Protein AF-0000000084337030 (afdb_homodimer)

Sequence (622 aa):
MNIIVTGSIGNISQPLTEILVKQGHTVTVVSSDPKKQTAIKNLGAIPAIGSISDVSFLTDTFKGADAVYAMIPLSFTEPDLGDYLHRMAQNYAQALKEAGIKRIVLMSGWAADLVKAENVEHVLDGLDASITIMRPAAFYTNFYQSMDLIKGKGFIGKLLTLRYSGLRALLTGRTGLLMGNYGGEDRIVFVSPKDIADAVAEELQLVHKEKTIRYVGSEEITCNEAARIIGTAVGKPWLKWVLLSDKEMLQGLKMAKLPEKLAETLVEMQAAMHSGKTLENFNRSKPKMGKVKLADFAKEFAAAYHKNNELMNIIVTGSIGNISQPLTEILVKQGHTVTVVSSDPKKQTAIKNLGAIPAIGSISDVSFLTDTFKGADAVYAMIPLSFTEPDLGDYLHRMAQNYAQALKEAGIKRIVLMSGWAADLVKAENVEHVLDGLDASITIMRPAAFYTNFYQSMDLIKGKGFIGKLLTLRYSGLRALLTGRTGLLMGNYGGEDRIVFVSPKDIADAVAEELQLVHKEKTIRYVGSEEITCNEAARIIGTAVGKPWLKWVLLSDKEMLQGLKMAKLPEKLAETLVEMQAAMHSGKTLENFNRSKPKMGKVKLADFAKEFAAAYHKNNEL

InterPro domains:
  IPR016040 NAD(P)-binding domain [PF13460] (7-115)
  IPR036291 NAD(P)-binding domain superfamily [SSF51735] (1-273)
  IPR051604 Ergot Alkaloid Biosynthesis Oxidoreductase [PTHR43162] (2-150)

Foldseek 3Di:
DEEEEEPQCDQQRVLLLLVCVVVPYAYEYEDCDPVSQVVQVVSVYHYQHHDLLDLVSLLVVLAPGAEYEDEDDQDLPDLQRLVVQQSSLLSVLNSCQNNVHAYYEYEDALCLVVQPSNNNPCSNPPRNHQYEYEHEWAELCVCVVQLCQQQLDDDRQLVVCCVPVNPVCSVVVLTHEAEAQFFDFQKTFYARSNQVSVVVSVRRPDGDPDYHYAYEGADIGGRQVLQQLLCVLQVNNVYGYYNDHLVVQLVVCVVVVRNNNSSNSRSSSVVSSRVCVSVVSRVVVVHDYGHDDSNNVSNVVNVVSVVVVVD/DEEEEEPQCDQQRVLLLLVCVVVPYAYEYEDCDPVSQVVQVVSVYHYQHHDLLDLVSLLVVLAPGAEYEDEDDQDLPDLQRLVVQQSSLLSVLNSCQNNVHAYYEYEDALCLVVQPSNNNPCSNPPRNHQYEYEHEWAELCVCVVQLCQQQLDDDRQLVVCCVPVNPVCSVVVLTHEAEAQFFDFQKTFYARSNQVSVVSSVRRPDGDPDYHYAYEGADIGGRQVLQQLLCVLQVNNVYGYYNDHLVVQLVVCVVVVRNNNSSNSRSSSVVSSRVCVSVVSRVVVVHDYGHDDSNNVSNVVNVVSVVVVVD

pLDDT: mean 93.16, std 8.14, range [41.88, 98.88]

Secondary structure (DSSP, 8-state):
-EEEE-STTSTTHHHHHHHHHHTT-EEEEEES-GGGHHHHHHTT-EEEE--TT-HHHHHHHHTT-SEEEE-----TB-S-HHHHHHHHHHHHHHHHHHHT--EEEEE--TTTTT-TTT--GGGGTT-SSEEEEEEE-EEGGGGGGGHHHHHT-HHHHHHHHHHHH-HHHHHTT----EEESS-TT-EEEEE-HHHHHHHHHHHHT---SS-EEEEE-SEEEEHHHHHHHHHHHTT-TT--EEEPPHHHHHHHHHHTT--HHHHHHHHHHHHHHHTTHHHHHHHHT-PPP-S--HHHHHHHHHHHHHHHH--/-EEEE-STTSTTHHHHHHHHHHTT-EEEEEES-GGGHHHHHHTT-EEEE--TT-HHHHHHHHTT-SEEEE-----TB-S-HHHHHHHHHHHHHHHHHHHT--EEEEE--TTTTT-TTT--GGGGTT-SSEEEEEEE-EEGGGGGGGHHHHHT-HHHHHHHHHHHH-HHHHHTT----EEESS-TT-EEEEE-HHHHHHHHHHHHT---SS-EEEEE-SEEEEHHHHHHHHHHHTT-TT--EEEPPHHHHHHHHHHTT--HHHHHHHHHHHHHHHTTHHHHHHHHT-PPP-S--HHHHHHHHHHHHHHHH--

Nearest PDB structures (foldseek):
  5f5l-assembly1_A  TM=7.951E-01  e=1.290E-12  Micromonospora okii
  3wj7-assembly1_C  TM=6.578E-01  e=3.297E-11  Gluconobacter oxydans 621H
  2x4g-assembly1_A-2  TM=6.539E-01  e=5.196E-09  Pseudomonas aeruginosa PAO1
  8skb-assembly1_B-2  TM=5.909E-01  e=1.487E-07  Myrciaria dubia
  5idw-assembly1_B  TM=7.488E-01  e=8.424E-06  Burkholderia vietnamiensis G4

Organism: NCBI:txid1302689

Solvent-accessible surface area (backbone atoms only — not comparable to full-atom values): 31387 Å² total; per-residue (Å²): 96,38,34,37,36,36,58,33,73,37,79,38,33,34,56,30,47,46,52,43,34,74,72,65,33,50,38,35,34,32,22,70,49,70,87,48,40,64,62,36,41,73,55,65,32,42,62,41,76,47,46,70,80,31,41,68,58,43,22,63,68,44,47,83,36,52,26,37,40,43,53,73,80,89,45,76,13,40,55,50,47,30,60,50,49,43,52,43,39,46,30,47,37,51,17,39,58,75,32,62,41,44,33,39,36,38,58,62,40,50,51,35,89,77,38,71,66,67,45,45,76,66,59,54,61,83,55,83,46,26,36,36,40,34,19,38,38,49,52,60,70,58,55,66,52,41,46,51,32,43,58,14,60,64,72,66,20,46,50,50,20,36,74,75,61,29,62,67,29,49,75,70,64,60,45,25,34,43,74,36,40,39,30,30,79,42,61,42,45,29,16,39,42,61,43,47,18,55,51,51,57,53,50,67,74,51,83,50,94,55,80,39,79,44,56,37,34,25,45,76,45,30,34,34,56,51,26,30,50,46,18,44,53,64,75,35,61,80,29,39,23,43,60,38,52,64,66,56,43,41,50,53,38,33,52,68,47,44,50,67,62,36,34,51,49,54,43,51,56,34,39,44,49,51,70,40,55,36,49,50,56,48,59,72,66,63,54,72,63,38,83,57,48,69,68,62,51,21,54,57,46,28,54,53,54,57,54,56,66,76,100,96,36,35,36,36,36,56,32,75,37,76,38,31,34,57,28,47,45,52,42,35,74,72,65,34,48,39,35,33,33,22,72,50,69,85,48,41,62,62,35,41,73,56,65,33,42,63,41,76,47,47,70,81,31,39,69,59,43,22,61,68,43,45,84,35,54,26,38,39,44,53,74,80,87,46,74,15,40,57,49,47,32,60,52,49,44,52,42,40,48,30,47,37,52,16,39,58,74,31,61,41,44,33,38,36,36,59,63,39,50,50,34,91,78,38,70,66,66,45,45,77,68,60,55,61,84,55,82,44,26,37,36,40,34,20,39,39,47,51,58,71,59,55,66,53,40,48,50,33,42,56,15,61,64,72,66,20,46,49,50,19,38,74,75,61,29,63,67,29,51,75,68,64,59,44,25,34,44,75,36,39,39,30,30,80,42,61,43,47,30,17,41,43,62,44,47,17,53,52,51,58,53,51,66,74,52,83,51,94,54,78,38,79,44,55,37,34,24,45,76,46,30,33,33,56,50,26,29,49,46,18,44,51,64,75,34,62,80,29,39,23,43,62,38,51,62,68,56,45,41,51,53,38,34,53,69,45,45,48,66,61,36,34,51,50,55,44,49,56,34,39,42,48,49,70,40,55,35,49,48,56,46,59,71,64,63,56,73,65,37,82,56,47,69,69,62,49,22,53,56,47,28,55,51,55,57,54,57,67,74,100

Radius of gyration: 25.68 Å; Cα contacts (8 Å, |Δi|>4): 1266; chains: 2; bounding box: 70×67×53 Å

Structure (mmCIF, N/CA/C/O backbone):
data_AF-0000000084337030-model_v1
#
loop_
_entity.id
_entity.type
_entity.pdbx_description
1 polymer 'NAD(P)-binding domain-containing protein'
#
loop_
_atom_site.group_PDB
_atom_site.id
_atom_site.type_symbol
_atom_site.label_atom_id
_atom_site.label_alt_id
_atom_site.label_comp_id
_atom_site.label_asym_id
_atom_site.label_entity_id
_atom_site.label_seq_id
_atom_site.pdbx_PDB_ins_code
_atom_site.Cartn_x
_atom_site.Cartn_y
_atom_site.Cartn_z
_atom_site.occupancy
_atom_site.B_iso_or_equiv
_atom_site.auth_seq_id
_atom_site.auth_comp_id
_atom_site.auth_asym_id
_atom_site.auth_atom_id
_atom_site.pdbx_PDB_model_num
ATOM 1 N N . MET A 1 1 ? 16.062 33.25 6.258 1 97.12 1 MET A N 1
ATOM 2 C CA . MET A 1 1 ? 16.562 31.969 6.73 1 97.12 1 MET A CA 1
ATOM 3 C C . MET A 1 1 ? 16.656 30.969 5.582 1 97.12 1 MET A C 1
ATOM 5 O O . MET A 1 1 ? 15.992 31.125 4.555 1 97.12 1 MET A O 1
ATOM 9 N N . ASN A 1 2 ? 17.547 30.031 5.758 1 98.5 2 ASN A N 1
ATOM 10 C CA . ASN A 1 2 ? 17.578 28.844 4.898 1 98.5 2 ASN A CA 1
ATOM 11 C C . ASN A 1 2 ? 16.75 27.719 5.477 1 98.5 2 ASN A C 1
ATOM 13 O O . ASN A 1 2 ? 17.078 27.156 6.523 1 98.5 2 ASN A O 1
ATOM 17 N N . ILE A 1 3 ? 15.727 27.375 4.758 1 98.81 3 ILE A N 1
ATOM 18 C CA . ILE A 1 3 ? 14.773 26.406 5.301 1 98.81 3 ILE A CA 1
ATOM 19 C C . ILE A 1 3 ? 14.656 25.219 4.348 1 98.81 3 ILE A C 1
ATOM 21 O O . ILE A 1 3 ? 14.57 25.406 3.129 1 98.81 3 ILE A O 1
ATOM 25 N N . ILE A 1 4 ? 14.648 24.016 4.891 1 98.88 4 ILE A N 1
ATOM 26 C CA . ILE A 1 4 ? 14.398 22.797 4.129 1 98.88 4 ILE A CA 1
ATOM 27 C C . ILE A 1 4 ? 12.953 22.344 4.332 1 98.88 4 ILE A C 1
ATOM 29 O O . ILE A 1 4 ? 12.477 22.281 5.465 1 98.88 4 ILE A O 1
ATOM 33 N N . VAL A 1 5 ? 12.305 22.078 3.248 1 98.88 5 VAL A N 1
ATOM 34 C CA . VAL A 1 5 ? 10.961 21.5 3.275 1 98.88 5 VAL A CA 1
ATOM 35 C C . VAL A 1 5 ? 10.961 20.125 2.615 1 98.88 5 VAL A C 1
ATOM 37 O O . VAL A 1 5 ? 11.352 20 1.451 1 98.88 5 VAL A O 1
ATOM 40 N N . THR A 1 6 ? 10.57 19.094 3.375 1 98.25 6 THR A N 1
ATOM 41 C CA . THR A 1 6 ? 10.398 17.781 2.783 1 98.25 6 THR A CA 1
ATOM 42 C C . THR A 1 6 ? 8.945 17.547 2.387 1 98.25 6 THR A C 1
ATOM 44 O O . THR A 1 6 ? 8.078 18.375 2.691 1 98.25 6 THR A O 1
ATOM 47 N N . GLY A 1 7 ? 8.703 16.484 1.581 1 95.31 7 GLY A N 1
ATOM 48 C CA . GLY A 1 7 ? 7.352 16.188 1.14 1 95.31 7 GLY A CA 1
ATOM 49 C C . GLY A 1 7 ? 7.035 16.75 -0.231 1 95.31 7 GLY A C 1
ATOM 50 O O . GLY A 1 7 ? 5.867 16.844 -0.621 1 95.31 7 GLY A O 1
ATOM 51 N N . SER A 1 8 ? 8.055 17.188 -0.901 1 96 8 SER A N 1
ATOM 52 C CA . SER A 1 8 ? 7.902 17.672 -2.268 1 96 8 SER A CA 1
ATOM 53 C C . SER A 1 8 ? 6.863 18.797 -2.344 1 96 8 SER A C 1
ATOM 55 O O . SER A 1 8 ? 6.879 19.719 -1.53 1 96 8 SER A O 1
ATOM 57 N N . ILE A 1 9 ? 6.066 18.75 -3.338 1 96.06 9 ILE A N 1
ATOM 58 C CA . ILE A 1 9 ? 5.008 19.75 -3.488 1 96.06 9 ILE A CA 1
ATOM 59 C C . ILE A 1 9 ? 3.648 19.078 -3.256 1 96.06 9 ILE A C 1
ATOM 61 O O . ILE A 1 9 ? 2.736 19.219 -4.074 1 96.06 9 ILE A O 1
ATOM 65 N N . GLY A 1 10 ? 3.611 18.422 -2.146 1 94.25 10 GLY A N 1
ATOM 66 C CA . GLY A 1 10 ? 2.379 17.766 -1.742 1 94.25 10 GLY A CA 1
ATOM 67 C C . GLY A 1 10 ? 1.357 18.719 -1.155 1 94.25 10 GLY A C 1
ATOM 68 O O . GLY A 1 10 ? 1.528 19.938 -1.221 1 94.25 10 GLY A O 1
ATOM 69 N N . ASN A 1 11 ? 0.332 18.172 -0.578 1 93.75 11 ASN A N 1
ATOM 70 C CA . ASN A 1 11 ? -0.82 18.922 -0.105 1 93.75 11 ASN A CA 1
ATOM 71 C C . ASN A 1 11 ? -0.409 20 0.894 1 93.75 11 ASN A C 1
ATOM 73 O O . ASN A 1 11 ? -1.001 21.094 0.926 1 93.75 11 ASN A O 1
ATOM 77 N N . ILE A 1 12 ? 0.587 19.641 1.729 1 97.38 12 ILE A N 1
ATOM 78 C CA . ILE A 1 12 ? 1.008 20.594 2.756 1 97.38 12 ILE A CA 1
ATOM 79 C C . ILE A 1 12 ? 2.238 21.359 2.277 1 97.38 12 ILE A C 1
ATOM 81 O O . ILE A 1 12 ? 2.297 22.578 2.395 1 97.38 12 ILE A O 1
ATOM 85 N N . SER A 1 13 ? 3.172 20.688 1.654 1 98.06 13 SER A N 1
ATOM 86 C CA . SER A 1 13 ? 4.488 21.266 1.394 1 98.06 13 SER A CA 1
ATOM 87 C C . SER A 1 13 ? 4.434 22.281 0.264 1 98.06 13 SER A C 1
ATOM 89 O O . SER A 1 13 ? 5.219 23.234 0.239 1 98.06 13 SER A O 1
ATOM 91 N N . GLN A 1 14 ? 3.492 22.156 -0.648 1 97.94 14 GLN A N 1
ATOM 92 C CA . GLN A 1 14 ? 3.369 23.156 -1.698 1 97.94 14 GLN A CA 1
ATOM 93 C C . GLN A 1 14 ? 2.949 24.5 -1.122 1 97.94 14 GLN A C 1
ATOM 95 O O . GLN A 1 14 ? 3.668 25.5 -1.263 1 97.94 14 GLN A O 1
ATOM 100 N N . PRO A 1 15 ? 1.783 24.594 -0.435 1 98.5 15 PRO A N 1
ATOM 101 C CA . PRO A 1 15 ? 1.436 25.891 0.149 1 98.5 15 PRO A CA 1
ATOM 102 C C . PRO A 1 15 ? 2.467 26.375 1.164 1 98.5 15 PRO A C 1
ATOM 104 O O . PRO A 1 15 ? 2.689 27.578 1.297 1 98.5 15 PRO A O 1
ATOM 107 N N . LEU A 1 16 ? 3.082 25.484 1.925 1 98.81 16 LEU A N 1
ATOM 108 C CA . LEU A 1 16 ? 4.125 25.875 2.867 1 98.81 16 LEU A CA 1
ATOM 109 C C . LEU A 1 16 ? 5.281 26.562 2.148 1 98.81 16 LEU A C 1
ATOM 111 O O . LEU A 1 16 ? 5.738 27.625 2.58 1 98.81 16 LEU A O 1
ATOM 115 N N . THR A 1 17 ? 5.73 25.953 1.048 1 98.81 17 THR A N 1
ATOM 116 C CA . THR A 1 17 ? 6.812 26.516 0.255 1 98.81 17 THR A CA 1
ATOM 117 C C . THR A 1 17 ? 6.438 27.906 -0.267 1 98.81 17 THR A C 1
ATOM 119 O O . THR A 1 17 ? 7.234 28.828 -0.193 1 98.81 17 THR A O 1
ATOM 122 N N . GLU A 1 18 ? 5.23 28.078 -0.742 1 98.75 18 GLU A N 1
ATOM 123 C CA . GLU A 1 18 ? 4.746 29.359 -1.248 1 98.75 18 GLU A CA 1
ATOM 124 C C . GLU A 1 18 ? 4.805 30.438 -0.168 1 98.75 18 GLU A C 1
ATOM 126 O O . GLU A 1 18 ? 5.27 31.547 -0.419 1 98.75 18 GLU A O 1
ATOM 131 N N . ILE A 1 19 ? 4.371 30.109 1.011 1 98.69 19 ILE A N 1
ATOM 132 C CA . ILE A 1 19 ? 4.344 31.047 2.131 1 98.69 19 ILE A CA 1
ATOM 133 C C . ILE A 1 19 ? 5.77 31.469 2.479 1 98.69 19 ILE A C 1
ATOM 135 O O . ILE A 1 19 ? 6.051 32.656 2.602 1 98.69 19 ILE A O 1
ATOM 139 N N . LEU A 1 20 ? 6.656 30.516 2.6 1 98.81 20 LEU A N 1
ATOM 140 C CA . LEU A 1 20 ? 8.016 30.781 3.057 1 98.81 20 LEU A CA 1
ATOM 141 C C . LEU A 1 20 ? 8.781 31.609 2.033 1 98.81 20 LEU A C 1
ATOM 143 O O . LEU A 1 20 ? 9.508 32.531 2.4 1 98.81 20 LEU A O 1
ATOM 147 N N . VAL A 1 21 ? 8.602 31.266 0.73 1 98.75 21 VAL A N 1
ATOM 148 C CA . VAL A 1 21 ? 9.25 32.031 -0.333 1 98.75 21 VAL A CA 1
ATOM 149 C C . VAL A 1 21 ? 8.742 33.469 -0.332 1 98.75 21 VAL A C 1
ATOM 151 O O . VAL A 1 21 ? 9.531 34.406 -0.433 1 98.75 21 VAL A O 1
ATOM 154 N N . LYS A 1 22 ? 7.469 33.625 -0.189 1 98.5 22 LYS A N 1
ATOM 155 C CA . LYS A 1 22 ? 6.863 34.969 -0.152 1 98.5 22 LYS A CA 1
ATOM 156 C C . LYS A 1 22 ? 7.387 35.781 1.029 1 98.5 22 LYS A C 1
ATOM 158 O O . LYS A 1 22 ? 7.527 37 0.937 1 98.5 22 LYS A O 1
ATOM 163 N N . GLN A 1 23 ? 7.723 35.125 2.109 1 98.38 23 GLN A N 1
ATOM 164 C CA . GLN A 1 23 ? 8.227 35.781 3.311 1 98.38 23 GLN A CA 1
ATOM 165 C C . GLN A 1 23 ? 9.711 36.094 3.176 1 98.38 23 GLN A C 1
ATOM 167 O O . GLN A 1 23 ? 10.312 36.688 4.082 1 98.38 23 GLN A O 1
ATOM 172 N N . GLY A 1 24 ? 10.359 35.594 2.131 1 98.31 24 GLY A N 1
ATOM 173 C CA . GLY A 1 24 ? 11.727 36 1.846 1 98.31 24 GLY A CA 1
ATOM 174 C C . GLY A 1 24 ? 12.758 34.969 2.26 1 98.31 24 GLY A C 1
ATOM 175 O O . GLY A 1 24 ? 13.961 35.219 2.229 1 98.31 24 GLY A O 1
ATOM 176 N N . HIS A 1 25 ? 12.344 33.781 2.609 1 98.62 25 HIS A N 1
ATOM 177 C CA . HIS A 1 25 ? 13.281 32.75 2.986 1 98.62 25 HIS A CA 1
ATOM 178 C C . HIS A 1 25 ? 13.867 32.062 1.755 1 98.62 25 HIS A C 1
ATOM 180 O O . HIS A 1 25 ? 13.266 32.094 0.679 1 98.62 25 HIS A O 1
ATOM 186 N N . THR A 1 26 ? 15.07 31.562 1.926 1 98.75 26 THR A N 1
ATOM 187 C CA . THR A 1 26 ? 15.602 30.625 0.954 1 98.75 26 THR A CA 1
ATOM 188 C C . THR A 1 26 ? 15.125 29.203 1.252 1 98.75 26 THR A C 1
ATOM 190 O O . THR A 1 26 ? 15.477 28.625 2.281 1 98.75 26 THR A O 1
ATOM 193 N N . VAL A 1 27 ? 14.336 28.656 0.303 1 98.88 27 VAL A N 1
ATOM 194 C CA . VAL A 1 27 ? 13.664 27.391 0.588 1 98.88 27 VAL A CA 1
ATOM 195 C C . VAL A 1 27 ? 14.211 26.297 -0.33 1 98.88 27 VAL A C 1
ATOM 197 O O . VAL A 1 27 ? 14.219 26.453 -1.554 1 98.88 27 VAL A O 1
ATOM 200 N N . THR A 1 28 ? 14.672 25.25 0.255 1 98.88 28 THR A N 1
ATOM 201 C CA . THR A 1 28 ? 15.023 24.031 -0.468 1 98.88 28 THR A CA 1
ATOM 202 C C . THR A 1 28 ? 13.961 22.969 -0.263 1 98.88 28 THR A C 1
ATOM 204 O O . THR A 1 28 ? 13.609 22.641 0.874 1 98.88 28 THR A O 1
ATOM 207 N N . VAL A 1 29 ? 13.445 22.422 -1.397 1 98.81 29 VAL A N 1
ATOM 208 C CA . VAL A 1 29 ? 12.383 21.438 -1.335 1 98.81 29 VAL A CA 1
ATOM 209 C C . VAL A 1 29 ? 12.93 20.062 -1.749 1 98.81 29 VAL A C 1
ATOM 211 O O . VAL A 1 29 ? 13.445 19.906 -2.855 1 98.81 29 VAL A O 1
ATOM 214 N N . VAL A 1 30 ? 12.742 19.125 -0.853 1 98 30 VAL A N 1
ATOM 215 C CA . VAL A 1 30 ? 13.172 17.75 -1.131 1 98 30 VAL A CA 1
ATOM 216 C C . VAL A 1 30 ? 12.062 17 -1.866 1 98 30 VAL A C 1
ATOM 218 O O . VAL A 1 30 ? 10.898 17.016 -1.439 1 98 30 VAL A O 1
ATOM 221 N N . SER A 1 31 ? 12.414 16.375 -2.969 1 95.12 31 SER A N 1
ATOM 222 C CA . SER A 1 31 ? 11.492 15.539 -3.725 1 95.12 31 SER A CA 1
ATOM 223 C C . SER A 1 31 ? 12.18 14.273 -4.223 1 95.12 31 SER A C 1
ATOM 225 O O . SER A 1 31 ? 13.344 14.305 -4.609 1 95.12 31 SER A O 1
ATOM 227 N N . SER A 1 32 ? 11.414 13.281 -4.191 1 85.81 32 SER A N 1
ATOM 228 C CA . SER A 1 32 ? 11.961 12.039 -4.734 1 85.81 32 SER A CA 1
ATOM 229 C C . SER A 1 32 ? 11.734 11.953 -6.238 1 85.81 32 SER A C 1
ATOM 231 O O . SER A 1 32 ? 12.312 11.094 -6.91 1 85.81 32 SER A O 1
ATOM 233 N N . ASP A 1 33 ? 10.898 12.852 -6.797 1 83.94 33 ASP A N 1
ATOM 234 C CA . ASP A 1 33 ? 10.523 12.82 -8.203 1 83.94 33 ASP A CA 1
ATOM 235 C C . ASP A 1 33 ? 11.258 13.906 -8.992 1 83.94 33 ASP A C 1
ATOM 237 O O . ASP A 1 33 ? 10.93 15.086 -8.875 1 83.94 33 ASP A O 1
ATOM 241 N N . PRO A 1 34 ? 12.125 13.438 -9.852 1 86 34 PRO A N 1
ATOM 242 C CA . PRO A 1 34 ? 12.859 14.438 -10.617 1 86 34 PRO A CA 1
ATOM 243 C C . PRO A 1 34 ? 11.953 15.305 -11.484 1 86 34 PRO A C 1
ATOM 245 O O . PRO A 1 34 ? 12.297 16.453 -11.805 1 86 34 PRO A O 1
ATOM 248 N N . LYS A 1 35 ? 10.812 14.781 -11.875 1 88.31 35 LYS A N 1
ATOM 249 C CA . LYS A 1 35 ? 9.883 15.516 -12.727 1 88.31 35 LYS A CA 1
ATOM 250 C C . LYS A 1 35 ? 9.328 16.75 -12.016 1 88.31 35 LYS A C 1
ATOM 252 O O . LYS A 1 35 ? 8.758 17.641 -12.648 1 88.31 35 LYS A O 1
ATOM 257 N N . LYS A 1 36 ? 9.523 16.766 -10.648 1 94.31 36 LYS A N 1
ATOM 258 C CA . LYS A 1 36 ? 8.984 17.875 -9.859 1 94.31 36 LYS A CA 1
ATOM 259 C C . LYS A 1 36 ? 9.953 19.047 -9.82 1 94.31 36 LYS A C 1
ATOM 261 O O . LYS A 1 36 ? 9.625 20.109 -9.289 1 94.31 36 LYS A O 1
ATOM 266 N N . GLN A 1 37 ? 11.102 18.969 -10.438 1 96.69 37 GLN A N 1
ATOM 267 C CA . GLN A 1 37 ? 12.156 19.984 -10.359 1 96.69 37 GLN A CA 1
ATOM 268 C C . GLN A 1 37 ? 11.656 21.328 -10.875 1 96.69 37 GLN A C 1
ATOM 270 O O . GLN A 1 37 ? 11.828 22.344 -10.203 1 96.69 37 GLN A O 1
ATOM 275 N N . THR A 1 38 ? 11.031 21.312 -12.023 1 97.25 38 THR A N 1
ATOM 276 C CA . THR A 1 38 ? 10.594 22.547 -12.648 1 97.25 38 THR A CA 1
ATOM 277 C C . THR A 1 38 ? 9.492 23.203 -11.82 1 97.25 38 THR A C 1
ATOM 279 O O . THR A 1 38 ? 9.508 24.422 -11.617 1 97.25 38 THR A O 1
ATOM 282 N N . ALA A 1 39 ? 8.586 22.406 -11.359 1 97.81 39 ALA A N 1
ATOM 283 C CA . ALA A 1 39 ? 7.496 22.938 -10.547 1 97.81 39 ALA A CA 1
ATOM 284 C C . ALA A 1 39 ? 8.023 23.578 -9.266 1 97.81 39 ALA A C 1
ATOM 286 O O . ALA A 1 39 ? 7.52 24.609 -8.828 1 97.81 39 ALA A O 1
ATOM 287 N N . ILE A 1 40 ? 9.031 23.016 -8.68 1 98.56 40 ILE A N 1
ATOM 288 C CA . ILE A 1 40 ? 9.633 23.531 -7.457 1 98.56 40 ILE A CA 1
ATOM 289 C C . ILE A 1 40 ? 10.32 24.859 -7.742 1 98.56 40 ILE A C 1
ATOM 291 O O . ILE A 1 40 ? 10.156 25.828 -6.988 1 98.56 40 ILE A O 1
ATOM 295 N N . LYS A 1 41 ? 11.016 24.938 -8.828 1 98.5 41 LYS A N 1
ATOM 296 C CA . LYS A 1 41 ? 11.68 26.172 -9.227 1 98.5 41 LYS A CA 1
ATOM 297 C C . LYS A 1 41 ? 10.672 27.281 -9.492 1 98.5 41 LYS A C 1
ATOM 299 O O . LYS A 1 41 ? 10.906 28.438 -9.148 1 98.5 41 LYS A O 1
ATOM 304 N N . ASN A 1 42 ? 9.586 26.875 -10.062 1 98.25 42 ASN A N 1
ATOM 305 C CA . ASN A 1 42 ? 8.547 27.844 -10.398 1 98.25 42 ASN A CA 1
ATOM 306 C C . ASN A 1 42 ? 7.938 28.453 -9.141 1 98.25 42 ASN A C 1
ATOM 308 O O . ASN A 1 42 ? 7.383 29.547 -9.188 1 98.25 42 ASN A O 1
ATOM 312 N N . LEU A 1 43 ? 8.055 27.797 -8.039 1 98.44 43 LEU A N 1
ATOM 313 C CA . LEU A 1 43 ? 7.578 28.328 -6.77 1 98.44 43 LEU A CA 1
ATOM 314 C C . LEU A 1 43 ? 8.594 29.297 -6.164 1 98.44 43 LEU A C 1
ATOM 316 O O . LEU A 1 43 ? 8.32 29.938 -5.145 1 98.44 43 LEU A O 1
ATOM 320 N N . GLY A 1 44 ? 9.758 29.344 -6.746 1 98.62 44 GLY A N 1
ATOM 321 C CA . GLY A 1 44 ? 10.82 30.188 -6.211 1 98.62 44 GLY A CA 1
ATOM 322 C C . GLY A 1 44 ? 11.734 29.438 -5.246 1 98.62 44 GLY A C 1
ATOM 323 O O . GLY A 1 44 ? 12.469 30.062 -4.48 1 98.62 44 GLY A O 1
ATOM 324 N N . ALA A 1 45 ? 11.68 28.141 -5.234 1 98.81 45 ALA A N 1
ATOM 325 C CA . ALA A 1 45 ? 12.461 27.328 -4.301 1 98.81 45 ALA A CA 1
ATOM 326 C C . ALA A 1 45 ? 13.555 26.547 -5.027 1 98.81 45 ALA A C 1
ATOM 328 O O . ALA A 1 45 ? 13.609 26.547 -6.258 1 98.81 45 ALA A O 1
ATOM 329 N N . ILE A 1 46 ? 14.453 26 -4.297 1 98.75 46 ILE A N 1
ATOM 330 C CA . ILE A 1 46 ? 15.562 25.188 -4.809 1 98.75 46 ILE A CA 1
ATOM 331 C C . ILE A 1 46 ? 15.211 23.719 -4.703 1 98.75 46 ILE A C 1
ATOM 333 O O . ILE A 1 46 ? 14.945 23.203 -3.611 1 98.75 46 ILE A O 1
ATOM 337 N N . PRO A 1 47 ? 15.203 23.031 -5.852 1 98.62 47 PRO A N 1
ATOM 338 C CA . PRO A 1 47 ? 14.906 21.594 -5.785 1 98.62 47 PRO A CA 1
ATOM 339 C C . PRO A 1 47 ? 16.094 20.766 -5.289 1 98.62 47 PRO A C 1
ATOM 341 O O . PRO A 1 47 ? 17.234 21.031 -5.68 1 98.62 47 PRO A O 1
ATOM 344 N N . ALA A 1 48 ? 15.852 19.859 -4.391 1 98.31 48 ALA A N 1
ATOM 345 C CA . ALA A 1 48 ? 16.781 18.812 -3.99 1 98.31 48 ALA A CA 1
ATOM 346 C C . ALA A 1 48 ? 16.188 17.422 -4.281 1 98.31 48 ALA A C 1
ATOM 348 O O . ALA A 1 48 ? 15.359 16.922 -3.525 1 98.31 48 ALA A O 1
ATOM 349 N N . ILE A 1 49 ? 16.656 16.844 -5.324 1 94.44 49 ILE A N 1
ATOM 350 C CA . ILE A 1 49 ? 16.078 15.594 -5.797 1 94.44 49 ILE A CA 1
ATOM 351 C C . ILE A 1 49 ? 16.781 14.414 -5.133 1 94.44 49 ILE A C 1
ATOM 353 O O . ILE A 1 49 ? 17.984 14.234 -5.289 1 94.44 49 ILE A O 1
ATOM 357 N N . GLY A 1 50 ? 16.031 13.688 -4.324 1 87.56 50 GLY A N 1
ATOM 358 C CA . GLY A 1 50 ? 16.516 12.539 -3.58 1 87.56 50 GLY A CA 1
ATOM 359 C C . GLY A 1 50 ? 15.469 11.93 -2.666 1 87.56 50 GLY A C 1
ATOM 360 O O . GLY A 1 50 ? 14.336 12.414 -2.607 1 87.56 50 GLY A O 1
ATOM 361 N N . SER A 1 51 ? 15.852 10.906 -1.938 1 85.06 51 SER A N 1
ATOM 362 C CA . SER A 1 51 ? 14.914 10.148 -1.112 1 85.06 51 SER A CA 1
ATOM 363 C C . SER A 1 51 ? 15.211 10.336 0.372 1 85.06 51 SER A C 1
ATOM 365 O O . SER A 1 51 ? 16.375 10.406 0.776 1 85.06 51 SER A O 1
ATOM 367 N N . ILE A 1 52 ? 14.148 10.32 1.11 1 90.44 52 ILE A N 1
ATOM 368 C CA . ILE A 1 52 ? 14.328 10.438 2.553 1 90.44 52 ILE A CA 1
ATOM 369 C C . ILE A 1 52 ? 14.883 9.133 3.115 1 90.44 52 ILE A C 1
ATOM 371 O O . ILE A 1 52 ? 15.289 9.078 4.277 1 90.44 52 ILE A O 1
ATOM 375 N N . SER A 1 53 ? 14.906 8.141 2.248 1 81.38 53 SER A N 1
ATOM 376 C CA . SER A 1 53 ? 15.516 6.879 2.658 1 81.38 53 SER A CA 1
ATOM 377 C C . SER A 1 53 ? 17.031 6.945 2.576 1 81.38 53 SER A C 1
ATOM 379 O O . SER A 1 53 ? 17.734 6.043 3.055 1 81.38 53 SER A O 1
ATOM 381 N N . ASP A 1 54 ? 17.547 7.957 1.964 1 83.81 54 ASP A N 1
ATOM 382 C CA . ASP A 1 54 ? 18.984 8.133 1.764 1 83.81 54 ASP A CA 1
ATOM 383 C C . ASP A 1 54 ? 19.562 9.133 2.764 1 83.81 54 ASP A C 1
ATOM 385 O O . ASP A 1 54 ? 19.531 10.344 2.529 1 83.81 54 ASP A O 1
ATOM 389 N N . VAL A 1 55 ? 20.188 8.609 3.746 1 89.56 55 VAL A N 1
ATOM 390 C CA . VAL A 1 55 ? 20.672 9.43 4.852 1 89.56 55 VAL A CA 1
ATOM 391 C C . VAL A 1 55 ? 21.75 10.383 4.355 1 89.56 55 VAL A C 1
ATOM 393 O O . VAL A 1 55 ? 21.781 11.555 4.75 1 89.56 55 VAL A O 1
ATOM 396 N N . SER A 1 56 ? 22.625 9.891 3.506 1 87.81 56 SER A N 1
ATOM 397 C CA . SER A 1 56 ? 23.688 10.734 2.99 1 87.81 56 SER A CA 1
ATOM 398 C C . SER A 1 56 ? 23.141 11.914 2.201 1 87.81 56 SER A C 1
ATOM 400 O O . SER A 1 56 ? 23.594 13.047 2.365 1 87.81 56 SER A O 1
ATOM 402 N N . PHE A 1 57 ? 22.141 11.648 1.416 1 91.19 57 PHE A N 1
ATOM 403 C CA . PHE A 1 57 ? 21.484 12.703 0.663 1 91.19 57 PHE A CA 1
ATOM 404 C C . PHE A 1 57 ? 20.859 13.727 1.604 1 91.19 57 PHE A C 1
ATOM 406 O O . PHE A 1 57 ? 21.031 14.938 1.417 1 91.19 57 PHE A O 1
ATOM 413 N N . LEU A 1 58 ? 20.203 13.195 2.621 1 96.62 58 LEU A N 1
ATOM 414 C CA . LEU A 1 58 ? 19.547 14.086 3.574 1 96.62 58 LEU A CA 1
ATOM 415 C C . LEU A 1 58 ? 20.562 14.953 4.305 1 96.62 58 LEU A C 1
ATOM 417 O O . LEU A 1 58 ? 20.375 16.156 4.434 1 96.62 58 LEU A O 1
ATOM 421 N N . THR A 1 59 ? 21.625 14.328 4.734 1 96.44 59 THR A N 1
ATOM 422 C CA . THR A 1 59 ? 22.656 15.039 5.484 1 96.44 59 THR A CA 1
ATOM 423 C C . THR A 1 59 ? 23.25 16.172 4.648 1 96.44 59 THR A C 1
ATOM 425 O O . THR A 1 59 ? 23.359 17.297 5.121 1 96.44 59 THR A O 1
ATOM 428 N N . ASP A 1 60 ? 23.547 15.844 3.467 1 97.12 60 ASP A N 1
ATOM 429 C CA . ASP A 1 60 ? 24.109 16.844 2.564 1 97.12 60 ASP A CA 1
ATOM 430 C C . ASP A 1 60 ? 23.125 17.969 2.299 1 97.12 60 ASP A C 1
ATOM 432 O O . ASP A 1 60 ? 23.516 19.141 2.236 1 97.12 60 ASP A O 1
ATOM 436 N N . THR A 1 61 ? 21.891 17.672 2.141 1 98.19 61 THR A N 1
ATOM 437 C CA . THR A 1 61 ? 20.859 18.641 1.845 1 98.19 61 THR A CA 1
ATOM 438 C C . THR A 1 61 ? 20.609 19.547 3.051 1 98.19 61 THR A C 1
ATOM 440 O O . THR A 1 61 ? 20.328 20.734 2.895 1 98.19 61 THR A O 1
ATOM 443 N N . PHE A 1 62 ? 20.703 19 4.25 1 98.69 62 PHE A N 1
ATOM 444 C CA . PHE A 1 62 ? 20.375 19.719 5.477 1 98.69 62 PHE A CA 1
ATOM 445 C C . PHE A 1 62 ? 21.516 20.641 5.883 1 98.69 62 PHE A C 1
ATOM 447 O O . PHE A 1 62 ? 21.328 21.562 6.676 1 98.69 62 PHE A O 1
ATOM 454 N N . LYS A 1 63 ? 22.719 20.328 5.387 1 98.06 63 LYS A N 1
ATOM 455 C CA . LYS A 1 63 ? 23.875 21.109 5.801 1 98.06 63 LYS A CA 1
ATOM 456 C C . LYS A 1 63 ? 23.688 22.594 5.508 1 98.06 63 LYS A C 1
ATOM 458 O O . LYS A 1 63 ? 23.312 22.969 4.395 1 98.06 63 LYS A O 1
ATOM 463 N N . GLY A 1 64 ? 23.891 23.422 6.602 1 97.75 64 GLY A N 1
ATOM 464 C CA . GLY A 1 64 ? 23.844 24.875 6.445 1 97.75 64 GLY A CA 1
ATOM 465 C C . GLY A 1 64 ? 22.438 25.438 6.598 1 97.75 64 GLY A C 1
ATOM 466 O O . GLY A 1 64 ? 22.25 26.656 6.637 1 97.75 64 GLY A O 1
ATOM 467 N N . ALA A 1 65 ? 21.422 24.641 6.719 1 98.5 65 ALA A N 1
ATOM 468 C CA . ALA A 1 65 ? 20.062 25.109 6.883 1 98.5 65 ALA A CA 1
ATOM 469 C C . ALA A 1 65 ? 19.812 25.594 8.305 1 98.5 65 ALA A C 1
ATOM 471 O O . ALA A 1 65 ? 20.391 25.078 9.258 1 98.5 65 ALA A O 1
ATOM 472 N N . ASP A 1 66 ? 18.906 26.547 8.398 1 98.06 66 ASP A N 1
ATOM 473 C CA . ASP A 1 66 ? 18.531 27.078 9.703 1 98.06 66 ASP A CA 1
ATOM 474 C C . ASP A 1 66 ? 17.406 26.25 10.328 1 98.06 66 ASP A C 1
ATOM 476 O O . ASP A 1 66 ? 17.328 26.141 11.555 1 98.06 66 ASP A O 1
ATOM 480 N N . ALA A 1 67 ? 16.562 25.75 9.516 1 98.38 67 ALA A N 1
ATOM 481 C CA . ALA A 1 67 ? 15.414 25 9.992 1 98.38 67 ALA A CA 1
ATOM 482 C C . ALA A 1 67 ? 15 23.938 8.969 1 98.38 67 ALA A C 1
ATOM 484 O O . ALA A 1 67 ? 15.203 24.109 7.77 1 98.38 67 ALA A O 1
ATOM 485 N N . VAL A 1 68 ? 14.328 22.859 9.484 1 98.62 68 VAL A N 1
ATOM 486 C CA . VAL A 1 68 ? 13.891 21.766 8.633 1 98.62 68 VAL A CA 1
ATOM 487 C C . VAL A 1 68 ? 12.453 21.375 8.992 1 98.62 68 VAL A C 1
ATOM 489 O O . VAL A 1 68 ? 12.141 21.172 10.172 1 98.62 68 VAL A O 1
ATOM 492 N N . TYR A 1 69 ? 11.664 21.344 8.008 1 98.81 69 TYR A N 1
ATOM 493 C CA . TYR A 1 69 ? 10.367 20.688 8.094 1 98.81 69 TYR A CA 1
ATOM 494 C C . TYR A 1 69 ? 10.453 19.25 7.578 1 98.81 69 TYR A C 1
ATOM 496 O O . TYR A 1 69 ? 10.711 19.031 6.391 1 98.81 69 TYR A O 1
ATOM 504 N N . ALA A 1 70 ? 10.203 18.328 8.477 1 98.25 70 ALA A N 1
ATOM 505 C CA . ALA A 1 70 ? 10.336 16.922 8.133 1 98.25 70 ALA A CA 1
ATOM 506 C C . ALA A 1 70 ? 8.977 16.219 8.156 1 98.25 70 ALA A C 1
ATOM 508 O O . ALA A 1 70 ? 8.242 16.312 9.141 1 98.25 70 ALA A O 1
ATOM 509 N N . MET A 1 71 ? 8.688 15.539 7.059 1 96.25 71 MET A N 1
ATOM 510 C CA . MET A 1 71 ? 7.469 14.734 7 1 96.25 71 MET A CA 1
ATOM 511 C C . MET A 1 71 ? 7.734 13.391 6.336 1 96.25 71 MET A C 1
ATOM 513 O O . MET A 1 71 ? 8.656 13.258 5.531 1 96.25 71 MET A O 1
ATOM 517 N N . ILE A 1 72 ? 7.047 12.422 6.844 1 89.75 72 ILE A N 1
ATOM 518 C CA . ILE A 1 72 ? 7.125 11.086 6.277 1 89.75 72 ILE A CA 1
ATOM 519 C C . ILE A 1 72 ? 5.82 10.75 5.555 1 89.75 72 ILE A C 1
ATOM 521 O O . ILE A 1 72 ? 4.758 10.688 6.176 1 89.75 72 ILE A O 1
ATOM 525 N N . PRO A 1 73 ? 5.895 10.656 4.27 1 83.31 73 PRO A N 1
ATOM 526 C CA . PRO A 1 73 ? 4.664 10.297 3.561 1 83.31 73 PRO A CA 1
ATOM 527 C C . PRO A 1 73 ? 4.113 8.938 3.99 1 83.31 73 PRO A C 1
ATOM 529 O O . PRO A 1 73 ? 4.879 8.016 4.273 1 83.31 73 PRO A O 1
ATOM 532 N N . LEU A 1 74 ? 2.752 8.945 4.109 1 72.5 74 LEU A N 1
ATOM 533 C CA . LEU A 1 74 ? 2.15 7.641 4.367 1 72.5 74 LEU A CA 1
ATOM 534 C C . LEU A 1 74 ? 2.266 6.738 3.145 1 72.5 74 LEU A C 1
ATOM 536 O O . LEU A 1 74 ? 2.131 7.203 2.01 1 72.5 74 LEU A O 1
ATOM 540 N N . SER A 1 75 ? 2.828 5.605 3.453 1 62.06 75 SER A N 1
ATOM 541 C CA . SER A 1 75 ? 2.955 4.629 2.377 1 62.06 75 SER A CA 1
ATOM 542 C C . SER A 1 75 ? 2.037 3.432 2.605 1 62.06 75 SER A C 1
ATOM 544 O O . SER A 1 75 ? 2.168 2.727 3.607 1 62.06 75 SER A O 1
ATOM 546 N N . PHE A 1 76 ? 0.983 3.297 1.806 1 55.69 76 PHE A N 1
ATOM 547 C CA . PHE A 1 76 ? 0.067 2.17 1.934 1 55.69 76 PHE A CA 1
ATOM 548 C C . PHE A 1 76 ? 0.663 0.915 1.309 1 55.69 76 PHE A C 1
ATOM 550 O O . PHE A 1 76 ? 0.047 -0.153 1.339 1 55.69 76 PHE A O 1
ATOM 557 N N . THR A 1 77 ? 1.842 1.061 0.887 1 51.75 77 THR A N 1
ATOM 558 C CA . THR A 1 77 ? 2.465 -0.07 0.208 1 51.75 77 THR A CA 1
ATOM 559 C C . THR A 1 77 ? 3.342 -0.863 1.173 1 51.75 77 THR A C 1
ATOM 561 O O . THR A 1 77 ? 3.783 -1.969 0.853 1 51.75 77 THR A O 1
ATOM 564 N N . GLU A 1 78 ? 3.584 -0.322 2.279 1 60.62 78 GLU A N 1
ATOM 565 C CA . GLU A 1 78 ? 4.387 -1.004 3.287 1 60.62 78 GLU A CA 1
ATOM 566 C C . GLU A 1 78 ? 3.537 -1.957 4.121 1 60.62 78 GLU A C 1
ATOM 568 O O . GLU A 1 78 ? 2.574 -1.534 4.766 1 60.62 78 GLU A O 1
ATOM 573 N N . PRO A 1 79 ? 3.928 -3.232 3.977 1 63.47 79 PRO A N 1
ATOM 574 C CA . PRO A 1 79 ? 3.113 -4.164 4.758 1 63.47 79 PRO A CA 1
ATOM 575 C C . PRO A 1 79 ? 3.125 -3.85 6.254 1 63.47 79 PRO A C 1
ATOM 577 O O . PRO A 1 79 ? 2.154 -4.133 6.957 1 63.47 79 PRO A O 1
ATOM 580 N N . ASP A 1 80 ? 4.25 -3.312 6.668 1 74.81 80 ASP A N 1
ATOM 581 C CA . ASP A 1 80 ? 4.367 -2.869 8.055 1 74.81 80 ASP A CA 1
ATOM 582 C C . ASP A 1 80 ? 4.605 -1.362 8.133 1 74.81 80 ASP A C 1
ATOM 584 O O . ASP A 1 80 ? 5.75 -0.907 8.102 1 74.81 80 ASP A O 1
ATOM 588 N N . LEU A 1 81 ? 3.551 -0.64 8.242 1 78.31 81 LEU A N 1
ATOM 589 C CA . LEU A 1 81 ? 3.588 0.818 8.25 1 78.31 81 LEU A CA 1
ATOM 590 C C . LEU A 1 81 ? 4.422 1.335 9.414 1 78.31 81 LEU A C 1
ATOM 592 O O . LEU A 1 81 ? 5.172 2.303 9.266 1 78.31 81 LEU A O 1
ATOM 596 N N . GLY A 1 82 ? 4.293 0.709 10.539 1 82.25 82 GLY A N 1
ATOM 597 C CA . GLY A 1 82 ? 5.059 1.122 11.703 1 82.25 82 GLY A CA 1
ATOM 598 C C . GLY A 1 82 ? 6.559 1.032 11.5 1 82.25 82 GLY A C 1
ATOM 599 O O . GLY A 1 82 ? 7.293 1.97 11.82 1 82.25 82 GLY A O 1
ATOM 600 N N . ASP A 1 83 ? 6.938 -0.03 10.969 1 80.81 83 ASP A N 1
ATOM 601 C CA . ASP A 1 83 ? 8.359 -0.236 10.695 1 80.81 83 ASP A CA 1
ATOM 602 C C . ASP A 1 83 ? 8.875 0.788 9.68 1 80.81 83 ASP A C 1
ATOM 604 O O . ASP A 1 83 ? 9.969 1.323 9.836 1 80.81 83 ASP A O 1
ATOM 608 N N . TYR A 1 84 ? 8.117 1.019 8.68 1 80.12 84 TYR A N 1
ATOM 609 C CA . TYR A 1 84 ? 8.469 2 7.656 1 80.12 84 TYR A CA 1
ATOM 610 C C . TYR A 1 84 ? 8.641 3.385 8.266 1 80.12 84 TYR A C 1
ATOM 612 O O . TYR A 1 84 ? 9.656 4.047 8.047 1 80.12 84 TYR A O 1
ATOM 620 N N . LEU A 1 85 ? 7.707 3.754 9.055 1 87 85 LEU A N 1
ATOM 621 C CA . LEU A 1 85 ? 7.738 5.078 9.664 1 87 85 LEU A CA 1
ATOM 622 C C . LEU A 1 85 ? 8.938 5.215 10.602 1 87 85 LEU A C 1
ATOM 624 O O . LEU A 1 85 ? 9.602 6.258 10.617 1 87 85 LEU A O 1
ATOM 628 N N . HIS A 1 86 ? 9.227 4.188 11.312 1 87.81 86 HIS A N 1
ATOM 629 C CA . HIS A 1 86 ? 10.352 4.215 12.234 1 87.81 86 HIS A CA 1
ATOM 630 C C . HIS A 1 86 ? 11.68 4.348 11.492 1 87.81 86 HIS A C 1
ATOM 632 O O . HIS A 1 86 ? 12.539 5.137 11.883 1 87.81 86 HIS A O 1
ATOM 638 N N . ARG A 1 87 ? 11.836 3.65 10.43 1 85.81 87 ARG A N 1
ATOM 639 C CA . ARG A 1 87 ? 13.062 3.705 9.641 1 85.81 87 ARG A CA 1
ATOM 640 C C . ARG A 1 87 ? 13.281 5.098 9.055 1 85.81 87 ARG A C 1
ATOM 642 O O . ARG A 1 87 ? 14.391 5.629 9.102 1 85.81 87 ARG A O 1
ATOM 649 N N . MET A 1 88 ? 12.195 5.602 8.484 1 89.69 88 MET A N 1
ATOM 650 C CA . MET A 1 88 ? 12.305 6.938 7.902 1 89.69 88 MET A CA 1
ATOM 651 C C . MET A 1 88 ? 12.625 7.973 8.977 1 89.69 88 MET A C 1
ATOM 653 O O . MET A 1 88 ? 13.422 8.883 8.742 1 89.69 88 MET A O 1
ATOM 657 N N . ALA A 1 89 ? 12 7.844 10.156 1 93.88 89 ALA A N 1
ATOM 658 C CA . ALA A 1 89 ? 12.266 8.766 11.266 1 93.88 89 ALA A CA 1
ATOM 659 C C . ALA A 1 89 ? 13.719 8.68 11.711 1 93.88 89 ALA A C 1
ATOM 661 O O . ALA A 1 89 ? 14.344 9.703 12.016 1 93.88 89 ALA A O 1
ATOM 662 N N . GLN A 1 90 ? 14.227 7.508 11.727 1 92 90 GLN A N 1
ATOM 663 C CA . GLN A 1 90 ? 15.617 7.32 12.102 1 92 90 GLN A CA 1
ATOM 664 C C . GLN A 1 90 ? 16.562 7.977 11.094 1 92 90 GLN A C 1
ATOM 666 O O . GLN A 1 90 ? 17.578 8.555 11.469 1 92 90 GLN A O 1
ATOM 671 N N . ASN A 1 91 ? 16.234 7.812 9.867 1 91.56 91 ASN A N 1
ATOM 672 C CA . ASN A 1 91 ? 17 8.492 8.836 1 91.56 91 ASN A CA 1
ATOM 673 C C . ASN A 1 91 ? 17.047 10 9.062 1 91.56 91 ASN A C 1
ATOM 675 O O . ASN A 1 91 ? 18.094 10.625 8.969 1 91.56 91 ASN A O 1
ATOM 679 N N . TYR A 1 92 ? 15.898 10.555 9.359 1 96.25 92 TYR A N 1
ATOM 680 C CA . TYR A 1 92 ? 15.828 11.984 9.664 1 96.25 92 TYR A CA 1
ATOM 681 C C . TYR A 1 92 ? 16.688 12.328 10.867 1 96.25 92 TYR A C 1
ATOM 683 O O . TYR A 1 92 ? 17.469 13.289 10.828 1 96.25 92 TYR A O 1
ATOM 691 N N . ALA A 1 93 ? 16.547 11.539 11.914 1 97 93 ALA A N 1
ATOM 692 C CA . ALA A 1 93 ? 17.266 11.82 13.141 1 97 93 ALA A CA 1
ATOM 693 C C . ALA A 1 93 ? 18.781 11.844 12.898 1 97 93 ALA A C 1
ATOM 695 O O . ALA A 1 93 ? 19.469 12.742 13.367 1 97 93 ALA A O 1
ATOM 696 N N . GLN A 1 94 ? 19.234 10.906 12.164 1 94.88 94 GLN A N 1
ATOM 697 C CA . GLN A 1 94 ? 20.656 10.82 11.875 1 94.88 94 GLN A CA 1
ATOM 698 C C . GLN A 1 94 ? 21.125 12 11.023 1 94.88 94 GLN A C 1
ATOM 700 O O . GLN A 1 94 ? 22.141 12.641 11.336 1 94.88 94 GLN A O 1
ATOM 705 N N . ALA A 1 95 ? 20.406 12.234 10 1 97.12 95 ALA A N 1
ATOM 706 C CA . ALA A 1 95 ? 20.781 13.32 9.094 1 97.12 95 ALA A CA 1
ATOM 707 C C . ALA A 1 95 ? 20.75 14.664 9.805 1 97.12 95 ALA A C 1
ATOM 709 O O . ALA A 1 95 ? 21.641 15.5 9.609 1 97.12 95 ALA A O 1
ATOM 710 N N . LEU A 1 96 ? 19.734 14.906 10.602 1 98.25 96 LEU A N 1
ATOM 711 C CA . LEU A 1 96 ? 19.594 16.156 11.344 1 98.25 96 LEU A CA 1
ATOM 712 C C . LEU A 1 96 ? 20.734 16.344 12.328 1 98.25 96 LEU A C 1
ATOM 714 O O . LEU A 1 96 ? 21.281 17.453 12.461 1 98.25 96 LEU A O 1
ATOM 718 N N . LYS A 1 97 ? 21.062 15.281 12.984 1 97.5 97 LYS A N 1
ATOM 719 C CA . LYS A 1 97 ? 22.172 15.312 13.93 1 97.5 97 LYS A CA 1
ATOM 720 C C . LYS A 1 97 ? 23.484 15.641 13.227 1 97.5 97 LYS A C 1
ATOM 722 O O . LYS A 1 97 ? 24.219 16.547 13.641 1 97.5 97 LYS A O 1
ATOM 727 N N . GLU A 1 98 ? 23.719 14.938 12.18 1 97.25 98 GLU A N 1
ATOM 728 C CA . GLU A 1 98 ? 24.969 15.078 11.453 1 97.25 98 GLU A CA 1
ATOM 729 C C . GLU A 1 98 ? 25.094 16.469 10.82 1 97.25 98 GLU A C 1
ATOM 731 O O . GLU A 1 98 ? 26.188 17.016 10.727 1 97.25 98 GLU A O 1
ATOM 736 N N . ALA A 1 99 ? 24.016 17 10.414 1 98 99 ALA A N 1
ATOM 737 C CA . ALA A 1 99 ? 24 18.312 9.773 1 98 99 ALA A CA 1
ATOM 738 C C . ALA A 1 99 ? 24 19.422 10.812 1 98 99 ALA A C 1
ATOM 740 O O . ALA A 1 99 ? 24.219 20.594 10.484 1 98 99 ALA A O 1
ATOM 741 N N . GLY A 1 100 ? 23.656 19.109 12.062 1 97.44 100 GLY A N 1
ATOM 742 C CA . GLY A 1 100 ? 23.672 20.078 13.148 1 97.44 100 GLY A CA 1
ATOM 743 C C . GLY A 1 100 ? 22.484 21.031 13.094 1 97.44 100 GLY A C 1
ATOM 744 O O . GLY A 1 100 ? 22.641 22.219 13.398 1 97.44 100 GLY A O 1
ATOM 745 N N . ILE A 1 101 ? 21.375 20.578 12.719 1 97.62 101 ILE A N 1
ATOM 746 C CA . ILE A 1 101 ? 20.203 21.422 12.602 1 97.62 101 ILE A CA 1
ATOM 747 C C . ILE A 1 101 ? 19.688 21.797 13.992 1 97.62 101 ILE A C 1
ATOM 749 O O . ILE A 1 101 ? 19.578 20.938 14.867 1 97.62 101 ILE A O 1
ATOM 753 N N . LYS A 1 102 ? 19.281 23 14.117 1 96.31 102 LYS A N 1
ATOM 754 C CA . LYS A 1 102 ? 18.922 23.469 15.453 1 96.31 102 LYS A CA 1
ATOM 755 C C . LYS A 1 102 ? 17.406 23.703 15.57 1 96.31 102 LYS A C 1
ATOM 757 O O . LYS A 1 102 ? 16.891 23.844 16.672 1 96.31 102 LYS A O 1
ATOM 762 N N . ARG A 1 103 ? 16.688 23.859 14.461 1 97.94 103 ARG A N 1
ATOM 763 C CA . ARG A 1 103 ? 15.242 24.031 14.461 1 97.94 103 ARG A CA 1
ATOM 764 C C . ARG A 1 103 ? 14.562 22.984 13.594 1 97.94 103 ARG A C 1
ATOM 766 O O . ARG A 1 103 ? 14.805 22.922 12.383 1 97.94 103 ARG A O 1
ATOM 773 N N . ILE A 1 104 ? 13.695 22.156 14.227 1 98.12 104 ILE A N 1
ATOM 774 C CA . ILE A 1 104 ? 13.062 21.047 13.539 1 98.12 104 ILE A CA 1
ATOM 775 C C . ILE A 1 104 ? 11.555 21.078 13.773 1 98.12 104 ILE A C 1
ATOM 777 O O . ILE A 1 104 ? 11.102 21.203 14.906 1 98.12 104 ILE A O 1
ATOM 781 N N . VAL A 1 105 ? 10.789 21.062 12.734 1 98.5 105 VAL A N 1
ATOM 782 C CA . VAL A 1 105 ? 9.352 20.828 12.789 1 98.5 105 VAL A CA 1
ATOM 783 C C . VAL A 1 105 ? 9.016 19.5 12.125 1 98.5 105 VAL A C 1
ATOM 785 O O . VAL A 1 105 ? 9.273 19.312 10.93 1 98.5 105 VAL A O 1
ATOM 788 N N . LEU A 1 106 ? 8.484 18.547 12.891 1 97.88 106 LEU A N 1
ATOM 789 C CA . LEU A 1 106 ? 8.133 17.219 12.406 1 97.88 106 LEU A CA 1
ATOM 790 C C . LEU A 1 106 ? 6.625 17.078 12.258 1 97.88 106 LEU A C 1
ATOM 792 O O . LEU A 1 106 ? 5.875 17.375 13.188 1 97.88 106 LEU A O 1
ATOM 796 N N . MET A 1 107 ? 6.211 16.609 11.078 1 97.06 107 MET A N 1
ATOM 797 C CA . MET A 1 107 ? 4.797 16.344 10.836 1 97.06 107 MET A CA 1
ATOM 798 C C . MET A 1 107 ? 4.406 14.977 11.391 1 97.06 107 MET A C 1
ATOM 800 O O . MET A 1 107 ? 4.938 13.953 10.961 1 97.06 107 MET A O 1
ATOM 804 N N . SER A 1 108 ? 3.539 14.977 12.391 1 94.69 108 SER A N 1
ATOM 805 C CA . SER A 1 108 ? 2.943 13.766 12.938 1 94.69 108 SER A CA 1
ATOM 806 C C . SER A 1 108 ? 1.438 13.727 12.688 1 94.69 108 SER A C 1
ATOM 808 O O . SER A 1 108 ? 0.977 14.07 11.602 1 94.69 108 SER A O 1
ATOM 810 N N . GLY A 1 109 ? 0.646 13.219 13.492 1 92.19 109 GLY A N 1
ATOM 811 C CA . GLY A 1 109 ? -0.803 13.148 13.398 1 92.19 109 GLY A CA 1
ATOM 812 C C . GLY A 1 109 ? -1.496 13.242 14.742 1 92.19 109 GLY A C 1
ATOM 813 O O . GLY A 1 109 ? -0.896 12.953 15.773 1 92.19 109 GLY A O 1
ATOM 814 N N . TRP A 1 110 ? -2.711 13.641 14.695 1 89.75 110 TRP A N 1
ATOM 815 C CA . TRP A 1 110 ? -3.391 13.977 15.945 1 89.75 110 TRP A CA 1
ATOM 816 C C . TRP A 1 110 ? -3.682 12.727 16.766 1 89.75 110 TRP A C 1
ATOM 818 O O . TRP A 1 110 ? -4.039 12.812 17.938 1 89.75 110 TRP A O 1
ATOM 828 N N . ALA A 1 111 ? -3.535 11.547 16.156 1 88.81 111 ALA A N 1
ATOM 829 C CA . ALA A 1 111 ? -3.777 10.312 16.891 1 88.81 111 ALA A CA 1
ATOM 830 C C . ALA A 1 111 ? -2.465 9.617 17.25 1 88.81 111 ALA A C 1
ATOM 832 O O . ALA A 1 111 ? -2.463 8.469 17.688 1 88.81 111 ALA A O 1
ATOM 833 N N . ALA A 1 112 ? -1.4 10.234 17.047 1 86.69 112 ALA A N 1
ATOM 834 C CA . ALA A 1 112 ? -0.082 9.617 17.141 1 86.69 112 ALA A CA 1
ATOM 835 C C . ALA A 1 112 ? 0.134 9 18.531 1 86.69 112 ALA A C 1
ATOM 837 O O . ALA A 1 112 ? 0.715 7.918 18.641 1 86.69 112 ALA A O 1
ATOM 838 N N . ASP A 1 113 ? -0.348 9.594 19.562 1 87.75 113 ASP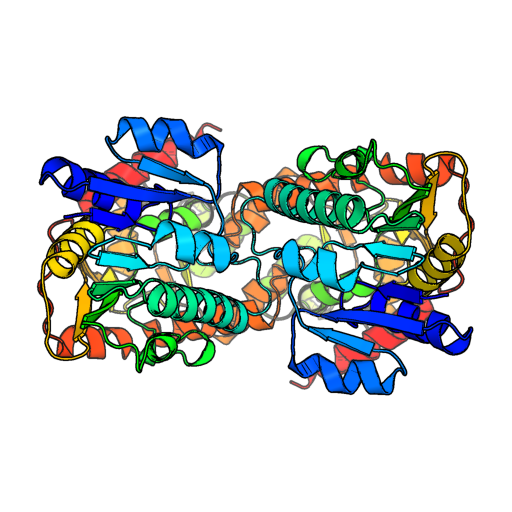 A N 1
ATOM 839 C CA . ASP A 1 113 ? -0.094 9.125 20.922 1 87.75 113 ASP A CA 1
ATOM 840 C C . ASP A 1 113 ? -1.021 7.969 21.281 1 87.75 113 ASP A C 1
ATOM 842 O O . ASP A 1 113 ? -0.838 7.32 22.312 1 87.75 113 ASP A O 1
ATOM 846 N N . LEU A 1 114 ? -1.934 7.762 20.453 1 89.31 114 LEU A N 1
ATOM 847 C CA . LEU A 1 114 ? -2.936 6.746 20.766 1 89.31 114 LEU A CA 1
ATOM 848 C C . LEU A 1 114 ? -2.65 5.453 20 1 89.31 114 LEU A C 1
ATOM 850 O O . LEU A 1 114 ? -3.195 4.398 20.344 1 89.31 114 LEU A O 1
ATOM 854 N N . VAL A 1 115 ? -1.845 5.582 18.938 1 83.44 115 VAL A N 1
ATOM 855 C CA . VAL A 1 115 ? -1.472 4.418 18.141 1 83.44 115 VAL A CA 1
ATOM 856 C C . VAL A 1 115 ? 0.03 4.168 18.266 1 83.44 115 VAL A C 1
ATOM 858 O O . VAL A 1 115 ? 0.837 4.945 17.75 1 83.44 115 VAL A O 1
ATOM 861 N N . LYS A 1 116 ? 0.444 3.201 18.891 1 77.12 116 LYS A N 1
ATOM 862 C CA . LYS A 1 116 ? 1.827 2.984 19.297 1 77.12 116 LYS A CA 1
ATOM 863 C C . LYS A 1 116 ? 2.717 2.658 18.109 1 77.12 116 LYS A C 1
ATOM 865 O O . LYS A 1 116 ? 3.805 3.219 17.969 1 77.12 116 LYS A O 1
ATOM 870 N N . ALA A 1 117 ? 2.227 1.855 17.234 1 72.69 117 ALA A N 1
ATOM 871 C CA . ALA A 1 117 ? 3.072 1.314 16.172 1 72.69 117 ALA A CA 1
ATOM 872 C C . ALA A 1 117 ? 3.516 2.412 15.211 1 72.69 117 ALA A C 1
ATOM 874 O O . ALA A 1 117 ? 4.605 2.342 14.641 1 72.69 117 ALA A O 1
ATOM 875 N N . GLU A 1 118 ? 2.779 3.455 15.18 1 78 118 GLU A N 1
ATOM 876 C CA . GLU A 1 118 ? 3.021 4.473 14.156 1 78 118 GLU A CA 1
ATOM 877 C C . GLU A 1 118 ? 3.594 5.746 14.773 1 78 118 GLU A C 1
ATOM 879 O O . GLU A 1 118 ? 3.939 6.688 14.055 1 78 118 GLU A O 1
ATOM 884 N N . ASN A 1 119 ? 3.775 5.691 16.031 1 88.5 119 ASN A N 1
ATOM 885 C CA . ASN A 1 119 ? 4.289 6.887 16.703 1 88.5 119 ASN A CA 1
ATOM 886 C C . ASN A 1 119 ? 5.812 6.957 16.625 1 88.5 119 ASN A C 1
ATOM 888 O O . ASN A 1 119 ? 6.508 6.117 17.203 1 88.5 119 ASN A O 1
ATOM 892 N N . VAL A 1 120 ? 6.297 7.961 15.93 1 91.12 120 VAL A N 1
ATOM 893 C CA . VAL A 1 120 ? 7.742 8.062 15.766 1 91.12 120 VAL A CA 1
ATOM 894 C C . VAL A 1 120 ? 8.242 9.367 16.375 1 91.12 120 VAL A C 1
ATOM 896 O O . VAL A 1 120 ? 9.398 9.758 16.172 1 91.12 120 VAL A O 1
ATOM 899 N N . GLU A 1 121 ? 7.469 10.047 17.125 1 93.81 121 GLU A N 1
ATOM 900 C CA . GLU A 1 121 ? 7.781 11.352 17.688 1 93.81 121 GLU A CA 1
ATOM 901 C C . GLU A 1 121 ? 9.008 11.289 18.594 1 93.81 121 GLU A C 1
ATOM 903 O O . GLU A 1 121 ? 9.773 12.25 18.688 1 93.81 121 GLU A O 1
ATOM 908 N N . HIS A 1 122 ? 9.195 10.195 19.219 1 93.56 122 HIS A N 1
ATOM 909 C CA . HIS A 1 122 ? 10.25 10.047 20.219 1 93.56 122 HIS A CA 1
ATOM 910 C C . HIS A 1 122 ? 11.609 9.852 19.547 1 93.56 122 HIS A C 1
ATOM 912 O O . HIS A 1 122 ? 12.641 9.961 20.219 1 93.56 122 HIS A O 1
ATOM 918 N N . VAL A 1 123 ? 11.602 9.531 18.266 1 93.31 123 VAL A N 1
ATOM 919 C CA . VAL A 1 123 ? 12.844 9.195 17.578 1 93.31 123 VAL A CA 1
ATOM 920 C C . VAL A 1 123 ? 13.758 10.414 17.531 1 93.31 123 VAL A C 1
ATOM 922 O O . VAL A 1 123 ? 14.984 10.273 17.469 1 93.31 123 VAL A O 1
ATOM 925 N N . LEU A 1 124 ? 13.211 11.594 17.609 1 93.75 124 LEU A N 1
ATOM 926 C CA . LEU A 1 124 ? 14 12.812 17.531 1 93.75 124 LEU A CA 1
ATOM 927 C C . LEU A 1 124 ? 14.438 13.281 18.906 1 93.75 124 LEU A C 1
ATOM 929 O O . LEU A 1 124 ? 15.211 14.234 19.031 1 93.75 124 LEU A O 1
ATOM 933 N N . ASP A 1 125 ? 13.984 12.453 19.844 1 92.5 125 ASP A N 1
ATOM 934 C CA . ASP A 1 125 ? 14.344 12.844 21.203 1 92.5 125 ASP A CA 1
ATOM 935 C C . ASP A 1 125 ? 15.859 12.797 21.406 1 92.5 125 ASP A C 1
ATOM 937 O O . ASP A 1 125 ? 16.531 11.906 20.875 1 92.5 125 ASP A O 1
ATOM 941 N N . GLY A 1 126 ? 16.469 13.797 22 1 91.38 126 GLY A N 1
ATOM 942 C CA . GLY A 1 126 ? 17.891 13.805 22.297 1 91.38 126 GLY A CA 1
ATOM 943 C C . GLY A 1 126 ? 18.688 14.695 21.375 1 91.38 126 GLY A C 1
ATOM 944 O O . GLY A 1 126 ? 19.859 14.992 21.641 1 91.38 126 GLY A O 1
ATOM 945 N N . LEU A 1 127 ? 18.047 14.969 20.25 1 94.88 127 LEU A N 1
ATOM 946 C CA . LEU A 1 127 ? 18.734 15.93 19.391 1 94.88 127 LEU A CA 1
ATOM 947 C C . LEU A 1 127 ? 18.906 17.266 20.094 1 94.88 127 LEU A C 1
ATOM 949 O O . LEU A 1 127 ? 18.031 17.703 20.844 1 94.88 127 LEU A O 1
ATOM 953 N N . ASP A 1 128 ? 20.016 17.828 19.859 1 94.81 128 ASP A N 1
ATOM 954 C CA . ASP A 1 128 ? 20.266 19.172 20.375 1 94.81 128 ASP A CA 1
ATOM 955 C C . ASP A 1 128 ? 19.625 20.219 19.469 1 94.81 128 ASP A C 1
ATOM 957 O O . ASP A 1 128 ? 20.328 20.969 18.781 1 94.81 128 ASP A O 1
ATOM 961 N N . ALA A 1 129 ? 18.375 20.297 19.516 1 96.25 129 ALA A N 1
ATOM 962 C CA . ALA A 1 129 ? 17.594 21.188 18.656 1 96.25 129 ALA A CA 1
ATOM 963 C C . ALA A 1 129 ? 16.25 21.531 19.281 1 96.25 129 ALA A C 1
ATOM 965 O O . ALA A 1 129 ? 15.766 20.812 20.172 1 96.25 129 ALA A O 1
ATOM 966 N N . SER A 1 130 ? 15.727 22.688 18.953 1 97.38 130 SER A N 1
ATOM 967 C CA . SER A 1 130 ? 14.328 23.016 19.219 1 97.38 130 SER A CA 1
ATOM 968 C C . SER A 1 130 ? 13.391 22.219 18.312 1 97.38 130 SER A C 1
ATOM 970 O O . SER A 1 130 ? 13.445 22.359 17.094 1 97.38 130 SER A O 1
ATOM 972 N N . ILE A 1 131 ? 12.531 21.359 18.906 1 97.69 131 ILE A N 1
ATOM 973 C CA . ILE A 1 131 ? 11.695 20.453 18.125 1 97.69 131 ILE A CA 1
ATOM 974 C C . ILE A 1 131 ? 10.227 20.766 18.359 1 97.69 131 ILE A C 1
ATOM 976 O O . ILE A 1 131 ? 9.797 20.906 19.516 1 97.69 131 ILE A O 1
ATOM 980 N N . THR A 1 132 ? 9.492 20.969 17.328 1 97.88 132 THR A N 1
ATOM 981 C CA . THR A 1 132 ? 8.039 21.016 17.391 1 97.88 132 THR A CA 1
ATOM 982 C C . THR A 1 132 ? 7.422 19.828 16.656 1 97.88 132 THR A C 1
ATOM 984 O O . THR A 1 132 ? 7.773 19.562 15.5 1 97.88 132 THR A O 1
ATOM 987 N N . ILE A 1 133 ? 6.547 19.125 17.328 1 97.38 133 ILE A N 1
ATOM 988 C CA . ILE A 1 133 ? 5.754 18.047 16.719 1 97.38 133 ILE A CA 1
ATOM 989 C C . ILE A 1 133 ? 4.387 18.594 16.312 1 97.38 133 ILE A C 1
ATOM 991 O O . ILE A 1 133 ? 3.625 19.078 17.156 1 97.38 133 ILE A O 1
ATOM 995 N N . MET A 1 134 ? 4.109 18.531 15.016 1 97.81 134 MET A N 1
ATOM 996 C CA . MET A 1 134 ? 2.807 18.953 14.516 1 97.81 134 MET A CA 1
ATOM 997 C C . MET A 1 134 ? 1.81 17.812 14.531 1 97.81 134 MET A C 1
ATOM 999 O O . MET A 1 134 ? 2.092 16.734 14.008 1 97.81 134 MET A O 1
ATOM 1003 N N . ARG A 1 135 ? 0.68 18.031 15.125 1 97 135 ARG A N 1
ATOM 1004 C CA . ARG A 1 135 ? -0.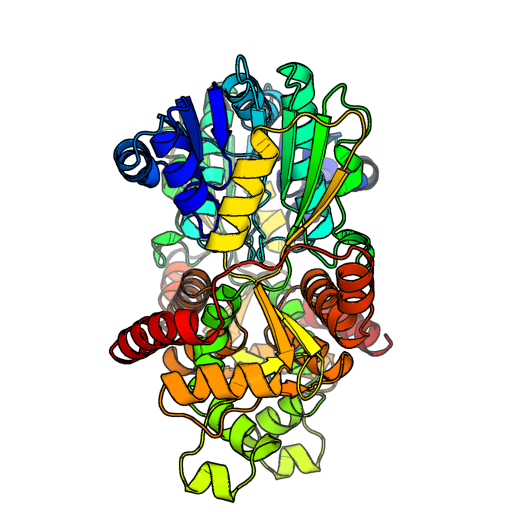387 17.031 15.164 1 97 135 ARG A CA 1
ATOM 1005 C C . ARG A 1 135 ? -1.658 17.562 14.508 1 97 135 ARG A C 1
ATOM 1007 O O . ARG A 1 135 ? -2.605 17.953 15.203 1 97 135 ARG A O 1
ATOM 1014 N N . PRO A 1 136 ? -1.636 17.562 13.164 1 97.5 136 PRO A N 1
ATOM 1015 C CA . PRO A 1 136 ? -2.855 17.969 12.461 1 97.5 136 PRO A CA 1
ATOM 1016 C C . PRO A 1 136 ? -3.977 16.938 12.586 1 97.5 136 PRO A C 1
ATOM 1018 O O . PRO A 1 136 ? -3.711 15.742 12.656 1 97.5 136 PRO A O 1
ATOM 1021 N N . ALA A 1 137 ? -5.191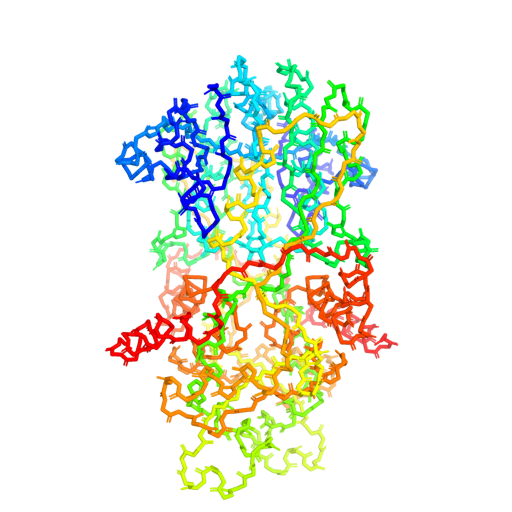 17.484 12.578 1 97.31 137 ALA A N 1
ATOM 1022 C CA . ALA A 1 137 ? -6.379 16.625 12.617 1 97.31 137 ALA A CA 1
ATOM 1023 C C . ALA A 1 137 ? -6.621 15.977 11.266 1 97.31 137 ALA A C 1
ATOM 1025 O O . ALA A 1 137 ? -5.699 15.828 10.461 1 97.31 137 ALA A O 1
ATOM 1026 N N . ALA A 1 138 ? -7.805 15.398 11.039 1 96.5 138 ALA A N 1
ATOM 1027 C CA . ALA A 1 138 ? -8.109 14.68 9.812 1 96.5 138 ALA A CA 1
ATOM 1028 C C . ALA A 1 138 ? -8.133 15.617 8.609 1 96.5 138 ALA A C 1
ATOM 1030 O O . ALA A 1 138 ? -8.836 16.641 8.625 1 96.5 138 ALA A O 1
ATOM 1031 N N . PHE A 1 139 ? -7.488 15.266 7.523 1 96.94 139 PHE A N 1
ATOM 1032 C CA . PHE A 1 139 ? -7.324 16.156 6.375 1 96.94 139 PHE A CA 1
ATOM 1033 C C . PHE A 1 139 ? -8.609 16.219 5.555 1 96.94 139 PHE A C 1
ATOM 1035 O O . PHE A 1 139 ? -9.211 15.188 5.25 1 96.94 139 PHE A O 1
ATOM 1042 N N . TYR A 1 140 ? -8.93 17.453 5.094 1 97.88 140 TYR A N 1
ATOM 1043 C CA . TYR A 1 140 ? -10.008 17.609 4.117 1 97.88 140 TYR A CA 1
ATOM 1044 C C . TYR A 1 140 ? -9.742 16.766 2.883 1 97.88 140 TYR A C 1
ATOM 1046 O O . TYR A 1 140 ? -10.664 16.141 2.338 1 97.88 140 TYR A O 1
ATOM 1054 N N . THR A 1 141 ? -8.523 16.609 2.52 1 95.31 141 THR A N 1
ATOM 1055 C CA . THR A 1 141 ? -8.148 15.977 1.259 1 95.31 141 THR A CA 1
ATOM 1056 C C . THR A 1 141 ? -8.352 14.469 1.321 1 95.31 141 THR A C 1
ATOM 1058 O O . THR A 1 141 ? -8.32 13.789 0.293 1 95.31 141 THR A O 1
ATOM 1061 N N . ASN A 1 142 ? -8.586 13.953 2.516 1 92.56 142 ASN A N 1
ATOM 1062 C CA . ASN A 1 142 ? -8.867 12.523 2.65 1 92.56 142 ASN A CA 1
ATOM 1063 C C . ASN A 1 142 ? -10.164 12.141 1.94 1 92.56 142 ASN A C 1
ATOM 1065 O O . ASN A 1 142 ? -10.352 10.984 1.558 1 92.56 142 ASN A O 1
ATOM 1069 N N . PHE A 1 143 ? -11.031 13.07 1.735 1 96 143 PHE A N 1
ATOM 1070 C CA . PHE A 1 143 ? -12.297 12.805 1.07 1 96 143 PHE A CA 1
ATOM 1071 C C . PHE A 1 143 ? -12.07 12.375 -0.375 1 96 143 PHE A C 1
ATOM 1073 O O . PHE A 1 143 ? -12.891 11.656 -0.952 1 96 143 PHE A O 1
ATOM 1080 N N . TYR A 1 144 ? -10.969 12.781 -0.955 1 93.19 144 TYR A N 1
ATOM 1081 C CA . TYR A 1 144 ? -10.688 12.406 -2.336 1 93.19 144 TYR A CA 1
ATOM 1082 C C . TYR A 1 144 ? -10.609 10.891 -2.486 1 93.19 144 TYR A C 1
ATOM 1084 O O . TYR A 1 144 ? -10.984 10.344 -3.523 1 93.19 144 TYR A O 1
ATOM 1092 N N . GLN A 1 145 ? -10.18 10.258 -1.465 1 88.5 145 GLN A N 1
ATOM 1093 C CA . GLN A 1 145 ? -10.016 8.805 -1.515 1 88.5 145 GLN A CA 1
ATOM 1094 C C . GLN A 1 145 ? -11.367 8.102 -1.411 1 88.5 145 GLN A C 1
ATOM 1096 O O . GLN A 1 145 ? -11.461 6.887 -1.619 1 88.5 145 GLN A O 1
ATOM 1101 N N . SER A 1 146 ? -12.375 8.828 -1.135 1 94.31 146 SER A N 1
ATOM 1102 C CA . SER A 1 146 ? -13.695 8.242 -0.935 1 94.31 146 SER A CA 1
ATOM 1103 C C . SER A 1 146 ? -14.617 8.539 -2.113 1 94.31 146 SER A C 1
ATOM 1105 O O . SER A 1 146 ? -15.828 8.312 -2.039 1 94.31 146 SER A O 1
ATOM 1107 N N . MET A 1 147 ? -14.086 9.047 -3.176 1 94.44 147 MET A N 1
ATOM 1108 C CA . MET A 1 147 ? -14.906 9.516 -4.289 1 94.44 147 MET A CA 1
ATOM 1109 C C . MET A 1 147 ? -15.758 8.383 -4.852 1 94.44 147 MET A C 1
ATOM 1111 O O . MET A 1 147 ? -16.953 8.57 -5.117 1 94.44 147 MET A O 1
ATOM 1115 N N . ASP A 1 148 ? -15.211 7.207 -4.98 1 93.06 148 ASP A N 1
ATOM 1116 C CA . ASP A 1 148 ? -15.953 6.113 -5.602 1 93.06 148 ASP A CA 1
ATOM 1117 C C . ASP A 1 148 ? -17.062 5.609 -4.68 1 93.06 148 ASP A C 1
ATOM 1119 O O . ASP A 1 148 ? -18.125 5.203 -5.145 1 93.06 148 ASP A O 1
ATOM 1123 N N . LEU A 1 149 ? -16.781 5.582 -3.41 1 94.38 149 LEU A N 1
ATOM 1124 C CA . LEU A 1 149 ? -17.844 5.27 -2.455 1 94.38 149 LEU A CA 1
ATOM 1125 C C . LEU A 1 149 ? -18.969 6.289 -2.543 1 94.38 149 LEU A C 1
ATOM 1127 O O . LEU A 1 149 ? -20.141 5.922 -2.484 1 94.38 149 LEU A O 1
ATOM 1131 N N . ILE A 1 150 ? -18.578 7.531 -2.664 1 97 150 ILE A N 1
ATOM 1132 C CA . ILE A 1 150 ? -19.562 8.609 -2.734 1 97 150 ILE A CA 1
ATOM 1133 C C . ILE A 1 150 ? -20.375 8.484 -4.02 1 97 150 ILE A C 1
ATOM 1135 O O . ILE A 1 150 ? -21.578 8.703 -4.02 1 97 150 ILE A O 1
ATOM 1139 N N . LYS A 1 151 ? -19.75 8.109 -5.09 1 95.5 151 LYS A N 1
ATOM 1140 C CA . LYS A 1 151 ? -20.484 7.879 -6.336 1 95.5 151 LYS A CA 1
ATOM 1141 C C . LYS A 1 151 ? -21.453 6.707 -6.199 1 95.5 151 LYS A C 1
ATOM 1143 O O . LYS A 1 151 ? -22.594 6.789 -6.645 1 95.5 151 LYS A O 1
ATOM 1148 N N . GLY A 1 152 ? -20.953 5.629 -5.605 1 94.19 152 GLY A N 1
ATOM 1149 C CA . GLY A 1 152 ? -21.797 4.465 -5.34 1 94.19 152 GLY A CA 1
ATOM 1150 C C . GLY A 1 152 ? -22.25 3.756 -6.598 1 94.19 152 GLY A C 1
ATOM 1151 O O . GLY A 1 152 ? -23.391 3.279 -6.668 1 94.19 152 GLY A O 1
ATOM 1152 N N . LYS A 1 153 ? -21.438 3.783 -7.59 1 90.31 153 LYS A N 1
ATOM 1153 C CA . LYS A 1 153 ? -21.797 3.16 -8.859 1 90.31 153 LYS A CA 1
ATOM 1154 C C . LYS A 1 153 ? -21.469 1.67 -8.852 1 90.31 153 LYS A C 1
ATOM 1156 O O . LYS A 1 153 ? -20.766 1.187 -7.961 1 90.31 153 LYS A O 1
ATOM 1161 N N . GLY A 1 154 ? -22.062 0.958 -9.781 1 86.56 154 GLY A N 1
ATOM 1162 C CA . GLY A 1 154 ? -21.75 -0.449 -9.969 1 86.56 154 GLY A CA 1
ATOM 1163 C C . GLY A 1 154 ? -22.469 -1.36 -9 1 86.56 154 GLY A C 1
ATOM 1164 O O . GLY A 1 154 ? -23.25 -0.894 -8.164 1 86.56 154 GLY A O 1
ATOM 1165 N N . PHE A 1 155 ? -22.172 -2.641 -9.133 1 82.56 155 PHE A N 1
ATOM 1166 C CA . PHE A 1 155 ? -22.859 -3.662 -8.344 1 82.56 155 PHE A CA 1
ATOM 1167 C C . PHE A 1 155 ? -22.609 -3.455 -6.855 1 82.56 155 PHE A C 1
ATOM 1169 O O . PHE A 1 155 ? -23.547 -3.504 -6.055 1 82.56 155 PHE A O 1
ATOM 1176 N N . ILE A 1 156 ? -21.375 -3.191 -6.504 1 83 156 ILE A N 1
ATOM 1177 C CA . ILE A 1 156 ? -21.031 -3.031 -5.094 1 83 156 ILE A CA 1
ATOM 1178 C C . ILE A 1 156 ? -21.703 -1.778 -4.535 1 83 156 ILE A C 1
ATOM 1180 O O . ILE A 1 156 ? -22.234 -1.792 -3.42 1 83 156 ILE A O 1
ATOM 1184 N N . GLY A 1 157 ? -21.641 -0.694 -5.332 1 89.25 157 GLY A N 1
ATOM 1185 C CA . GLY A 1 157 ? -22.312 0.521 -4.91 1 89.25 157 GLY A CA 1
ATOM 1186 C C . GLY A 1 157 ? -23.797 0.319 -4.664 1 89.25 157 GLY A C 1
ATOM 1187 O O . GLY A 1 157 ? -24.344 0.797 -3.66 1 89.25 157 GLY A O 1
ATOM 1188 N N . LYS A 1 158 ? -24.422 -0.409 -5.516 1 89.12 158 LYS A N 1
ATOM 1189 C CA . LYS A 1 158 ? -25.844 -0.696 -5.383 1 89.12 158 LYS A CA 1
ATOM 1190 C C . LYS A 1 158 ? -26.125 -1.562 -4.156 1 89.12 158 LYS A C 1
ATOM 1192 O O . LYS A 1 158 ? -27.094 -1.336 -3.434 1 89.12 158 LYS A O 1
ATOM 1197 N N . LEU A 1 159 ? -25.312 -2.445 -3.967 1 86.88 159 LEU A N 1
ATOM 1198 C CA . LEU A 1 159 ? -25.484 -3.336 -2.822 1 86.88 159 LEU A CA 1
ATOM 1199 C C . LEU A 1 159 ? -25.312 -2.576 -1.512 1 86.88 159 LEU A C 1
ATOM 1201 O O . LEU A 1 159 ? -26.062 -2.795 -0.559 1 86.88 159 LEU A O 1
ATOM 1205 N N . LEU A 1 160 ? -24.312 -1.809 -1.443 1 89.81 160 LEU A N 1
ATOM 1206 C CA . LEU A 1 160 ? -24.109 -0.995 -0.251 1 89.81 160 LEU A CA 1
ATOM 1207 C C . LEU A 1 160 ? -25.281 -0.064 -0.013 1 89.81 160 LEU A C 1
ATOM 1209 O O . LEU A 1 160 ? -25.719 0.12 1.127 1 89.81 160 LEU A O 1
ATOM 1213 N N . THR A 1 161 ? -25.797 0.536 -1.098 1 93.25 161 THR A N 1
ATOM 1214 C CA . THR A 1 161 ? -26.969 1.395 -0.987 1 93.25 161 THR A CA 1
ATOM 1215 C C . THR A 1 161 ? -28.156 0.617 -0.428 1 93.25 161 THR A C 1
ATOM 1217 O O . THR A 1 161 ? -28.844 1.097 0.468 1 93.25 161 THR A O 1
ATOM 1220 N N . LEU A 1 162 ? -28.359 -0.531 -0.975 1 90.81 162 LEU A N 1
ATOM 1221 C CA . LEU A 1 162 ? -29.453 -1.371 -0.506 1 90.81 162 LEU A CA 1
ATOM 1222 C C . LEU A 1 162 ? -29.297 -1.681 0.979 1 90.81 162 LEU A C 1
ATOM 1224 O O . LEU A 1 162 ? -30.266 -1.553 1.744 1 90.81 162 LEU A O 1
ATOM 1228 N N . ARG A 1 163 ? -28.141 -2.01 1.383 1 88.56 163 ARG A N 1
ATOM 1229 C CA . ARG A 1 163 ? -27.891 -2.453 2.748 1 88.56 163 ARG A CA 1
ATOM 1230 C C . ARG A 1 163 ? -28 -1.292 3.732 1 88.56 163 ARG A C 1
ATOM 1232 O O . ARG A 1 163 ? -28.562 -1.444 4.816 1 88.56 163 ARG A O 1
ATOM 1239 N N . TYR A 1 164 ? -27.5 -0.178 3.34 1 92.56 164 TYR A N 1
ATOM 1240 C CA . TYR A 1 164 ? -27.297 0.847 4.359 1 92.56 164 TYR A CA 1
ATOM 1241 C C . TYR A 1 164 ? -28.266 2.008 4.156 1 92.56 164 TYR A C 1
ATOM 1243 O O . TYR A 1 164 ? -28.469 2.814 5.066 1 92.56 164 TYR A O 1
ATOM 1251 N N . SER A 1 165 ? -28.844 2.17 2.941 1 94.38 165 SER A N 1
ATOM 1252 C CA . SER A 1 165 ? -29.766 3.266 2.68 1 94.38 165 SER A CA 1
ATOM 1253 C C . SER A 1 165 ? -31.172 2.742 2.379 1 94.38 165 SER A C 1
ATOM 1255 O O . SER A 1 165 ? -32.125 3.504 2.395 1 94.38 165 SER A O 1
ATOM 1257 N N . GLY A 1 166 ? -31.297 1.531 2.047 1 93.25 166 GLY A N 1
ATOM 1258 C CA . GLY A 1 166 ? -32.594 0.897 1.873 1 93.25 166 GLY A CA 1
ATOM 1259 C C . GLY A 1 166 ? -33.031 0.812 0.422 1 93.25 166 GLY A C 1
ATOM 1260 O O . GLY A 1 166 ? -32.406 1.436 -0.45 1 93.25 166 GLY A O 1
ATOM 1261 N N . LEU A 1 167 ? -34.062 -0.022 0.17 1 94.12 167 LEU A N 1
ATOM 1262 C CA . LEU A 1 167 ? -34.562 -0.312 -1.167 1 94.12 167 LEU A CA 1
ATOM 1263 C C . LEU A 1 167 ? -35.094 0.954 -1.837 1 94.12 167 LEU A C 1
ATOM 1265 O O . LEU A 1 167 ? -34.906 1.151 -3.039 1 94.12 167 LEU A O 1
ATOM 1269 N N . ARG A 1 168 ? -35.781 1.73 -1.103 1 96.06 168 ARG A N 1
ATOM 1270 C CA . ARG A 1 168 ? -36.312 2.971 -1.655 1 96.06 168 ARG A CA 1
ATOM 1271 C C . ARG A 1 168 ? -35.188 3.859 -2.191 1 96.06 168 ARG A C 1
ATOM 1273 O O . ARG A 1 168 ? -35.312 4.438 -3.273 1 96.06 168 ARG A O 1
ATOM 1280 N N . ALA A 1 169 ? -34.125 3.98 -1.428 1 95.75 169 ALA A N 1
ATOM 1281 C CA . ALA A 1 169 ? -32.969 4.77 -1.869 1 95.75 169 ALA A CA 1
ATOM 1282 C C . ALA A 1 169 ? -32.406 4.223 -3.172 1 95.75 169 ALA A C 1
ATOM 1284 O O . ALA A 1 169 ? -32.094 4.984 -4.09 1 95.75 169 ALA A O 1
ATOM 1285 N N . LEU A 1 170 ? -32.281 2.922 -3.211 1 93.94 170 LEU A N 1
ATOM 1286 C CA . LEU A 1 170 ? -31.766 2.273 -4.414 1 93.94 170 LEU A CA 1
ATOM 1287 C C . LEU A 1 170 ? -32.656 2.566 -5.613 1 93.94 170 LEU A C 1
ATOM 1289 O O . LEU A 1 170 ? -32.156 2.924 -6.688 1 93.94 170 LEU A O 1
ATOM 1293 N N . LEU A 1 171 ? -33.938 2.477 -5.418 1 95.12 171 LEU A N 1
ATOM 1294 C CA . LEU A 1 171 ? -34.875 2.623 -6.508 1 95.12 171 LEU A CA 1
ATOM 1295 C C . LEU A 1 171 ? -34.938 4.07 -6.988 1 95.12 171 LEU A C 1
ATOM 1297 O O . LEU A 1 171 ? -35.281 4.328 -8.148 1 95.12 171 LEU A O 1
ATOM 1301 N N . THR A 1 172 ? -34.625 4.965 -6.145 1 96.5 172 THR A N 1
ATOM 1302 C CA . THR A 1 172 ? -34.719 6.379 -6.496 1 96.5 172 THR A CA 1
ATOM 1303 C C . THR A 1 172 ? -33.344 6.93 -6.898 1 96.5 172 THR A C 1
ATOM 1305 O O . THR A 1 172 ? -33.188 8.141 -7.074 1 96.5 172 THR A O 1
ATOM 1308 N N . GLY A 1 173 ? -32.344 6.113 -6.918 1 94.44 173 GLY A N 1
ATOM 1309 C CA . GLY A 1 173 ? -31.016 6.477 -7.426 1 94.44 173 GLY A CA 1
ATOM 1310 C C . GLY A 1 173 ? -30.172 7.227 -6.41 1 94.44 173 GLY A C 1
ATOM 1311 O O . GLY A 1 173 ? -29.234 7.934 -6.781 1 94.44 173 GLY A O 1
ATOM 1312 N N . ARG A 1 174 ? -30.609 7.188 -5.129 1 96.31 174 ARG A N 1
ATOM 1313 C CA . ARG A 1 174 ? -29.891 7.867 -4.062 1 96.31 174 ARG A CA 1
ATOM 1314 C C . ARG A 1 174 ? -28.703 7.023 -3.582 1 96.31 174 ARG A C 1
ATOM 1316 O O . ARG A 1 174 ? -28.641 6.66 -2.406 1 96.31 174 ARG A O 1
ATOM 1323 N N . THR A 1 175 ? -27.672 6.809 -4.523 1 96.19 175 THR A N 1
ATOM 1324 C CA . THR A 1 175 ? -26.516 5.969 -4.262 1 96.19 175 THR A CA 1
ATOM 1325 C C . THR A 1 175 ? -25.391 6.781 -3.623 1 96.19 175 THR A C 1
ATOM 1327 O O . THR A 1 175 ? -25.406 8.008 -3.666 1 96.19 175 THR A O 1
ATOM 1330 N N . GLY A 1 176 ? -24.516 6.016 -3.053 1 96.31 176 GLY A N 1
ATOM 1331 C CA . GLY A 1 176 ? -23.344 6.641 -2.473 1 96.31 176 GLY A CA 1
ATOM 1332 C C . GLY A 1 176 ? -23.422 6.766 -0.962 1 96.31 176 GLY A C 1
ATOM 1333 O O . GLY A 1 176 ? -24.5 6.988 -0.405 1 96.31 176 GLY A O 1
ATOM 1334 N N . LEU A 1 177 ? -22.359 6.602 -0.357 1 97.31 177 LEU A N 1
ATOM 1335 C CA . LEU A 1 177 ? -22.203 6.742 1.086 1 97.31 177 LEU A CA 1
ATOM 1336 C C . LEU A 1 177 ? -20.734 6.914 1.458 1 97.31 177 LEU A C 1
ATOM 1338 O O . LEU A 1 177 ? -19.859 6.781 0.606 1 97.31 177 LEU A O 1
ATOM 1342 N N . LEU A 1 178 ? -20.453 7.324 2.529 1 97.38 178 LEU A N 1
ATOM 1343 C CA . LEU A 1 178 ? -19.156 7.211 3.205 1 97.38 178 LEU A CA 1
ATOM 1344 C C . LEU A 1 178 ? -19.203 6.105 4.258 1 97.38 178 LEU A C 1
ATOM 1346 O O . LEU A 1 178 ? -20.266 5.77 4.773 1 97.38 178 LEU A O 1
ATOM 1350 N N . MET A 1 179 ? -18.047 5.531 4.484 1 95.44 179 MET A N 1
ATOM 1351 C CA . MET A 1 179 ? -18.062 4.484 5.5 1 95.44 179 MET A CA 1
ATOM 1352 C C . MET A 1 179 ? -16.688 4.34 6.148 1 95.44 179 MET A C 1
ATOM 1354 O O . MET A 1 179 ? -15.664 4.633 5.523 1 95.44 179 MET A O 1
ATOM 1358 N N . GLY A 1 180 ? -16.609 3.842 7.34 1 94.44 180 GLY A N 1
ATOM 1359 C CA . GLY A 1 180 ? -15.43 3.559 8.156 1 94.44 180 GLY A CA 1
ATOM 1360 C C . GLY A 1 180 ? -15.781 3.129 9.57 1 94.44 180 GLY A C 1
ATOM 1361 O O . GLY A 1 180 ? -16.953 3.129 9.953 1 94.44 180 GLY A O 1
ATOM 1362 N N . ASN A 1 181 ? -14.734 2.725 10.336 1 95.62 181 ASN A N 1
ATOM 1363 C CA . ASN A 1 181 ? -15.031 2.33 11.711 1 95.62 181 ASN A CA 1
ATOM 1364 C C . ASN A 1 181 ? -14.992 3.525 12.656 1 95.62 181 ASN A C 1
ATOM 1366 O O . ASN A 1 181 ? -14.758 3.365 13.859 1 95.62 181 ASN A O 1
ATOM 1370 N N . TYR A 1 182 ? -15.102 4.684 12.156 1 96.44 182 TYR A N 1
ATOM 1371 C CA . TYR A 1 182 ? -15.664 5.902 12.727 1 96.44 182 TYR A CA 1
ATOM 1372 C C . TYR A 1 182 ? -16.641 6.559 11.758 1 96.44 182 TYR A C 1
ATOM 1374 O O . TYR A 1 182 ? -16.531 6.383 10.547 1 96.44 182 TYR A O 1
ATOM 1382 N N . GLY A 1 183 ? -17.641 7.215 12.242 1 96.94 183 GLY A N 1
ATOM 1383 C CA . GLY A 1 183 ? -18.703 7.742 11.398 1 96.94 183 GLY A CA 1
ATOM 1384 C C . GLY A 1 183 ? -19.922 8.164 12.188 1 96.94 183 GLY A C 1
ATOM 1385 O O . GLY A 1 183 ? -19.859 8.32 13.406 1 96.94 183 GLY A O 1
ATOM 1386 N N . GLY A 1 184 ? -20.953 8.406 11.445 1 97.06 184 GLY A N 1
ATOM 1387 C CA . GLY A 1 184 ? -22.219 8.781 12.062 1 97.06 184 GLY A CA 1
ATOM 1388 C C . GLY A 1 184 ? -22.141 10.062 12.875 1 97.06 184 GLY A C 1
ATOM 1389 O O . GLY A 1 184 ? -21.734 11.102 12.352 1 97.06 184 GLY A O 1
ATOM 1390 N N . GLU A 1 185 ? -22.391 9.891 14.148 1 97.5 185 GLU A N 1
ATOM 1391 C CA . GLU A 1 185 ? -22.469 11.07 15 1 97.5 185 GLU A CA 1
ATOM 1392 C C . GLU A 1 185 ? -21.156 11.32 15.734 1 97.5 185 GLU A C 1
ATOM 1394 O O . GLU A 1 185 ? -21.062 12.195 16.594 1 97.5 185 GLU A O 1
ATOM 1399 N N . ASP A 1 186 ? -20.094 10.516 15.406 1 97.62 186 ASP A N 1
ATOM 1400 C CA . ASP A 1 186 ? -18.781 10.844 15.938 1 97.62 186 ASP A CA 1
ATOM 1401 C C . ASP A 1 186 ? -18.391 12.281 15.617 1 97.62 186 ASP A C 1
ATOM 1403 O O . ASP A 1 186 ? -18.547 12.727 14.477 1 97.62 186 ASP A O 1
ATOM 1407 N N . ARG A 1 187 ? -17.969 13.031 16.578 1 97.25 187 ARG A N 1
ATOM 1408 C CA . ARG A 1 187 ? -17.438 14.367 16.359 1 97.25 187 ARG A CA 1
ATOM 1409 C C . ARG A 1 187 ? -15.938 14.32 16.078 1 97.25 187 ARG A C 1
ATOM 1411 O O . ARG A 1 187 ? -15.18 13.688 16.828 1 97.25 187 ARG A O 1
ATOM 1418 N N . ILE A 1 188 ? -15.57 14.938 14.969 1 96.06 188 ILE A N 1
ATOM 1419 C CA . ILE A 1 188 ? -14.195 14.914 14.484 1 96.06 188 ILE A CA 1
ATOM 1420 C C . ILE A 1 188 ? -13.719 16.328 14.195 1 96.06 188 ILE A C 1
ATOM 1422 O O . ILE A 1 188 ? -14.516 17.188 13.805 1 96.06 188 ILE A O 1
ATOM 1426 N N . VAL A 1 189 ? -12.414 16.594 14.469 1 98.12 189 VAL A N 1
ATOM 1427 C CA . VAL A 1 189 ? -11.797 17.812 13.953 1 98.12 189 VAL A CA 1
ATOM 1428 C C . VAL A 1 189 ? -11.18 17.531 12.586 1 98.12 189 VAL A C 1
ATOM 1430 O O . VAL A 1 189 ? -10.422 16.578 12.422 1 98.12 189 VAL A O 1
ATOM 1433 N N . PHE A 1 190 ? -11.586 18.344 11.602 1 98.38 190 PHE A N 1
ATOM 1434 C CA . PHE A 1 190 ? -10.984 18.312 10.273 1 98.38 190 PHE A CA 1
ATOM 1435 C C . PHE A 1 190 ? -10.047 19.484 10.078 1 98.38 190 PHE A C 1
ATOM 1437 O O . PHE A 1 190 ? -10.141 20.484 10.789 1 98.38 190 PHE A O 1
ATOM 1444 N N . VAL A 1 191 ? -9.148 19.312 9.094 1 98.69 191 VAL A N 1
ATOM 1445 C CA . VAL A 1 191 ? -8.18 20.391 8.906 1 98.69 191 VAL A CA 1
ATOM 1446 C C . VAL A 1 191 ? -7.832 20.531 7.43 1 98.69 191 VAL A C 1
ATOM 1448 O O . VAL A 1 191 ? -7.727 19.531 6.719 1 98.69 191 VAL A O 1
ATOM 1451 N N . SER A 1 192 ? -7.703 21.781 7.004 1 98.56 192 SER A N 1
ATOM 1452 C CA . SER A 1 192 ? -7.203 22.094 5.668 1 98.56 192 SER A CA 1
ATOM 1453 C C . SER A 1 192 ? -5.68 22.016 5.617 1 98.56 192 SER A C 1
ATOM 1455 O O . SER A 1 192 ? -5 22.516 6.512 1 98.56 192 SER A O 1
ATOM 1457 N N . PRO A 1 193 ? -5.133 21.422 4.527 1 97.75 193 PRO A N 1
ATOM 1458 C CA . PRO A 1 193 ? -3.682 21.469 4.348 1 97.75 193 PRO A CA 1
ATOM 1459 C C . PRO A 1 193 ? -3.141 22.906 4.367 1 97.75 193 PRO A C 1
ATOM 1461 O O . PRO A 1 193 ? -2.018 23.141 4.816 1 97.75 193 PRO A O 1
ATOM 1464 N N . LYS A 1 194 ? -3.902 23.875 3.93 1 98.25 194 LYS A N 1
ATOM 1465 C CA . LYS A 1 194 ? -3.48 25.281 3.945 1 98.25 194 LYS A CA 1
ATOM 1466 C C . LYS A 1 194 ? -3.299 25.781 5.375 1 98.25 194 LYS A C 1
ATOM 1468 O O . LYS A 1 194 ? -2.35 26.516 5.664 1 98.25 194 LYS A O 1
ATOM 1473 N N . ASP A 1 195 ? -4.234 25.422 6.223 1 98.69 195 ASP A N 1
ATOM 1474 C CA . ASP A 1 195 ? -4.125 25.812 7.621 1 98.69 195 ASP A CA 1
ATOM 1475 C C . ASP A 1 195 ? -2.928 25.141 8.289 1 98.69 195 ASP A C 1
ATOM 1477 O O . ASP A 1 195 ? -2.291 25.719 9.172 1 98.69 195 ASP A O 1
ATOM 1481 N N . ILE A 1 196 ? -2.627 23.891 7.934 1 98.69 196 ILE A N 1
ATOM 1482 C CA . ILE A 1 196 ? -1.438 23.203 8.43 1 98.69 196 ILE A CA 1
ATOM 1483 C C . ILE A 1 196 ? -0.186 23.953 7.977 1 98.69 196 ILE A C 1
ATOM 1485 O O . ILE A 1 196 ? 0.722 24.188 8.773 1 98.69 196 ILE A O 1
ATOM 1489 N N . ALA A 1 197 ? -0.146 24.312 6.684 1 98.69 197 ALA A N 1
ATOM 1490 C CA . ALA A 1 197 ? 1 25.031 6.133 1 98.69 197 ALA A CA 1
ATOM 1491 C C . ALA A 1 197 ? 1.242 26.328 6.887 1 98.69 197 ALA A C 1
ATOM 1493 O O . ALA A 1 197 ? 2.385 26.656 7.219 1 98.69 197 ALA A O 1
ATOM 1494 N N . ASP A 1 198 ? 0.162 27.078 7.176 1 98.56 198 ASP A N 1
ATOM 1495 C CA . ASP A 1 198 ? 0.268 28.328 7.938 1 98.56 198 ASP A CA 1
ATOM 1496 C C . ASP A 1 198 ? 0.891 28.078 9.305 1 98.56 198 ASP A C 1
ATOM 1498 O O . ASP A 1 198 ? 1.787 28.812 9.734 1 98.56 198 ASP A O 1
ATOM 1502 N N . ALA A 1 199 ? 0.4 27.062 9.969 1 98.5 199 ALA A N 1
ATOM 1503 C CA . ALA A 1 199 ? 0.89 26.734 11.312 1 98.5 199 ALA A CA 1
ATOM 1504 C C . ALA A 1 199 ? 2.359 26.328 11.273 1 98.5 199 ALA A C 1
ATOM 1506 O O . ALA A 1 199 ? 3.146 26.734 12.133 1 98.5 199 ALA A O 1
ATOM 1507 N N . VAL A 1 200 ? 2.709 25.453 10.297 1 98.62 200 VAL A N 1
ATOM 1508 C CA . VAL A 1 200 ? 4.09 25 10.172 1 98.62 200 VAL A CA 1
ATOM 1509 C C . VAL A 1 200 ? 5.004 26.188 9.891 1 98.62 200 VAL A C 1
ATOM 1511 O O . VAL A 1 200 ? 6.09 26.297 10.461 1 98.62 200 VAL A O 1
ATOM 1514 N N . ALA A 1 201 ? 4.605 27.094 9 1 98.62 201 ALA A N 1
ATOM 1515 C CA . ALA A 1 201 ? 5.395 28.281 8.688 1 98.62 201 ALA A CA 1
ATOM 1516 C C . ALA A 1 201 ? 5.664 29.125 9.938 1 98.62 201 ALA A C 1
ATOM 1518 O O . ALA A 1 201 ? 6.777 29.609 10.141 1 98.62 201 ALA A O 1
ATOM 1519 N N . GLU A 1 202 ? 4.645 29.266 10.742 1 97.88 202 GLU A N 1
ATOM 1520 C CA . GLU A 1 202 ? 4.797 29.984 12 1 97.88 202 GLU A CA 1
ATOM 1521 C C . GLU A 1 202 ? 5.816 29.297 12.906 1 97.88 202 GLU A C 1
ATOM 1523 O O . GLU A 1 202 ? 6.719 29.938 13.438 1 97.88 202 GLU A O 1
ATOM 1528 N N . GLU A 1 203 ? 5.711 28.016 13.023 1 97.88 203 GLU A N 1
ATOM 1529 C CA . GLU A 1 203 ? 6.543 27.266 13.961 1 97.88 203 GLU A CA 1
ATOM 1530 C C . GLU A 1 203 ? 8 27.234 13.516 1 97.88 203 GLU A C 1
ATOM 1532 O O . GLU A 1 203 ? 8.906 27.234 14.344 1 97.88 203 GLU A O 1
ATOM 1537 N N . LEU A 1 204 ? 8.227 27.203 12.227 1 97.94 204 LEU A N 1
ATOM 1538 C CA . LEU A 1 204 ? 9.586 27.156 11.703 1 97.94 204 LEU A CA 1
ATOM 1539 C C . LEU A 1 204 ? 10.367 28.391 12.109 1 97.94 204 LEU A C 1
ATOM 1541 O O . LEU A 1 204 ? 11.602 28.375 12.141 1 97.94 204 LEU A O 1
ATOM 1545 N N . GLN A 1 205 ? 9.68 29.422 12.477 1 94.88 205 GLN A N 1
ATOM 1546 C CA . GLN A 1 205 ? 10.328 30.688 12.773 1 94.88 205 GLN A CA 1
ATOM 1547 C C . GLN A 1 205 ? 10.383 30.938 14.281 1 94.88 205 GLN A C 1
ATOM 1549 O O . GLN A 1 205 ? 10.922 31.953 14.727 1 94.88 205 GLN A O 1
ATOM 1554 N N . LEU A 1 206 ? 9.828 30 14.953 1 91.31 206 LEU A N 1
ATOM 1555 C CA . LEU A 1 206 ? 9.836 30.109 16.406 1 91.31 206 LEU A CA 1
ATOM 1556 C C . LEU A 1 206 ? 10.875 29.172 17.016 1 91.31 206 LEU A C 1
ATOM 1558 O O . LEU A 1 206 ? 11.156 28.109 16.453 1 91.31 206 LEU A O 1
ATOM 1562 N N . VAL A 1 207 ? 11.539 29.594 18.031 1 87.06 207 VAL A N 1
ATOM 1563 C CA . VAL A 1 207 ? 12.477 28.734 18.734 1 87.06 207 VAL A CA 1
ATOM 1564 C C . VAL A 1 207 ? 12 28.531 20.172 1 87.06 207 VAL A C 1
ATOM 1566 O O . VAL A 1 207 ? 11.922 29.484 20.953 1 87.06 207 VAL A O 1
ATOM 1569 N N . HIS A 1 208 ? 11.648 27.297 20.422 1 89 208 HIS A N 1
ATOM 1570 C CA . HIS A 1 208 ? 11.195 26.906 21.75 1 89 208 HIS A CA 1
ATOM 1571 C C . HIS A 1 208 ? 12.328 26.297 22.562 1 89 208 HIS A C 1
ATOM 1573 O O . HIS A 1 208 ? 13.234 25.688 22.016 1 89 208 HIS A O 1
ATOM 1579 N N . LYS A 1 209 ? 12.328 26.453 23.828 1 87 209 LYS A N 1
ATOM 1580 C CA . LYS A 1 209 ? 13.328 25.875 24.719 1 87 209 LYS A CA 1
ATOM 1581 C C . LYS A 1 209 ? 13.133 24.359 24.859 1 87 209 LYS A C 1
ATOM 1583 O O . LYS A 1 209 ? 14.102 23.609 24.906 1 87 209 LYS A O 1
ATOM 1588 N N . GLU A 1 210 ? 11.875 23.953 24.906 1 89.31 210 GLU A N 1
ATOM 1589 C CA . GLU A 1 210 ? 11.531 22.547 25.062 1 89.31 210 GLU A CA 1
ATOM 1590 C C . GLU A 1 210 ? 10.781 22.016 23.828 1 89.31 210 GLU A C 1
ATOM 1592 O O . GLU A 1 210 ? 10.305 22.812 23.016 1 89.31 210 GLU A O 1
ATOM 1597 N N . LYS A 1 211 ? 10.797 20.719 23.75 1 93.94 211 LYS A N 1
ATOM 1598 C CA . LYS A 1 211 ? 9.969 20.078 22.719 1 93.94 211 LYS A CA 1
ATOM 1599 C C . LYS A 1 211 ? 8.5 20.469 22.891 1 93.94 211 LYS A C 1
ATOM 1601 O O . LYS A 1 211 ? 7.961 20.438 24 1 93.94 211 LYS A O 1
ATOM 1606 N N . THR A 1 212 ? 7.918 20.891 21.797 1 94.94 212 THR A N 1
ATOM 1607 C CA . THR A 1 212 ? 6.543 21.375 21.797 1 94.94 212 THR A CA 1
ATOM 1608 C C . THR A 1 212 ? 5.664 20.547 20.875 1 94.94 212 THR A C 1
ATOM 1610 O O . THR A 1 212 ? 6.105 20.109 19.812 1 94.94 212 THR A O 1
ATOM 1613 N N . ILE A 1 213 ? 4.453 20.266 21.328 1 96.06 213 ILE A N 1
ATOM 1614 C CA . ILE A 1 213 ? 3.43 19.625 20.516 1 96.06 213 ILE A CA 1
ATOM 1615 C C . ILE A 1 213 ? 2.359 20.656 20.125 1 96.06 213 ILE A C 1
ATOM 1617 O O . ILE A 1 213 ? 1.84 21.359 20.984 1 96.06 213 ILE A O 1
ATOM 1621 N N . ARG A 1 214 ? 2.107 20.766 18.812 1 97 214 ARG A N 1
ATOM 1622 C CA . ARG A 1 214 ? 1.078 21.703 18.344 1 97 214 ARG A CA 1
ATOM 1623 C C . ARG A 1 214 ? -0.006 20.953 17.578 1 97 214 ARG A C 1
ATOM 1625 O O . ARG A 1 214 ? 0.264 20.375 16.516 1 97 214 ARG A O 1
ATOM 1632 N N . TYR A 1 215 ? -1.203 21.031 18.125 1 98 215 TYR A N 1
ATOM 1633 C CA . TYR A 1 215 ? -2.365 20.531 17.391 1 98 215 TYR A CA 1
ATOM 1634 C C . TYR A 1 215 ? -2.881 21.578 16.406 1 98 215 TYR A C 1
ATOM 1636 O O . TYR A 1 215 ? -2.857 22.781 16.688 1 98 215 TYR A O 1
ATOM 1644 N N . VAL A 1 216 ? -3.293 21.141 15.227 1 98.38 216 VAL A N 1
ATOM 1645 C CA . VAL A 1 216 ? -3.832 22.031 14.211 1 98.38 216 VAL A CA 1
ATOM 1646 C C . VAL A 1 216 ? -5.184 21.5 13.727 1 98.38 216 VAL A C 1
ATOM 1648 O O . VAL A 1 216 ? -5.309 20.328 13.375 1 98.38 216 VAL A O 1
ATOM 1651 N N . GLY A 1 217 ? -6.199 22.266 13.695 1 98.5 217 GLY A N 1
ATOM 1652 C CA . GLY A 1 217 ? -7.535 21.969 13.211 1 98.5 217 GLY A CA 1
ATOM 1653 C C . GLY A 1 217 ? -8.211 23.141 12.539 1 98.5 217 GLY A C 1
ATOM 1654 O O . GLY A 1 217 ? -7.832 24.297 12.766 1 98.5 217 GLY A O 1
ATOM 1655 N N . SER A 1 218 ? -9.18 22.844 11.68 1 98.69 218 SER A N 1
ATOM 1656 C CA . SER A 1 218 ? -9.906 23.906 10.984 1 98.69 218 SER A CA 1
ATOM 1657 C C . SER A 1 218 ? -11.359 23.969 11.453 1 98.69 218 SER A C 1
ATOM 1659 O O . SER A 1 218 ? -11.906 25.062 11.617 1 98.69 218 SER A O 1
ATOM 1661 N N . GLU A 1 219 ? -11.984 22.812 11.633 1 98.44 219 GLU A N 1
ATOM 1662 C CA . GLU A 1 219 ? -13.406 22.781 11.961 1 98.44 219 GLU A CA 1
ATOM 1663 C C . GLU A 1 219 ? -13.773 21.484 12.695 1 98.44 219 GLU A C 1
ATOM 1665 O O . GLU A 1 219 ? -13.312 20.406 12.328 1 98.44 219 GLU A O 1
ATOM 1670 N N . GLU A 1 220 ? -14.5 21.594 13.766 1 98.19 220 GLU A N 1
ATOM 1671 C CA . GLU A 1 220 ? -15.047 20.438 14.492 1 98.19 220 GLU A CA 1
ATOM 1672 C C . GLU A 1 220 ? -16.516 20.203 14.125 1 98.19 220 GLU A C 1
ATOM 1674 O O . GLU A 1 220 ? -17.359 21.078 14.32 1 98.19 220 GLU A O 1
ATOM 1679 N N . ILE A 1 221 ? -16.812 19.078 13.578 1 98.31 221 ILE A N 1
ATOM 1680 C CA . ILE A 1 221 ? -18.156 18.734 13.148 1 98.31 221 ILE A CA 1
ATOM 1681 C C . ILE A 1 221 ? -18.359 17.219 13.227 1 98.31 221 ILE A C 1
ATOM 1683 O O . ILE A 1 221 ? -17.391 16.469 13.406 1 98.31 221 ILE A O 1
ATOM 1687 N N . THR A 1 222 ? -19.609 16.781 13.148 1 98.38 222 THR A N 1
ATOM 1688 C CA . THR A 1 222 ? -19.859 15.336 13.125 1 98.38 222 THR A CA 1
ATOM 1689 C C . THR A 1 222 ? -19.562 14.758 11.75 1 98.38 222 THR A C 1
ATOM 1691 O O . THR A 1 222 ? -19.562 15.477 10.75 1 98.38 222 THR A O 1
ATOM 1694 N N . CYS A 1 223 ? -19.344 13.477 11.766 1 98.5 223 CYS A N 1
ATOM 1695 C CA . CYS A 1 223 ? -19.125 12.797 10.492 1 98.5 223 CYS A CA 1
ATOM 1696 C C . CYS A 1 223 ? -20.328 12.969 9.578 1 98.5 223 CYS A C 1
ATOM 1698 O O . CYS A 1 223 ? -20.172 13.242 8.383 1 98.5 223 CYS A O 1
ATOM 1700 N N . ASN A 1 224 ? -21.516 12.898 10.094 1 98.56 224 ASN A N 1
ATOM 1701 C CA . ASN A 1 224 ? -22.719 13.062 9.273 1 98.56 224 ASN A CA 1
ATOM 1702 C C . ASN A 1 224 ? -22.844 14.5 8.758 1 98.56 224 ASN A C 1
ATOM 1704 O O . ASN A 1 224 ? -23.312 14.719 7.641 1 98.56 224 ASN A O 1
ATOM 1708 N N . GLU A 1 225 ? -22.5 15.438 9.57 1 98.62 225 GLU A N 1
ATOM 1709 C CA . GLU A 1 225 ? -22.484 16.812 9.094 1 98.62 225 GLU A CA 1
ATOM 1710 C C . GLU A 1 225 ? -21.484 17 7.945 1 98.62 225 GLU A C 1
ATOM 1712 O O . GLU A 1 225 ? -21.797 17.656 6.949 1 98.62 225 GLU A O 1
ATOM 1717 N N . ALA A 1 226 ? -20.297 16.438 8.102 1 98.75 226 ALA A N 1
ATOM 1718 C CA . ALA A 1 226 ? -19.297 16.5 7.031 1 98.75 226 ALA A CA 1
ATOM 1719 C C . ALA A 1 226 ? -19.828 15.844 5.758 1 98.75 226 ALA A C 1
ATOM 1721 O O . ALA A 1 226 ? -19.656 16.391 4.664 1 98.75 226 ALA A O 1
ATOM 1722 N N . ALA A 1 227 ? -20.469 14.703 5.949 1 98.62 227 ALA A N 1
ATOM 1723 C CA . ALA A 1 227 ? -21.062 14 4.809 1 98.62 227 ALA A CA 1
ATOM 1724 C C . ALA A 1 227 ? -22.094 14.867 4.098 1 98.62 227 ALA A C 1
ATOM 1726 O O . ALA A 1 227 ? -22.141 14.922 2.867 1 98.62 227 ALA A O 1
ATOM 1727 N N . ARG A 1 228 ? -22.875 15.57 4.836 1 98.38 228 ARG A N 1
ATOM 1728 C CA . ARG A 1 228 ? -23.906 16.438 4.27 1 98.38 228 ARG A CA 1
ATOM 1729 C C . ARG A 1 228 ? -23.297 17.578 3.48 1 98.38 228 ARG A C 1
ATOM 1731 O O . ARG A 1 228 ? -23.766 17.922 2.391 1 98.38 228 ARG A O 1
ATOM 1738 N N . ILE A 1 229 ? -22.266 18.141 4.043 1 98.75 229 ILE A N 1
ATOM 1739 C CA . ILE A 1 229 ? -21.594 19.266 3.393 1 98.75 229 ILE A CA 1
ATOM 1740 C C . ILE A 1 229 ? -21 18.797 2.068 1 98.75 229 ILE A C 1
ATOM 1742 O O . ILE A 1 229 ? -21.234 19.406 1.023 1 98.75 229 ILE A O 1
ATOM 1746 N N . ILE A 1 230 ? -20.266 17.688 2.068 1 98.75 230 ILE A N 1
ATOM 1747 C CA . ILE A 1 230 ? -19.609 17.141 0.878 1 98.75 230 ILE A CA 1
ATOM 1748 C C . ILE A 1 230 ? -20.672 16.656 -0.111 1 98.75 230 ILE A C 1
ATOM 1750 O O . ILE A 1 230 ? -20.594 16.953 -1.307 1 98.75 230 ILE A O 1
ATOM 1754 N N . GLY A 1 231 ? -21.672 15.953 0.431 1 98.56 231 GLY A N 1
ATOM 1755 C CA . GLY A 1 231 ? -22.75 15.438 -0.4 1 98.56 231 GLY A CA 1
ATOM 1756 C C . GLY A 1 231 ? -23.516 16.531 -1.125 1 98.56 231 GLY A C 1
ATOM 1757 O O . GLY A 1 231 ? -23.781 16.422 -2.324 1 98.56 231 GLY A O 1
ATOM 1758 N N . THR A 1 232 ? -23.844 17.547 -0.444 1 98.5 232 THR A N 1
ATOM 1759 C CA . THR A 1 232 ? -24.578 18.656 -1.041 1 98.5 232 THR A CA 1
ATOM 1760 C C . THR A 1 232 ? -23.766 19.297 -2.174 1 98.5 232 THR A C 1
ATOM 1762 O O . THR A 1 232 ? -24.312 19.609 -3.232 1 98.5 232 THR A O 1
ATOM 1765 N N . ALA A 1 233 ? -22.516 19.469 -1.997 1 98.38 233 ALA A N 1
ATOM 1766 C CA . ALA A 1 233 ? -21.656 20.109 -2.988 1 98.38 233 ALA A CA 1
ATOM 1767 C C . ALA A 1 233 ? -21.625 19.297 -4.281 1 98.38 233 ALA A C 1
ATOM 1769 O O . ALA A 1 233 ? -21.422 19.859 -5.363 1 98.38 233 ALA A O 1
ATOM 1770 N N . VAL A 1 234 ? -21.828 17.984 -4.191 1 97.94 234 VAL A N 1
ATOM 1771 C CA . VAL A 1 234 ? -21.688 17.156 -5.387 1 97.94 234 VAL A CA 1
ATOM 1772 C C . VAL A 1 234 ? -23.062 16.719 -5.879 1 97.94 234 VAL A C 1
ATOM 1774 O O . VAL A 1 234 ? -23.156 15.836 -6.742 1 97.94 234 VAL A O 1
ATOM 1777 N N . GLY A 1 235 ? -24.141 17.188 -5.281 1 97.44 235 GLY A N 1
ATOM 1778 C CA . GLY A 1 235 ? -25.5 16.891 -5.719 1 97.44 235 GLY A CA 1
ATOM 1779 C C . GLY A 1 235 ? -26.078 15.648 -5.059 1 97.44 235 GLY A C 1
ATOM 1780 O O . GLY A 1 235 ? -26.969 14.992 -5.617 1 97.44 235 GLY A O 1
ATOM 1781 N N . LYS A 1 236 ? -25.562 15.305 -3.922 1 97.88 236 LYS A N 1
ATOM 1782 C CA . LYS A 1 236 ? -26.047 14.156 -3.16 1 97.88 236 LYS A CA 1
ATOM 1783 C C . LYS A 1 236 ? -26.312 14.539 -1.706 1 97.88 236 LYS A C 1
ATOM 1785 O O . LYS A 1 236 ? -25.688 14 -0.792 1 97.88 236 LYS A O 1
ATOM 1790 N N . PRO A 1 237 ? -27.312 15.336 -1.474 1 97.75 237 PRO A N 1
ATOM 1791 C CA . PRO A 1 237 ? -27.578 15.828 -0.118 1 97.75 237 PRO A CA 1
ATOM 1792 C C . PRO A 1 237 ? -27.969 14.703 0.843 1 97.75 237 PRO A C 1
ATOM 1794 O O . PRO A 1 237 ? -28 14.914 2.059 1 97.75 237 PRO A O 1
ATOM 1797 N N . TRP A 1 238 ? -28.234 13.469 0.315 1 97.31 238 TRP A N 1
ATOM 1798 C CA . TRP A 1 238 ? -28.641 12.32 1.127 1 97.31 238 TRP A CA 1
ATOM 1799 C C . TRP A 1 238 ? -27.422 11.594 1.683 1 97.31 238 TRP A C 1
ATOM 1801 O O . TRP A 1 238 ? -27.547 10.641 2.453 1 97.31 238 TRP A O 1
ATOM 1811 N N . LEU A 1 239 ? -26.234 11.969 1.276 1 98.31 239 LEU A N 1
ATOM 1812 C CA . LEU A 1 239 ? -25 11.266 1.639 1 98.31 239 LEU A CA 1
ATOM 1813 C C . LEU A 1 239 ? -24.891 11.109 3.15 1 98.31 239 LEU A C 1
ATOM 1815 O O . LEU A 1 239 ? -25.109 12.062 3.896 1 98.31 239 LEU A O 1
ATOM 1819 N N . LYS A 1 240 ? -24.562 9.93 3.617 1 97.94 240 LYS A N 1
ATOM 1820 C CA . LYS A 1 240 ? -24.359 9.625 5.031 1 97.94 240 LYS A CA 1
ATOM 1821 C C . LYS A 1 240 ? -22.984 8.992 5.262 1 97.94 240 LYS A C 1
ATOM 1823 O O . LYS A 1 240 ? -22.375 8.469 4.324 1 97.94 240 LYS A O 1
ATOM 1828 N N . TRP A 1 241 ? -22.562 9.07 6.434 1 98.31 241 TRP A N 1
ATOM 1829 C CA . TRP A 1 241 ? -21.344 8.398 6.879 1 98.31 241 TRP A CA 1
ATOM 1830 C C . TRP A 1 241 ? -21.672 7.191 7.746 1 98.31 241 TRP A C 1
ATOM 1832 O O . TRP A 1 241 ? -21.938 7.328 8.945 1 98.31 241 TRP A O 1
ATOM 1842 N N . VAL A 1 242 ? -21.578 6.055 7.199 1 97.31 242 VAL A N 1
ATOM 1843 C CA . VAL A 1 242 ? -21.984 4.809 7.848 1 97.31 242 VAL A CA 1
ATOM 1844 C C . VAL A 1 242 ? -20.891 4.355 8.812 1 97.31 242 VAL A C 1
ATOM 1846 O O . VAL A 1 242 ? -19.719 4.285 8.438 1 97.31 242 VAL A O 1
ATOM 1849 N N . LEU A 1 243 ? -21.281 4.102 10.031 1 97.19 243 LEU A N 1
ATOM 1850 C CA . LEU A 1 243 ? -20.359 3.582 11.031 1 97.19 243 LEU A CA 1
ATOM 1851 C C . LEU A 1 243 ? -20.312 2.059 10.992 1 97.19 243 LEU A C 1
ATOM 1853 O O . LEU A 1 243 ? -21.328 1.395 11.227 1 97.19 243 LEU A O 1
ATOM 1857 N N . LEU A 1 244 ? -19.141 1.562 10.695 1 95.38 244 LEU A N 1
ATOM 1858 C CA . LEU A 1 244 ? -18.891 0.126 10.727 1 95.38 244 LEU A CA 1
ATOM 1859 C C . LEU A 1 244 ? -18.25 -0.278 12.055 1 95.38 244 LEU A C 1
ATOM 1861 O O . LEU A 1 244 ? -17.562 0.526 12.68 1 95.38 244 LEU A O 1
ATOM 1865 N N . SER A 1 245 ? -18.5 -1.505 12.492 1 95 245 SER A N 1
ATOM 1866 C CA . SER A 1 245 ? -17.688 -2.047 13.578 1 95 245 SER A CA 1
ATOM 1867 C C . SER A 1 245 ? -16.25 -2.279 13.148 1 95 245 SER A C 1
ATOM 1869 O O . SER A 1 245 ? -15.961 -2.352 11.953 1 95 245 SER A O 1
ATOM 1871 N N . ASP A 1 246 ? -15.359 -2.389 14.164 1 95.56 246 ASP A N 1
ATOM 1872 C CA . AS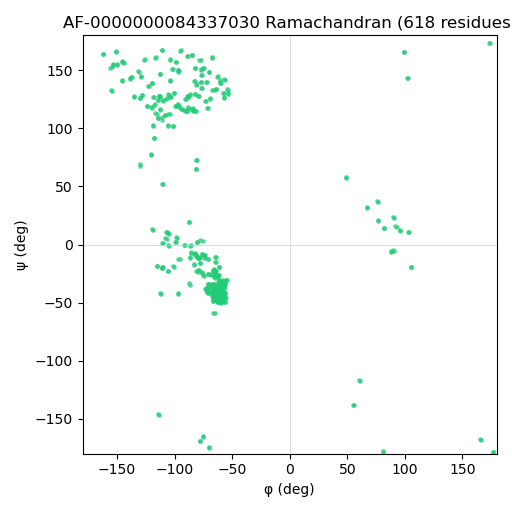P A 1 246 ? -13.961 -2.715 13.867 1 95.56 246 ASP A CA 1
ATOM 1873 C C . ASP A 1 246 ? -13.859 -4.023 13.086 1 95.56 246 ASP A C 1
ATOM 1875 O O . ASP A 1 246 ? -13.078 -4.133 12.141 1 95.56 246 ASP A O 1
ATOM 1879 N N . LYS A 1 247 ? -14.664 -4.957 13.508 1 93.81 247 LYS A N 1
ATOM 1880 C CA . LYS A 1 247 ? -14.656 -6.277 12.883 1 93.81 247 LYS A CA 1
ATOM 1881 C C . LYS A 1 247 ? -15.094 -6.191 11.422 1 93.81 247 LYS A C 1
ATOM 1883 O O . LYS A 1 247 ? -14.469 -6.801 10.547 1 93.81 247 LYS A O 1
ATOM 1888 N N . GLU A 1 248 ? -16.141 -5.449 11.117 1 91 248 GLU A N 1
ATOM 1889 C CA . GLU A 1 248 ? -16.641 -5.285 9.758 1 91 248 GLU A CA 1
ATOM 1890 C C . GLU A 1 248 ? -15.609 -4.59 8.867 1 91 248 GLU A C 1
ATOM 1892 O O . GLU A 1 248 ? -15.398 -4.988 7.719 1 91 248 GLU A O 1
ATOM 1897 N N . MET A 1 249 ? -15.039 -3.576 9.344 1 93.31 249 MET A N 1
ATOM 1898 C CA . MET A 1 249 ? -14.031 -2.848 8.57 1 93.31 249 MET A CA 1
ATOM 1899 C C . MET A 1 249 ? -12.828 -3.734 8.273 1 93.31 249 MET A C 1
ATOM 1901 O O . MET A 1 249 ? -12.344 -3.766 7.141 1 93.31 249 MET A O 1
ATOM 1905 N N . LEU A 1 250 ? -12.344 -4.426 9.328 1 93.06 250 LEU A N 1
ATOM 1906 C CA . LEU A 1 250 ? -11.203 -5.316 9.148 1 93.06 250 LEU A CA 1
ATOM 1907 C C . LEU A 1 250 ? -11.492 -6.371 8.086 1 93.06 250 LEU A C 1
ATOM 1909 O O . LEU A 1 250 ? -10.664 -6.625 7.215 1 93.06 250 LEU A O 1
ATOM 1913 N N . GLN A 1 251 ? -12.664 -6.922 8.148 1 89.75 251 GLN A N 1
ATOM 1914 C CA . GLN A 1 251 ? -13.062 -7.938 7.18 1 89.75 251 GLN A CA 1
ATOM 1915 C C . GLN A 1 251 ? -13.102 -7.359 5.766 1 89.75 251 GLN A C 1
ATOM 1917 O O . GLN A 1 251 ? -12.648 -8.008 4.816 1 89.75 251 GLN A O 1
ATOM 1922 N N . GLY A 1 252 ? -13.672 -6.207 5.645 1 88.06 252 GLY A N 1
ATOM 1923 C CA . GLY A 1 252 ? -13.719 -5.555 4.344 1 88.06 252 GLY A CA 1
ATOM 1924 C C . GLY A 1 252 ? -12.344 -5.301 3.75 1 88.06 252 GLY A C 1
ATOM 1925 O O . GLY A 1 252 ? -12.125 -5.543 2.562 1 88.06 252 GLY A O 1
ATOM 1926 N N . LEU A 1 253 ? -11.43 -4.816 4.539 1 88.62 253 LEU A N 1
ATOM 1927 C CA . LEU A 1 253 ? -10.07 -4.531 4.074 1 88.62 253 LEU A CA 1
ATOM 1928 C C . LEU A 1 253 ? -9.352 -5.812 3.676 1 88.62 253 LEU A C 1
ATOM 1930 O O . LEU A 1 253 ? -8.633 -5.84 2.672 1 88.62 253 LEU A O 1
ATOM 1934 N N . LYS A 1 254 ? -9.531 -6.871 4.465 1 88.06 254 LYS A N 1
ATOM 1935 C CA . LYS A 1 254 ? -8.898 -8.148 4.16 1 88.06 254 LYS A CA 1
ATOM 1936 C C . LYS A 1 254 ? -9.461 -8.75 2.877 1 88.06 254 LYS A C 1
ATOM 1938 O O . LYS A 1 254 ? -8.727 -9.352 2.088 1 88.06 254 LYS A O 1
ATOM 1943 N N . MET A 1 255 ? -10.742 -8.625 2.672 1 86.06 255 MET A N 1
ATOM 1944 C CA . MET A 1 255 ? -11.375 -9.133 1.459 1 86.06 255 MET A CA 1
ATOM 1945 C C . MET A 1 255 ? -10.875 -8.383 0.228 1 86.06 255 MET A C 1
ATOM 1947 O O . MET A 1 255 ? -10.859 -8.938 -0.875 1 86.06 255 MET A O 1
ATOM 1951 N N . ALA A 1 256 ? -10.5 -7.145 0.483 1 83 256 ALA A N 1
ATOM 1952 C CA . ALA A 1 256 ? -9.883 -6.367 -0.59 1 83 256 ALA A CA 1
ATOM 1953 C C . ALA A 1 256 ? -8.406 -6.715 -0.745 1 83 256 ALA A C 1
ATOM 1955 O O . ALA A 1 256 ? -7.691 -6.078 -1.521 1 83 256 ALA A O 1
ATOM 1956 N N . LYS A 1 257 ? -7.926 -7.633 0.022 1 82.06 257 LYS A N 1
ATOM 1957 C CA . LYS A 1 257 ? -6.613 -8.258 -0.089 1 82.06 257 LYS A CA 1
ATOM 1958 C C . LYS A 1 257 ? -5.52 -7.34 0.44 1 82.06 257 LYS A C 1
ATOM 1960 O O . LYS A 1 257 ? -4.363 -7.43 0.015 1 82.06 257 LYS A O 1
ATOM 1965 N N . LEU A 1 258 ? -5.875 -6.348 1.272 1 82.81 258 LEU A N 1
ATOM 1966 C CA . LEU A 1 258 ? -4.84 -5.598 1.974 1 82.81 258 LEU A CA 1
ATOM 1967 C C . LEU A 1 258 ? -4.039 -6.508 2.896 1 82.81 258 LEU A C 1
ATOM 1969 O O . LEU A 1 258 ? -4.602 -7.387 3.553 1 82.81 258 LEU A O 1
ATOM 1973 N N . PRO A 1 259 ? -2.717 -6.23 3.039 1 78.94 259 PRO A N 1
ATOM 1974 C CA . PRO A 1 259 ? -1.937 -6.988 4.023 1 78.94 259 PRO A CA 1
ATOM 1975 C C . PRO A 1 259 ? -2.506 -6.883 5.434 1 78.94 259 PRO A C 1
ATOM 1977 O O . PRO A 1 259 ? -2.979 -5.812 5.836 1 78.94 259 PRO A O 1
ATOM 1980 N N . GLU A 1 260 ? -2.459 -7.957 6.168 1 83.62 260 GLU A N 1
ATOM 1981 C CA . GLU A 1 260 ? -3.117 -8.078 7.465 1 83.62 260 GLU A CA 1
ATOM 1982 C C . GLU A 1 260 ? -2.656 -6.98 8.422 1 83.62 260 GLU A C 1
ATOM 1984 O O . GLU A 1 260 ? -3.48 -6.293 9.031 1 83.62 260 GLU A O 1
ATOM 1989 N N . LYS A 1 261 ? -1.33 -6.812 8.531 1 82.06 261 LYS A N 1
ATOM 1990 C CA . LYS A 1 261 ? -0.8 -5.824 9.461 1 82.06 261 LYS A CA 1
ATOM 1991 C C . LYS A 1 261 ? -1.244 -4.414 9.078 1 82.06 261 LYS A C 1
ATOM 1993 O O . LYS A 1 261 ? -1.57 -3.605 9.953 1 82.06 261 LYS A O 1
ATOM 1998 N N . LEU A 1 262 ? -1.278 -4.125 7.805 1 82.88 262 LEU A N 1
ATOM 1999 C CA . LEU A 1 262 ? -1.735 -2.82 7.336 1 82.88 262 LEU A CA 1
ATOM 2000 C C . LEU A 1 262 ? -3.217 -2.621 7.641 1 82.88 262 LEU A C 1
ATOM 2002 O O . LEU A 1 262 ? -3.619 -1.558 8.117 1 82.88 262 LEU A O 1
ATOM 2006 N N . ALA A 1 263 ? -4.023 -3.637 7.402 1 86.88 263 ALA A N 1
ATOM 2007 C CA . ALA A 1 263 ? -5.457 -3.572 7.684 1 86.88 263 ALA A CA 1
ATOM 2008 C C . ALA A 1 263 ? -5.715 -3.309 9.164 1 86.88 263 ALA A C 1
ATOM 2010 O O . ALA A 1 263 ? -6.531 -2.457 9.516 1 86.88 263 ALA A O 1
ATOM 2011 N N . GLU A 1 264 ? -4.961 -4.012 9.969 1 89.25 264 GLU A N 1
ATOM 2012 C CA . GLU A 1 264 ? -5.113 -3.855 11.414 1 89.25 264 GLU A CA 1
ATOM 2013 C C . GLU A 1 264 ? -4.738 -2.445 11.859 1 89.25 264 GLU A C 1
ATOM 2015 O O . GLU A 1 264 ? -5.418 -1.853 12.695 1 89.25 264 GLU A O 1
ATOM 2020 N N . THR A 1 265 ? -3.695 -1.963 11.281 1 85.12 265 THR A N 1
ATOM 2021 C CA . THR A 1 265 ? -3.24 -0.621 11.625 1 85.12 265 THR A CA 1
ATOM 2022 C C . THR A 1 265 ? -4.277 0.423 11.227 1 85.12 265 THR A C 1
ATOM 2024 O O . THR A 1 265 ? -4.566 1.345 11.992 1 85.12 265 THR A O 1
ATOM 2027 N N . LEU A 1 266 ? -4.812 0.293 10.039 1 86.56 266 LEU A N 1
ATOM 2028 C CA . LEU A 1 266 ? -5.82 1.233 9.57 1 86.56 266 LEU A CA 1
ATOM 2029 C C . LEU A 1 266 ? -7.055 1.199 10.461 1 86.56 266 LEU A C 1
ATOM 2031 O O . LEU A 1 266 ? -7.609 2.246 10.805 1 86.56 266 LEU A O 1
ATOM 2035 N N . VAL A 1 267 ? -7.477 0.029 10.898 1 92.75 267 VAL A N 1
ATOM 2036 C CA . VAL A 1 267 ? -8.625 -0.131 11.781 1 92.75 267 VAL A CA 1
ATOM 2037 C C . VAL A 1 267 ? -8.336 0.515 13.133 1 92.75 267 VAL A C 1
ATOM 2039 O O . VAL A 1 267 ? -9.18 1.218 13.688 1 92.75 267 VAL A O 1
ATOM 2042 N N . GLU A 1 268 ? -7.141 0.287 13.602 1 91.62 268 GLU A N 1
ATOM 2043 C CA . GLU A 1 268 ? -6.754 0.842 14.891 1 91.62 268 GLU A CA 1
ATOM 2044 C C . GLU A 1 268 ? -6.75 2.367 14.859 1 91.62 268 GLU A C 1
ATOM 2046 O O . GLU A 1 268 ? -7.199 3.016 15.805 1 91.62 268 GLU A O 1
ATOM 2051 N N . MET A 1 269 ? -6.25 2.871 13.844 1 88.56 269 MET A N 1
ATOM 2052 C CA . MET A 1 269 ? -6.188 4.324 13.703 1 88.56 269 MET A CA 1
ATOM 2053 C C . MET A 1 269 ? -7.586 4.93 13.711 1 88.56 269 MET A C 1
ATOM 2055 O O . MET A 1 269 ? -7.828 5.938 14.375 1 88.56 269 MET A O 1
ATOM 2059 N N . GLN A 1 270 ? -8.492 4.383 12.992 1 93.38 270 GLN A N 1
ATOM 2060 C CA . GLN A 1 270 ? -9.852 4.91 12.93 1 93.38 270 GLN A CA 1
ATOM 2061 C C . GLN A 1 270 ? -10.594 4.656 14.242 1 93.38 270 GLN A C 1
ATOM 2063 O O . GLN A 1 270 ? -11.438 5.457 14.648 1 93.38 270 GLN A O 1
ATOM 2068 N N . ALA A 1 271 ? -10.273 3.504 14.875 1 95.25 271 ALA A N 1
ATOM 2069 C CA . ALA A 1 271 ? -10.883 3.211 16.172 1 95.25 271 ALA A CA 1
ATOM 2070 C C . ALA A 1 271 ? -10.516 4.281 17.203 1 95.25 271 ALA A C 1
ATOM 2072 O O . ALA A 1 271 ? -11.336 4.625 18.062 1 95.25 271 ALA A O 1
ATOM 2073 N N . ALA A 1 272 ? -9.312 4.781 17.125 1 93.12 272 ALA A N 1
ATOM 2074 C CA . ALA A 1 272 ? -8.891 5.867 18 1 93.12 272 ALA A CA 1
ATOM 2075 C C . ALA A 1 272 ? -9.781 7.098 17.812 1 93.12 272 ALA A C 1
ATOM 2077 O O . ALA A 1 272 ? -10.156 7.754 18.781 1 93.12 272 ALA A O 1
ATOM 2078 N N . MET A 1 273 ? -10.133 7.359 16.641 1 94.56 273 MET A N 1
ATOM 2079 C CA . MET A 1 273 ? -11.016 8.484 16.344 1 94.56 273 MET A CA 1
ATOM 2080 C C . MET A 1 273 ? -12.414 8.234 16.906 1 94.56 273 MET A C 1
ATOM 2082 O O . MET A 1 273 ? -13.023 9.125 17.5 1 94.56 273 MET A O 1
ATOM 2086 N N . HIS A 1 274 ? -12.898 7.047 16.703 1 96.5 274 HIS A N 1
ATOM 2087 C CA . HIS A 1 274 ? -14.227 6.66 17.172 1 96.5 274 HIS A CA 1
ATOM 2088 C C . HIS A 1 274 ? -14.312 6.723 18.688 1 96.5 274 HIS A C 1
ATOM 2090 O O . HIS A 1 274 ? -15.375 7.031 19.25 1 96.5 274 HIS A O 1
ATOM 2096 N N . SER A 1 275 ? -13.289 6.418 19.375 1 95.56 275 SER A N 1
ATOM 2097 C CA . SER A 1 275 ? -13.273 6.359 20.844 1 95.56 275 SER A CA 1
ATOM 2098 C C . SER A 1 275 ? -13.5 7.738 21.453 1 95.56 275 SER A C 1
ATOM 2100 O O . SER A 1 275 ? -13.828 7.852 22.625 1 95.56 275 SER A O 1
ATOM 2102 N N . GLY A 1 276 ? -13.188 8.789 20.688 1 96 276 GLY A N 1
ATOM 2103 C CA . GLY A 1 276 ? -13.312 10.156 21.188 1 96 276 GLY A CA 1
ATOM 2104 C C . GLY A 1 276 ? -12.055 10.664 21.859 1 96 276 GLY A C 1
ATOM 2105 O O . GLY A 1 276 ? -11.945 11.859 22.141 1 96 276 GLY A O 1
ATOM 2106 N N . LYS A 1 277 ? -11.086 9.836 22 1 95.31 277 LYS A N 1
ATOM 2107 C CA . LYS A 1 277 ? -9.867 10.211 22.719 1 95.31 277 LYS A CA 1
ATOM 2108 C C . LYS A 1 277 ? -9.055 11.227 21.906 1 95.31 277 LYS A C 1
ATOM 2110 O O . LYS A 1 277 ? -8.422 12.117 22.484 1 95.31 277 LYS A O 1
ATOM 2115 N N . THR A 1 278 ? -9.055 11.062 20.609 1 95.44 278 THR A N 1
ATOM 2116 C CA . THR A 1 278 ? -8.344 12.023 19.766 1 95.44 278 THR A CA 1
ATOM 2117 C C . THR A 1 278 ? -8.922 13.422 19.938 1 95.44 278 THR A C 1
ATOM 2119 O O . THR A 1 278 ? -8.18 14.398 20.078 1 95.44 278 THR A O 1
ATOM 2122 N N . LEU A 1 279 ? -10.211 13.5 19.938 1 96.62 279 LEU A N 1
ATOM 2123 C CA . LEU A 1 279 ? -10.898 14.773 20.109 1 96.62 279 LEU A CA 1
ATOM 2124 C C . LEU A 1 279 ? -10.625 15.344 21.5 1 96.62 279 LEU A C 1
ATOM 2126 O O . LEU A 1 279 ? -10.383 16.547 21.641 1 96.62 279 LEU A O 1
ATOM 2130 N N . GLU A 1 280 ? -10.656 14.5 22.453 1 96.69 280 GLU A N 1
ATOM 2131 C CA . GLU A 1 280 ? -10.383 14.922 23.828 1 96.69 280 GLU A CA 1
ATOM 2132 C C . GLU A 1 280 ? -8.992 15.539 23.953 1 96.69 280 GLU A C 1
ATOM 2134 O O . GLU A 1 280 ? -8.828 16.609 24.531 1 96.69 280 GLU A O 1
ATOM 2139 N N . ASN A 1 281 ? -7.992 14.836 23.422 1 95.94 281 ASN A N 1
ATOM 2140 C CA . ASN A 1 281 ? -6.621 15.336 23.453 1 95.94 281 ASN A CA 1
ATOM 2141 C C . ASN A 1 281 ? -6.492 16.672 22.719 1 95.94 281 ASN A C 1
ATOM 2143 O O . ASN A 1 281 ? -5.82 17.578 23.188 1 95.94 281 ASN A O 1
ATOM 2147 N N . PHE A 1 282 ? -7.137 16.766 21.594 1 97 282 PHE A N 1
ATOM 2148 C CA . PHE A 1 282 ? -7.129 17.984 20.797 1 97 282 PHE A CA 1
ATOM 2149 C C . PHE A 1 282 ? -7.699 19.156 21.594 1 97 282 PHE A C 1
ATOM 2151 O O . PHE A 1 282 ? -7.066 20.203 21.719 1 97 282 PHE A O 1
ATOM 2158 N N . ASN A 1 283 ? -8.836 18.953 22.188 1 96.94 283 ASN A N 1
ATOM 2159 C CA . ASN A 1 283 ? -9.523 20.016 22.922 1 96.94 283 ASN A CA 1
ATOM 2160 C C . ASN A 1 283 ? -8.742 20.406 24.172 1 96.94 283 ASN A C 1
ATOM 2162 O O . ASN A 1 283 ? -8.742 21.578 24.562 1 96.94 283 ASN A O 1
ATOM 2166 N N . ARG A 1 284 ? -8.117 19.422 24.75 1 96.31 284 ARG A N 1
ATOM 2167 C CA . ARG A 1 284 ? -7.324 19.688 25.953 1 96.31 284 ARG A CA 1
ATOM 2168 C C . ARG A 1 284 ? -6.184 20.656 25.641 1 96.31 284 ARG A C 1
ATOM 2170 O O . ARG A 1 284 ? -5.801 21.469 26.484 1 96.31 284 ARG A O 1
ATOM 2177 N N . SER A 1 285 ? -5.695 20.578 24.453 1 95.5 285 SER A N 1
ATOM 2178 C CA . SER A 1 285 ? -4.562 21.406 24.062 1 95.5 285 SER A CA 1
ATOM 2179 C C . SER A 1 285 ? -5.008 22.828 23.75 1 95.5 285 SER A C 1
ATOM 2181 O O . SER A 1 285 ? -4.176 23.719 23.594 1 95.5 285 SER A O 1
ATOM 2183 N N . LYS A 1 286 ? -6.254 23.156 23.625 1 95 286 LYS A N 1
ATOM 2184 C CA . LYS A 1 286 ? -6.848 24.453 23.344 1 95 286 LYS A CA 1
ATOM 2185 C C . LYS A 1 286 ? -6.168 25.125 22.141 1 95 286 LYS A C 1
ATOM 2187 O O . LYS A 1 286 ? -5.742 26.281 22.234 1 95 286 LYS A O 1
ATOM 2192 N N . PRO A 1 287 ? -6.215 24.391 21 1 95.44 287 PRO A N 1
ATOM 2193 C CA . PRO A 1 287 ? -5.516 24.938 19.844 1 95.44 287 PRO A CA 1
ATOM 2194 C C . PRO A 1 287 ? -6.266 26.109 19.203 1 95.44 287 PRO A C 1
ATOM 2196 O O . PRO A 1 287 ? -7.488 26.203 19.328 1 95.44 287 PRO A O 1
ATOM 2199 N N . LYS A 1 288 ? -5.488 27.016 18.562 1 94.94 288 LYS A N 1
ATOM 2200 C CA . LYS A 1 288 ? -6.102 28 17.672 1 94.94 288 LYS A CA 1
ATOM 2201 C C . LYS A 1 288 ? -6.562 27.359 16.375 1 94.94 288 LYS A C 1
ATOM 2203 O O . LYS A 1 288 ? -5.758 26.75 15.656 1 94.94 288 LYS A O 1
ATOM 2208 N N . MET A 1 289 ? -7.859 27.5 16.047 1 97.31 289 MET A N 1
ATOM 2209 C CA . MET A 1 289 ? -8.414 26.875 14.844 1 97.31 289 MET A CA 1
ATOM 2210 C C . MET A 1 289 ? -8.016 27.656 13.594 1 97.31 289 MET A C 1
ATOM 2212 O O . MET A 1 289 ? -7.855 28.875 13.633 1 97.31 289 MET A O 1
ATOM 2216 N N . GLY A 1 290 ? -7.828 26.906 12.539 1 97.56 290 GLY A N 1
ATOM 2217 C CA . GLY A 1 290 ? -7.578 27.531 11.25 1 97.56 290 GLY A CA 1
ATOM 2218 C C . GLY A 1 290 ? -8.797 28.234 10.68 1 97.56 290 GLY A C 1
ATOM 2219 O O . GLY A 1 290 ? -9.82 28.375 11.359 1 97.56 290 GLY A O 1
ATOM 2220 N N . LYS A 1 291 ? -8.633 28.734 9.406 1 97.06 291 LYS A N 1
ATOM 2221 C CA . LYS A 1 291 ? -9.633 29.641 8.852 1 97.06 291 LYS A CA 1
ATOM 2222 C C . LYS A 1 291 ? -10.492 28.938 7.805 1 97.06 291 LYS A C 1
ATOM 2224 O O . LYS A 1 291 ? -11.609 29.359 7.52 1 97.06 291 LYS A O 1
ATOM 2229 N N . VAL A 1 292 ? -9.984 27.891 7.238 1 98.19 292 VAL A N 1
ATOM 2230 C CA . VAL A 1 292 ? -10.656 27.266 6.102 1 98.19 292 VAL A CA 1
ATOM 2231 C C . VAL A 1 292 ? -11.773 26.344 6.594 1 98.19 292 VAL A C 1
ATOM 2233 O O . VAL A 1 292 ? -11.547 25.5 7.465 1 98.19 292 VAL A O 1
ATOM 2236 N N . LYS A 1 293 ? -12.93 26.5 6.062 1 98.44 293 LYS A N 1
ATOM 2237 C CA . LYS A 1 293 ? -14.055 25.656 6.434 1 98.44 293 LYS A CA 1
ATOM 2238 C C . LYS A 1 293 ? -14.266 24.531 5.414 1 98.44 293 LYS A C 1
ATOM 2240 O O . LYS A 1 293 ? -13.836 24.656 4.266 1 98.44 293 LYS A O 1
ATOM 2245 N N . LEU A 1 294 ? -14.922 23.438 5.875 1 98.56 294 LEU A N 1
ATOM 2246 C CA . LEU A 1 294 ? -15.156 22.297 4.996 1 98.56 294 LEU A CA 1
ATOM 2247 C C . LEU A 1 294 ? -15.969 22.703 3.771 1 98.56 294 LEU A C 1
ATOM 2249 O O . LEU A 1 294 ? -15.75 22.188 2.674 1 98.56 294 LEU A O 1
ATOM 2253 N N . ALA A 1 295 ? -16.875 23.656 3.98 1 98.38 295 ALA A N 1
ATOM 2254 C CA . ALA A 1 295 ? -17.719 24.125 2.883 1 98.38 295 ALA A CA 1
ATOM 2255 C C . ALA A 1 295 ? -16.875 24.719 1.761 1 98.38 295 ALA A C 1
ATOM 2257 O O . ALA A 1 295 ? -17.203 24.594 0.583 1 98.38 295 ALA A O 1
ATOM 2258 N N . ASP A 1 296 ? -15.844 25.375 2.098 1 98 296 ASP A N 1
ATOM 2259 C CA . ASP A 1 296 ? -14.93 25.922 1.101 1 98 296 ASP A CA 1
ATOM 2260 C C . ASP A 1 296 ? -14.219 24.812 0.327 1 98 296 ASP A C 1
ATOM 2262 O O . ASP A 1 296 ? -14.141 24.859 -0.902 1 98 296 ASP A O 1
ATOM 2266 N N . PHE A 1 297 ? -13.766 23.875 1.009 1 98.19 297 PHE A N 1
ATOM 2267 C CA . PHE A 1 297 ? -13.109 22.734 0.374 1 98.19 297 PHE A CA 1
ATOM 2268 C C . PHE A 1 297 ? -14.102 21.969 -0.495 1 98.19 297 PHE A C 1
ATOM 2270 O O . PHE A 1 297 ? -13.727 21.438 -1.547 1 98.19 297 PHE A O 1
ATOM 2277 N N . ALA A 1 298 ? -15.297 21.875 0.02 1 98.56 298 ALA A N 1
ATOM 2278 C CA . ALA A 1 298 ? -16.328 21.109 -0.684 1 98.56 298 ALA A CA 1
ATOM 2279 C C . ALA A 1 298 ? -16.516 21.625 -2.105 1 98.56 298 ALA A C 1
ATOM 2281 O O . ALA A 1 298 ? -16.797 20.859 -3.023 1 98.56 298 ALA A O 1
ATOM 2282 N N . LYS A 1 299 ? -16.328 22.891 -2.301 1 97.75 299 LYS A N 1
ATOM 2283 C CA . LYS A 1 299 ? -16.422 23.453 -3.641 1 97.75 299 LYS A CA 1
ATOM 2284 C C . LYS A 1 299 ? -15.312 22.906 -4.543 1 97.75 299 LYS A C 1
ATOM 2286 O O . LYS A 1 299 ? -15.562 22.547 -5.691 1 97.75 299 LYS A O 1
ATOM 2291 N N . GLU A 1 300 ? -14.117 22.875 -4.012 1 96.62 300 GLU A N 1
ATOM 2292 C CA . GLU A 1 300 ? -12.984 22.312 -4.746 1 96.62 300 GLU A CA 1
ATOM 2293 C C . GLU A 1 300 ? -13.188 20.828 -5.012 1 96.62 300 GLU A C 1
ATOM 2295 O O . GLU A 1 300 ? -12.891 20.344 -6.109 1 96.62 300 GLU A O 1
ATOM 2300 N N . PHE A 1 301 ? -13.68 20.203 -4.047 1 97.44 301 PHE A N 1
ATOM 2301 C CA . PHE A 1 301 ? -13.945 18.766 -4.156 1 97.44 301 PHE A CA 1
ATOM 2302 C C . PHE A 1 301 ? -14.953 18.484 -5.266 1 97.44 301 PHE A C 1
ATOM 2304 O O . PHE A 1 301 ? -14.773 17.562 -6.055 1 97.44 301 PHE A O 1
ATOM 2311 N N . ALA A 1 302 ? -15.977 19.281 -5.273 1 97.88 302 ALA A N 1
ATOM 2312 C CA . ALA A 1 302 ? -17.031 19.109 -6.277 1 97.88 302 ALA A CA 1
ATOM 2313 C C . ALA A 1 302 ? -16.469 19.266 -7.688 1 97.88 302 ALA A C 1
ATOM 2315 O O . ALA A 1 302 ? -16.844 18.516 -8.594 1 97.88 302 ALA A O 1
ATOM 2316 N N . ALA A 1 303 ? -15.625 20.141 -7.832 1 96.75 303 ALA A N 1
ATOM 2317 C CA . ALA A 1 303 ? -14.992 20.344 -9.133 1 96.75 303 ALA A CA 1
ATOM 2318 C C . ALA A 1 303 ? -14.203 19.109 -9.555 1 96.75 303 ALA A C 1
ATOM 2320 O O . ALA A 1 303 ? -14.305 18.656 -10.695 1 96.75 303 ALA A O 1
ATOM 2321 N N . ALA A 1 304 ? -13.453 18.562 -8.633 1 94.38 304 ALA A N 1
ATOM 2322 C CA . ALA A 1 304 ? -12.664 17.359 -8.906 1 94.38 304 ALA A CA 1
ATOM 2323 C C . ALA A 1 304 ? -13.57 16.156 -9.141 1 94.38 304 ALA A C 1
ATOM 2325 O O . ALA A 1 304 ? -13.305 15.344 -10.039 1 94.38 304 ALA A O 1
ATOM 2326 N N . TYR A 1 305 ? -14.555 16.078 -8.375 1 95.06 305 TYR A N 1
ATOM 2327 C CA . TYR A 1 305 ? -15.523 14.984 -8.43 1 95.06 305 TYR A CA 1
ATOM 2328 C C . TYR A 1 305 ? -16.188 14.914 -9.797 1 95.06 305 TYR A C 1
ATOM 2330 O O . TYR A 1 305 ? -16.328 13.836 -10.375 1 95.06 305 TYR A O 1
ATOM 2338 N N . HIS A 1 306 ? -16.547 16.031 -10.32 1 92.38 306 HIS A N 1
ATOM 2339 C CA . HIS A 1 306 ? -17.266 16.078 -11.594 1 92.38 306 HIS A CA 1
ATOM 2340 C C . HIS A 1 306 ? -16.312 15.922 -12.773 1 92.38 306 HIS A C 1
ATOM 2342 O O . HIS A 1 306 ? -16.703 15.477 -13.844 1 92.38 306 HIS A O 1
ATOM 2348 N N . LYS A 1 307 ? -15.078 16.25 -12.562 1 84.94 307 LYS A N 1
ATOM 2349 C CA . LYS A 1 307 ? -14.078 16 -13.602 1 84.94 307 LYS A CA 1
ATOM 2350 C C . LYS A 1 307 ? -13.789 14.516 -13.75 1 84.94 307 LYS A C 1
ATOM 2352 O O . LYS A 1 307 ? -13.586 14.023 -14.859 1 84.94 307 LYS A O 1
ATOM 2357 N N . ASN A 1 308 ? -13.719 13.844 -12.68 1 74.5 308 ASN A N 1
ATOM 2358 C CA . ASN A 1 308 ? -13.453 12.406 -12.633 1 74.5 308 ASN A CA 1
ATOM 2359 C C . ASN A 1 308 ? -14.617 11.602 -13.203 1 74.5 308 ASN A C 1
ATOM 2361 O O . ASN A 1 308 ? -14.422 10.484 -13.68 1 74.5 308 ASN A O 1
ATOM 2365 N N . ASN A 1 309 ? -15.75 12.062 -13.195 1 65.56 309 ASN A N 1
ATOM 2366 C CA . ASN A 1 309 ? -16.938 11.398 -13.734 1 65.56 309 ASN A CA 1
ATOM 2367 C C . ASN A 1 309 ? -16.984 11.469 -15.258 1 65.56 309 ASN A C 1
ATOM 2369 O O . ASN A 1 309 ? -17.641 10.656 -15.898 1 65.56 309 ASN A O 1
ATOM 2373 N N . GLU A 1 310 ? -16.344 12.406 -15.781 1 49.66 310 GLU A N 1
ATOM 2374 C CA . GLU A 1 310 ? -16.312 12.531 -17.234 1 49.66 310 GLU A CA 1
ATOM 2375 C C . GLU A 1 310 ? -15.258 11.625 -17.844 1 49.66 310 GLU A C 1
ATOM 2377 O O . GLU A 1 310 ? -15.312 11.32 -19.047 1 49.66 310 GLU A O 1
ATOM 2382 N N . LEU A 1 311 ? -14.484 11.023 -16.984 1 41.88 311 LEU A N 1
ATOM 2383 C CA . LEU A 1 311 ? -13.469 10.109 -17.516 1 41.88 311 LEU A CA 1
ATOM 2384 C C . LEU A 1 311 ? -13.914 8.656 -17.359 1 41.88 311 LEU A C 1
ATOM 2386 O O . LEU A 1 311 ? -14.586 8.312 -16.375 1 41.88 311 LEU A O 1
ATOM 2390 N N . MET B 1 1 ? 31.453 -20.75 -4.34 1 97.06 1 MET B N 1
ATOM 2391 C CA . MET B 1 1 ? 31.281 -19.375 -4.793 1 97.06 1 MET B CA 1
ATOM 2392 C C . MET B 1 1 ? 30.734 -18.5 -3.664 1 97.06 1 MET B C 1
ATOM 2394 O O . MET B 1 1 ? 30.141 -19.016 -2.709 1 97.06 1 MET B O 1
ATOM 2398 N N . ASN B 1 2 ? 31.047 -17.219 -3.777 1 98.5 2 ASN B N 1
ATOM 2399 C CA . ASN B 1 2 ? 30.391 -16.219 -2.951 1 98.5 2 ASN B CA 1
ATOM 2400 C C . ASN B 1 2 ? 29.141 -15.648 -3.641 1 98.5 2 ASN B C 1
ATOM 2402 O O . ASN B 1 2 ? 29.25 -14.961 -4.66 1 98.5 2 ASN B O 1
ATOM 2406 N N . ILE B 1 3 ? 28.031 -15.914 -3.033 1 98.81 3 ILE B N 1
ATOM 2407 C CA . ILE B 1 3 ? 26.781 -15.539 -3.693 1 98.81 3 ILE B CA 1
ATOM 2408 C C . ILE B 1 3 ? 25.984 -14.617 -2.789 1 98.81 3 ILE B C 1
ATOM 2410 O O . ILE B 1 3 ? 25.891 -14.844 -1.582 1 98.81 3 ILE B O 1
ATOM 2414 N N . ILE B 1 4 ? 25.422 -13.57 -3.367 1 98.88 4 ILE B N 1
ATOM 2415 C CA . ILE B 1 4 ? 24.5 -12.664 -2.664 1 98.88 4 ILE B CA 1
ATOM 2416 C C . ILE B 1 4 ? 23.062 -13.008 -3.025 1 98.88 4 ILE B C 1
ATOM 2418 O O . ILE B 1 4 ? 22.734 -13.156 -4.203 1 98.88 4 ILE B O 1
ATOM 2422 N N . VAL B 1 5 ? 22.266 -13.133 -2.014 1 98.88 5 VAL B N 1
ATOM 2423 C CA . VAL B 1 5 ? 20.828 -13.328 -2.189 1 98.88 5 VAL B CA 1
ATOM 2424 C C . VAL B 1 5 ? 20.062 -12.164 -1.568 1 98.88 5 VAL B C 1
ATOM 2426 O O . VAL B 1 5 ? 20.219 -11.875 -0.378 1 98.88 5 VAL B O 1
ATOM 2429 N N . THR B 1 6 ? 19.281 -11.445 -2.395 1 98.19 6 THR B N 1
ATOM 2430 C CA . THR B 1 6 ? 18.406 -10.406 -1.858 1 98.19 6 THR B CA 1
ATOM 2431 C C . THR B 1 6 ? 17 -10.961 -1.615 1 98.19 6 THR B C 1
ATOM 2433 O O . THR B 1 6 ? 16.703 -12.102 -1.975 1 98.19 6 THR B O 1
ATOM 2436 N N . GLY B 1 7 ? 16.172 -10.18 -0.875 1 95.25 7 GLY B N 1
ATOM 2437 C CA . GLY B 1 7 ? 14.82 -10.625 -0.58 1 95.25 7 GLY B CA 1
ATOM 2438 C C . GLY B 1 7 ? 14.703 -11.312 0.77 1 95.25 7 GLY B C 1
ATOM 2439 O O . GLY B 1 7 ? 13.703 -11.984 1.044 1 95.25 7 GLY B O 1
ATOM 2440 N N . SER B 1 8 ? 15.727 -11.188 1.548 1 95.94 8 SER B N 1
ATOM 2441 C CA . SER B 1 8 ? 15.719 -11.727 2.904 1 95.94 8 SER B CA 1
ATOM 2442 C C . SER B 1 8 ? 15.383 -13.211 2.908 1 95.94 8 SER B C 1
ATOM 2444 O O . SER B 1 8 ? 15.938 -13.977 2.117 1 95.94 8 SER B O 1
ATOM 2446 N N . ILE B 1 9 ? 14.586 -13.609 3.818 1 96 9 ILE B N 1
ATOM 2447 C CA . ILE B 1 9 ? 14.172 -15.008 3.887 1 96 9 ILE B CA 1
ATOM 2448 C C . ILE B 1 9 ? 12.695 -15.125 3.506 1 96 9 ILE B C 1
ATOM 2450 O O . ILE B 1 9 ? 11.906 -15.734 4.234 1 96 9 ILE B O 1
ATOM 2454 N N . GLY B 1 10 ? 12.43 -14.539 2.371 1 94.19 10 GLY B N 1
ATOM 2455 C CA . GLY B 1 10 ? 11.078 -14.586 1.83 1 94.19 10 GLY B CA 1
ATOM 2456 C C . GLY B 1 10 ? 10.75 -15.914 1.17 1 94.19 10 GLY B C 1
ATOM 2457 O O . GLY B 1 10 ? 11.508 -16.875 1.287 1 94.19 10 GLY B O 1
ATOM 2458 N N . ASN B 1 11 ? 9.648 -15.945 0.477 1 93.56 11 ASN B N 1
ATOM 2459 C CA . ASN B 1 11 ? 9.094 -17.172 -0.089 1 93.56 11 ASN B CA 1
ATOM 2460 C C . ASN B 1 11 ? 10.094 -17.859 -1.011 1 93.56 11 ASN B C 1
ATOM 2462 O O . ASN B 1 11 ? 10.141 -19.094 -1.068 1 93.56 11 ASN B O 1
ATOM 2466 N N . ILE B 1 12 ? 10.852 -17.031 -1.756 1 97.31 12 ILE B N 1
ATOM 2467 C CA . ILE B 1 12 ? 11.789 -17.594 -2.711 1 97.31 12 ILE B CA 1
ATOM 2468 C C . ILE B 1 12 ? 13.188 -17.656 -2.092 1 97.31 12 ILE B C 1
ATOM 2470 O O . ILE B 1 12 ? 13.875 -18.672 -2.172 1 97.31 12 ILE B O 1
ATOM 2474 N N . SER B 1 13 ? 13.578 -16.609 -1.396 1 98.06 13 SER B N 1
ATOM 2475 C CA . SER B 1 13 ? 14.969 -16.453 -0.988 1 98.06 13 SER B CA 1
ATOM 2476 C C . SER B 1 13 ? 15.328 -17.391 0.158 1 98.06 13 SER B C 1
ATOM 2478 O O . SER B 1 13 ? 16.484 -17.797 0.286 1 98.06 13 SER B O 1
ATOM 2480 N N . GLN B 1 14 ? 14.367 -17.766 0.971 1 97.94 14 GLN B N 1
ATOM 2481 C CA . GLN B 1 14 ? 14.672 -18.719 2.031 1 97.94 14 GLN B CA 1
ATOM 2482 C C . GLN B 1 14 ? 15.062 -20.078 1.452 1 97.94 14 GLN B C 1
ATOM 2484 O O . GLN B 1 14 ? 16.156 -20.578 1.693 1 97.94 14 GLN B O 1
ATOM 2489 N N . PRO B 1 15 ? 14.172 -20.734 0.65 1 98.44 15 PRO B N 1
ATOM 2490 C CA . PRO B 1 15 ? 14.594 -22.016 0.07 1 98.44 15 PRO B CA 1
ATOM 2491 C C . PRO B 1 15 ? 15.828 -21.875 -0.822 1 98.44 15 PRO B C 1
ATOM 2493 O O . PRO B 1 15 ? 16.641 -22.797 -0.896 1 98.44 15 PRO B O 1
ATOM 2496 N N . LEU B 1 16 ? 15.977 -20.781 -1.547 1 98.81 16 LEU B N 1
ATOM 2497 C CA . LEU B 1 16 ? 17.156 -20.562 -2.367 1 98.81 16 LEU B CA 1
ATOM 2498 C C . LEU B 1 16 ? 18.422 -20.594 -1.515 1 98.81 16 LEU B C 1
ATOM 2500 O O . LEU B 1 16 ? 19.406 -21.25 -1.866 1 98.81 16 LEU B O 1
ATOM 2504 N N . THR B 1 17 ? 18.375 -19.859 -0.384 1 98.81 17 THR B N 1
ATOM 2505 C CA . THR B 1 17 ? 19.516 -19.812 0.53 1 98.81 17 THR B CA 1
ATOM 2506 C C . THR B 1 17 ? 19.844 -21.219 1.048 1 98.81 17 THR B C 1
ATOM 2508 O O . THR B 1 17 ? 21.016 -21.609 1.078 1 98.81 17 THR B O 1
ATOM 2511 N N . GLU B 1 18 ? 18.859 -22 1.398 1 98.75 18 GLU B N 1
ATOM 2512 C CA . GLU B 1 18 ? 19.047 -23.359 1.888 1 98.75 18 GLU B CA 1
ATOM 2513 C C . GLU B 1 18 ? 19.75 -24.234 0.848 1 98.75 18 GLU B C 1
ATOM 2515 O O . GLU B 1 18 ? 20.688 -24.953 1.172 1 98.75 18 GLU B O 1
ATOM 2520 N N . ILE B 1 19 ? 19.328 -24.125 -0.376 1 98.62 19 ILE B N 1
ATOM 2521 C CA . ILE B 1 19 ? 19.891 -24.922 -1.469 1 98.62 19 ILE B CA 1
ATOM 2522 C C . ILE B 1 19 ? 21.375 -24.547 -1.659 1 98.62 19 ILE B C 1
ATOM 2524 O O . ILE B 1 19 ? 22.234 -25.438 -1.722 1 98.62 19 ILE B O 1
ATOM 2528 N N . LEU B 1 20 ? 21.656 -23.281 -1.717 1 98.81 20 LEU B N 1
ATOM 2529 C CA . LEU B 1 20 ? 23 -22.797 -2.025 1 98.81 20 LEU B CA 1
ATOM 2530 C C . LEU B 1 20 ? 23.969 -23.156 -0.909 1 98.81 20 LEU B C 1
ATOM 2532 O O . LEU B 1 20 ? 25.094 -23.578 -1.175 1 98.81 20 LEU B O 1
ATOM 2536 N N . VAL B 1 21 ? 23.516 -23 0.358 1 98.75 21 VAL B N 1
ATOM 2537 C CA . VAL B 1 21 ? 24.344 -23.344 1.502 1 98.75 21 VAL B CA 1
ATOM 2538 C C . VAL B 1 21 ? 24.641 -24.844 1.486 1 98.75 21 VAL B C 1
ATOM 2540 O O . VAL B 1 21 ? 25.781 -25.266 1.685 1 98.75 21 VAL B O 1
ATOM 2543 N N . LYS B 1 22 ? 23.641 -25.641 1.217 1 98.5 22 LYS B N 1
ATOM 2544 C CA . LYS B 1 22 ? 23.797 -27.078 1.154 1 98.5 22 LYS B CA 1
ATOM 2545 C C . LYS B 1 22 ? 24.781 -27.484 0.055 1 98.5 22 LYS B C 1
ATOM 2547 O O . LYS B 1 22 ? 25.516 -28.469 0.193 1 98.5 22 LYS B O 1
ATOM 2552 N N . GLN B 1 23 ? 24.844 -26.719 -1.002 1 98.31 23 GLN B N 1
ATOM 2553 C CA . GLN B 1 23 ? 25.719 -26.984 -2.129 1 98.31 23 GLN B CA 1
ATOM 2554 C C . GLN B 1 23 ? 27.156 -26.531 -1.836 1 98.31 23 GLN B C 1
ATOM 2556 O O . GLN B 1 23 ? 28.047 -26.703 -2.656 1 98.31 23 GLN B O 1
ATOM 2561 N N . GLY B 1 24 ? 27.344 -25.781 -0.747 1 98.31 24 GLY B N 1
ATOM 2562 C CA . GLY B 1 24 ? 28.688 -25.453 -0.314 1 98.31 24 GLY B CA 1
ATOM 2563 C C . GLY B 1 24 ? 29.094 -24.016 -0.646 1 98.31 24 GLY B C 1
ATOM 2564 O O . GLY B 1 24 ? 30.25 -23.641 -0.48 1 98.31 24 GLY B O 1
ATOM 2565 N N . HIS B 1 25 ? 28.188 -23.203 -1.062 1 98.62 25 HIS B N 1
ATOM 2566 C CA . HIS B 1 25 ? 28.5 -21.812 -1.37 1 98.62 25 HIS B CA 1
ATOM 2567 C C . HIS B 1 25 ? 28.516 -20.969 -0.105 1 98.62 25 HIS B C 1
ATOM 2569 O O . HIS B 1 25 ? 27.906 -21.328 0.905 1 98.62 25 HIS B O 1
ATOM 2575 N N . THR B 1 26 ? 29.312 -19.922 -0.169 1 98.75 26 THR B N 1
ATOM 2576 C CA . THR B 1 26 ? 29.188 -18.859 0.828 1 98.75 26 THR B CA 1
ATOM 2577 C C . THR B 1 26 ? 28.094 -17.875 0.445 1 98.75 26 THR B C 1
ATOM 2579 O O . THR B 1 26 ? 28.203 -17.172 -0.557 1 98.75 26 THR B O 1
ATOM 2582 N N . VAL B 1 27 ? 27.047 -17.844 1.298 1 98.88 27 VAL B N 1
ATOM 2583 C CA . VAL B 1 27 ? 25.859 -17.078 0.912 1 98.88 27 VAL B CA 1
ATOM 2584 C C . VAL B 1 27 ? 25.672 -15.891 1.849 1 98.88 27 VAL B C 1
ATOM 2586 O O . VAL B 1 27 ? 25.641 -16.047 3.07 1 98.88 27 VAL B O 1
ATOM 2589 N N . THR B 1 28 ? 25.609 -14.742 1.286 1 98.88 28 THR B N 1
ATOM 2590 C CA . THR B 1 28 ? 25.219 -13.539 2.006 1 98.88 28 THR B CA 1
ATOM 2591 C C . THR B 1 28 ? 23.781 -13.148 1.665 1 98.88 28 THR B C 1
ATOM 2593 O O . THR B 1 28 ? 23.422 -13.016 0.491 1 98.88 28 THR B O 1
ATOM 2596 N N . VAL B 1 29 ? 22.953 -12.977 2.727 1 98.81 29 VAL B N 1
ATOM 2597 C CA . VAL B 1 29 ? 21.547 -12.664 2.531 1 98.81 29 VAL B CA 1
ATOM 2598 C C . VAL B 1 29 ? 21.266 -11.219 2.959 1 98.81 29 VAL B C 1
ATOM 2600 O O . VAL B 1 29 ? 21.516 -10.852 4.109 1 98.81 29 VAL B O 1
ATOM 2603 N N . VAL B 1 30 ? 20.719 -10.461 2.021 1 98 30 VAL B N 1
ATOM 2604 C CA . VAL B 1 30 ? 20.359 -9.078 2.303 1 98 30 VAL B CA 1
ATOM 2605 C C . VAL B 1 30 ? 18.969 -9.016 2.902 1 98 30 VAL B C 1
ATOM 2607 O O . VAL B 1 30 ? 18.031 -9.609 2.361 1 98 30 VAL B O 1
ATOM 2610 N N . SER B 1 31 ? 18.844 -8.336 4.023 1 95.12 31 SER B N 1
ATOM 2611 C CA . SER B 1 31 ? 17.547 -8.109 4.656 1 95.12 31 SER B CA 1
ATOM 2612 C C . SER B 1 31 ? 17.438 -6.68 5.184 1 95.12 31 SER B C 1
ATOM 2614 O O . SER B 1 31 ? 18.406 -6.121 5.691 1 95.12 31 SER B O 1
ATOM 2616 N N . SER B 1 32 ? 16.281 -6.203 5.039 1 85.69 32 SER B N 1
ATOM 2617 C CA . SER B 1 32 ? 16.062 -4.875 5.598 1 85.69 32 SER B CA 1
ATOM 2618 C C . SER B 1 32 ? 15.672 -4.953 7.066 1 85.69 32 SER B C 1
ATOM 2620 O O . SER B 1 32 ? 15.648 -3.936 7.766 1 85.69 32 SER B O 1
ATOM 2622 N N . ASP B 1 33 ? 15.367 -6.172 7.574 1 84 33 ASP B N 1
ATOM 2623 C CA . ASP B 1 33 ? 14.891 -6.371 8.938 1 84 33 ASP B CA 1
ATOM 2624 C C . ASP B 1 33 ? 15.984 -6.961 9.82 1 84 33 ASP B C 1
ATOM 2626 O O . ASP B 1 33 ? 16.312 -8.141 9.711 1 84 33 ASP B O 1
ATOM 2630 N N . PRO B 1 34 ? 16.406 -6.133 10.75 1 85.94 34 PRO B N 1
ATOM 2631 C CA . PRO B 1 34 ? 17.469 -6.645 11.609 1 85.94 34 PRO B CA 1
ATOM 2632 C C . PRO B 1 34 ? 17.031 -7.875 12.406 1 85.94 34 PRO B C 1
ATOM 2634 O O . PRO B 1 34 ? 17.875 -8.695 12.789 1 85.94 34 PRO B O 1
ATOM 2637 N N . LYS B 1 35 ? 15.766 -8.016 12.672 1 88.31 35 LYS B N 1
ATOM 2638 C CA . LYS B 1 35 ? 15.258 -9.141 13.445 1 88.31 35 LYS B CA 1
ATOM 2639 C C . LYS B 1 35 ? 15.484 -10.461 12.719 1 88.31 35 LYS B C 1
ATOM 2641 O O . LYS B 1 35 ? 15.383 -11.531 13.312 1 88.31 35 LYS B O 1
ATOM 2646 N N . LYS B 1 36 ? 15.797 -10.344 11.383 1 94.38 36 LYS B N 1
ATOM 2647 C CA . LYS B 1 36 ? 15.969 -11.547 10.57 1 94.38 36 LYS B CA 1
ATOM 2648 C C . LYS B 1 36 ? 17.406 -12.062 10.664 1 94.38 36 LYS B C 1
ATOM 2650 O O . LYS B 1 36 ? 17.719 -13.133 10.125 1 94.38 36 LYS B O 1
ATOM 2655 N N . GLN B 1 37 ? 18.281 -11.43 11.383 1 96.69 37 GLN B N 1
ATOM 2656 C CA . GLN B 1 37 ? 19.703 -11.758 11.438 1 96.69 37 GLN B CA 1
ATOM 2657 C C . GLN B 1 37 ? 19.922 -13.188 11.938 1 96.69 37 GLN B C 1
ATOM 2659 O O . GLN B 1 37 ? 20.641 -13.961 11.32 1 96.69 37 GLN B O 1
ATOM 2664 N N . THR B 1 38 ? 19.25 -13.516 13.016 1 97.25 38 THR B N 1
ATOM 2665 C CA . THR B 1 38 ? 19.453 -14.828 13.633 1 97.25 38 THR B CA 1
ATOM 2666 C C . THR B 1 38 ? 18.922 -15.938 12.719 1 97.25 38 THR B C 1
ATOM 2668 O O . THR B 1 38 ? 19.578 -16.969 12.555 1 97.25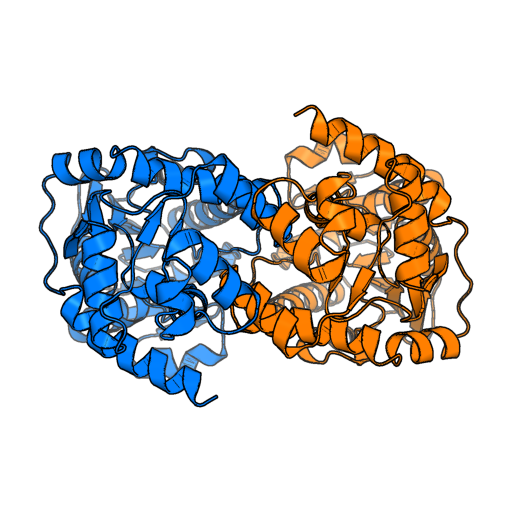 38 THR B O 1
ATOM 2671 N N . ALA B 1 39 ? 17.797 -15.695 12.164 1 97.81 39 ALA B N 1
ATOM 2672 C CA . ALA B 1 39 ? 17.219 -16.688 11.266 1 97.81 39 ALA B CA 1
ATOM 2673 C C . ALA B 1 39 ? 18.125 -16.922 10.055 1 97.81 39 ALA B C 1
ATOM 2675 O O . ALA B 1 39 ? 18.266 -18.062 9.602 1 97.81 39 ALA B O 1
ATOM 2676 N N . ILE B 1 40 ? 18.75 -15.922 9.547 1 98.56 40 ILE B N 1
ATOM 2677 C CA . ILE B 1 40 ? 19.641 -16.031 8.398 1 98.56 40 ILE B CA 1
ATOM 2678 C C . ILE B 1 40 ? 20.875 -16.828 8.789 1 98.56 40 ILE B C 1
ATOM 2680 O O . ILE B 1 40 ? 21.312 -17.734 8.055 1 98.56 40 ILE B O 1
ATOM 2684 N N . LYS B 1 41 ? 21.406 -16.562 9.938 1 98.5 41 LYS B N 1
ATOM 2685 C CA . LYS B 1 41 ? 22.562 -17.297 10.438 1 98.5 41 LYS B CA 1
ATOM 2686 C C . LYS B 1 41 ? 22.234 -18.781 10.625 1 98.5 41 LYS B C 1
ATOM 2688 O O . LYS B 1 41 ? 23.062 -19.656 10.336 1 98.5 41 LYS B O 1
ATOM 2693 N N . ASN B 1 42 ? 21.031 -19 11.078 1 98.25 42 ASN B N 1
ATOM 2694 C CA . ASN B 1 42 ? 20.609 -20.359 11.328 1 98.25 42 ASN B CA 1
ATOM 2695 C C . ASN B 1 42 ? 20.516 -21.172 10.039 1 98.25 42 ASN B C 1
ATOM 2697 O O . ASN B 1 42 ? 20.594 -22.406 10.062 1 98.25 42 ASN B O 1
ATOM 2701 N N . LEU B 1 43 ? 20.406 -20.516 8.938 1 98.44 43 LEU B N 1
ATOM 2702 C CA . LEU B 1 43 ? 20.391 -21.188 7.645 1 98.44 43 LEU B CA 1
ATOM 2703 C C . LEU B 1 43 ? 21.812 -21.469 7.168 1 98.44 43 LEU B C 1
ATOM 2705 O O . LEU B 1 43 ? 22 -22.125 6.133 1 98.44 43 LEU B O 1
ATOM 2709 N N . GLY B 1 44 ? 22.781 -20.953 7.863 1 98.62 44 GLY B N 1
ATOM 2710 C CA . GLY B 1 44 ? 24.172 -21.109 7.457 1 98.62 44 GLY B CA 1
ATOM 2711 C C . GLY B 1 44 ? 24.656 -19.984 6.566 1 98.62 44 GLY B C 1
ATOM 2712 O O . GLY B 1 44 ? 25.688 -20.125 5.895 1 98.62 44 GLY B O 1
ATOM 2713 N N . ALA B 1 45 ? 23.953 -18.891 6.52 1 98.81 45 ALA B N 1
ATOM 2714 C CA . ALA B 1 45 ? 24.297 -17.766 5.645 1 98.81 45 ALA B CA 1
ATOM 2715 C C . ALA B 1 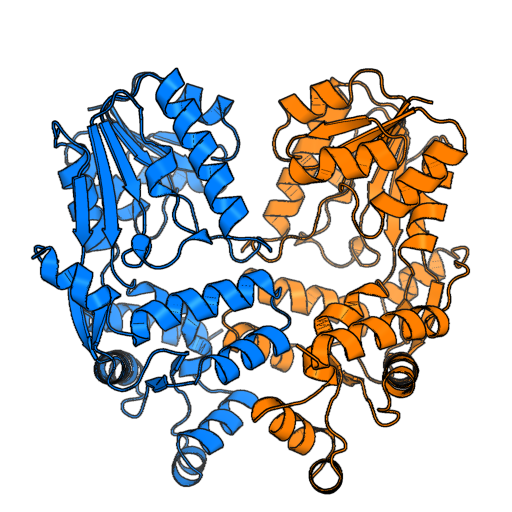45 ? 24.766 -16.562 6.457 1 98.81 45 ALA B C 1
ATOM 2717 O O . ALA B 1 45 ? 24.688 -16.562 7.688 1 98.81 45 ALA B O 1
ATOM 2718 N N . ILE B 1 46 ? 25.328 -15.609 5.809 1 98.75 46 ILE B N 1
ATOM 2719 C CA . ILE B 1 46 ? 25.828 -14.375 6.406 1 98.75 46 ILE B CA 1
ATOM 2720 C C . ILE B 1 46 ? 24.781 -13.266 6.227 1 98.75 46 ILE B C 1
ATOM 2722 O O . ILE B 1 46 ? 24.406 -12.938 5.098 1 98.75 46 ILE B O 1
ATOM 2726 N N . PRO B 1 47 ? 24.312 -12.727 7.352 1 98.62 47 PRO B N 1
ATOM 2727 C CA . PRO B 1 47 ? 23.344 -11.641 7.219 1 98.62 47 PRO B CA 1
ATOM 2728 C C . PRO B 1 47 ? 24 -10.312 6.82 1 98.62 47 PRO B C 1
ATOM 2730 O O . PRO B 1 47 ? 25.062 -9.969 7.328 1 98.62 47 PRO B O 1
ATOM 2733 N N . ALA B 1 48 ? 23.406 -9.625 5.871 1 98.31 48 ALA B N 1
ATOM 2734 C CA . ALA B 1 48 ? 23.703 -8.234 5.535 1 98.31 48 ALA B CA 1
ATOM 2735 C C . ALA B 1 48 ? 22.484 -7.352 5.73 1 98.31 48 ALA B C 1
ATOM 2737 O O . ALA B 1 48 ? 21.594 -7.328 4.879 1 98.31 48 ALA B O 1
ATOM 2738 N N . ILE B 1 49 ? 22.469 -6.637 6.801 1 94.38 49 ILE B N 1
ATOM 2739 C CA . ILE B 1 49 ? 21.297 -5.871 7.172 1 94.38 49 ILE B CA 1
ATOM 2740 C C . ILE B 1 49 ? 21.359 -4.48 6.551 1 94.38 49 ILE B C 1
ATOM 2742 O O . ILE B 1 49 ? 22.281 -3.715 6.824 1 94.38 49 ILE B O 1
ATOM 2746 N N . GLY B 1 50 ? 20.422 -4.215 5.645 1 87.62 50 GLY B N 1
ATOM 2747 C CA . GLY B 1 50 ? 20.328 -2.957 4.922 1 87.62 50 GLY B CA 1
ATOM 2748 C C . GLY B 1 50 ? 19.219 -2.941 3.891 1 87.62 50 GLY B C 1
ATOM 2749 O O . GLY B 1 50 ? 18.5 -3.93 3.73 1 87.62 50 GLY B O 1
ATOM 2750 N N . SER B 1 51 ? 19.094 -1.854 3.184 1 85.06 51 SER B N 1
ATOM 2751 C CA . SER B 1 51 ? 18 -1.659 2.248 1 85.06 51 SER B CA 1
ATOM 2752 C C . SER B 1 51 ? 18.5 -1.631 0.806 1 85.06 51 SER B C 1
ATOM 2754 O O . SER B 1 51 ? 19.562 -1.088 0.522 1 85.06 51 SER B O 1
ATOM 2756 N N . ILE B 1 52 ? 17.656 -2.123 -0.035 1 90.44 52 ILE B N 1
ATOM 2757 C CA . ILE B 1 52 ? 18.016 -2.098 -1.449 1 90.44 52 ILE B CA 1
ATOM 2758 C C . ILE B 1 52 ? 17.875 -0.676 -1.989 1 90.44 52 ILE B C 1
ATOM 2760 O O . ILE B 1 52 ? 18.312 -0.387 -3.107 1 90.44 52 ILE B O 1
ATOM 2764 N N . SER B 1 53 ? 17.297 0.169 -1.155 1 81.25 53 SER B N 1
ATOM 2765 C CA . SER B 1 53 ? 17.219 1.575 -1.537 1 81.25 53 SER B CA 1
ATOM 2766 C C . SER B 1 53 ? 18.547 2.289 -1.298 1 81.25 53 SER B C 1
ATOM 2768 O O . SER B 1 53 ? 18.734 3.428 -1.732 1 81.25 53 SER B O 1
ATOM 2770 N N . ASP B 1 54 ? 19.438 1.656 -0.609 1 83.75 54 ASP B N 1
ATOM 2771 C CA . ASP B 1 54 ? 20.734 2.229 -0.26 1 83.75 54 ASP B CA 1
ATOM 2772 C C . ASP B 1 54 ? 21.844 1.69 -1.17 1 83.75 54 ASP B C 1
ATOM 2774 O O . ASP B 1 54 ? 22.406 0.626 -0.907 1 83.75 54 ASP B O 1
ATOM 2778 N N . VAL B 1 55 ? 22.203 2.482 -2.096 1 89.5 55 VAL B N 1
ATOM 2779 C CA . VAL B 1 55 ? 23.141 2.053 -3.127 1 89.5 55 VAL B CA 1
ATOM 2780 C C . VAL B 1 55 ? 24.5 1.77 -2.498 1 89.5 55 VAL B C 1
ATOM 2782 O O . VAL B 1 55 ? 25.172 0.794 -2.855 1 89.5 55 VAL B O 1
ATOM 2785 N N . SER B 1 56 ? 24.922 2.625 -1.575 1 87.81 56 SER B N 1
ATOM 2786 C CA . SER B 1 56 ? 26.203 2.426 -0.933 1 87.81 56 SER B CA 1
ATOM 2787 C C . SER B 1 56 ? 26.25 1.103 -0.174 1 87.81 56 SER B C 1
ATOM 2789 O O . SER B 1 56 ? 27.234 0.363 -0.261 1 87.81 56 SER B O 1
ATOM 2791 N N . PHE B 1 57 ? 25.203 0.807 0.5 1 91.25 57 PHE B N 1
ATOM 2792 C CA . PHE B 1 57 ? 25.094 -0.463 1.209 1 91.25 57 PHE B CA 1
ATOM 2793 C C . PHE B 1 57 ? 25.172 -1.635 0.237 1 91.25 57 PHE B C 1
ATOM 2795 O O . PHE B 1 57 ? 25.906 -2.594 0.469 1 91.25 57 PHE B O 1
ATOM 2802 N N . LEU B 1 58 ? 24.438 -1.481 -0.858 1 96.56 58 LEU B N 1
ATOM 2803 C CA . LEU B 1 58 ? 24.422 -2.551 -1.85 1 96.56 58 LEU B CA 1
ATOM 2804 C C . LEU B 1 58 ? 25.812 -2.76 -2.447 1 96.56 58 LEU B C 1
ATOM 2806 O O . LEU B 1 58 ? 26.281 -3.896 -2.562 1 96.56 58 LEU B O 1
ATOM 2810 N N . THR B 1 59 ? 26.438 -1.662 -2.785 1 96.5 59 THR B N 1
ATOM 2811 C CA . THR B 1 59 ? 27.75 -1.731 -3.408 1 96.5 59 THR B CA 1
ATOM 2812 C C . THR B 1 59 ? 28.75 -2.43 -2.488 1 96.5 59 THR B C 1
ATOM 2814 O O . THR B 1 59 ? 29.469 -3.336 -2.916 1 96.5 59 THR B O 1
ATOM 2817 N N . ASP B 1 60 ? 28.719 -2.039 -1.291 1 97.12 60 ASP B N 1
ATOM 2818 C CA . ASP B 1 60 ? 29.625 -2.629 -0.312 1 97.12 60 ASP B CA 1
ATOM 2819 C C . ASP B 1 60 ? 29.328 -4.113 -0.115 1 97.12 60 ASP B C 1
ATOM 2821 O O . ASP B 1 60 ? 30.25 -4.922 0.013 1 97.12 60 ASP B O 1
ATOM 2825 N N . THR B 1 61 ? 28.109 -4.488 -0.082 1 98.19 61 THR B N 1
ATOM 2826 C CA . THR B 1 61 ? 27.688 -5.867 0.133 1 98.19 61 THR B CA 1
ATOM 2827 C C . THR B 1 61 ? 28.062 -6.734 -1.067 1 98.19 61 THR B C 1
ATOM 2829 O O . THR B 1 61 ? 28.406 -7.906 -0.908 1 98.19 61 THR B O 1
ATOM 2832 N N . PHE B 1 62 ? 27.984 -6.18 -2.27 1 98.69 62 PHE B N 1
ATOM 2833 C CA . PHE B 1 62 ? 28.188 -6.934 -3.5 1 98.69 62 PHE B CA 1
ATOM 2834 C C . PHE B 1 62 ? 29.672 -7.133 -3.768 1 98.69 62 PHE B C 1
ATOM 2836 O O . PHE B 1 62 ? 30.062 -8.008 -4.551 1 98.69 62 PHE B O 1
ATOM 2843 N N . LYS B 1 63 ? 30.484 -6.27 -3.166 1 98 63 LYS B N 1
ATOM 2844 C CA . LYS B 1 63 ? 31.922 -6.328 -3.439 1 98 63 LYS B CA 1
ATOM 2845 C C . LYS B 1 63 ? 32.5 -7.711 -3.125 1 98 63 LYS B C 1
ATOM 2847 O O . LYS B 1 63 ? 32.25 -8.25 -2.043 1 98 63 LYS B O 1
ATOM 2852 N N . GLY B 1 64 ? 33.188 -8.289 -4.16 1 97.75 64 GLY B N 1
ATOM 2853 C CA . GLY B 1 64 ? 33.875 -9.57 -3.971 1 97.75 64 GLY B CA 1
ATOM 2854 C C . GLY B 1 64 ? 32.969 -10.758 -4.246 1 97.75 64 GLY B C 1
ATOM 2855 O O . GLY B 1 64 ? 33.438 -11.898 -4.266 1 97.75 64 GLY B O 1
ATOM 2856 N N . ALA B 1 65 ? 31.703 -10.586 -4.496 1 98.44 65 ALA B N 1
ATOM 2857 C CA . ALA B 1 65 ? 30.797 -11.688 -4.781 1 98.44 65 ALA B CA 1
ATOM 2858 C C . ALA B 1 65 ? 30.969 -12.195 -6.207 1 98.44 65 ALA B C 1
ATOM 2860 O O . ALA B 1 65 ? 31.297 -11.422 -7.113 1 98.44 65 ALA B O 1
ATOM 2861 N N . ASP B 1 66 ? 30.688 -13.469 -6.359 1 98 66 ASP B N 1
ATOM 2862 C CA . ASP B 1 66 ? 30.766 -14.094 -7.68 1 98 66 ASP B CA 1
ATOM 2863 C C . ASP B 1 66 ? 29.453 -13.922 -8.445 1 98 66 ASP B C 1
ATOM 2865 O O . ASP B 1 66 ? 29.453 -13.844 -9.672 1 98 66 ASP B O 1
ATOM 2869 N N . ALA B 1 67 ? 28.406 -13.945 -7.73 1 98.38 67 ALA B N 1
ATOM 2870 C CA . ALA B 1 67 ? 27.078 -13.875 -8.336 1 98.38 67 ALA B CA 1
ATOM 2871 C C . ALA B 1 67 ? 26.078 -13.195 -7.398 1 98.38 67 ALA B C 1
ATOM 2873 O O . ALA B 1 67 ? 26.219 -13.273 -6.176 1 98.38 67 ALA B O 1
ATOM 2874 N N . VAL B 1 68 ? 25.016 -12.594 -8 1 98.56 68 VAL B N 1
ATOM 2875 C CA . VAL B 1 68 ? 24 -11.898 -7.23 1 98.56 68 VAL B CA 1
ATOM 2876 C C . VAL B 1 68 ? 22.609 -12.281 -7.742 1 98.56 68 VAL B C 1
ATOM 2878 O O . VAL B 1 68 ? 22.344 -12.234 -8.945 1 98.56 68 VAL B O 1
ATOM 2881 N N . TYR B 1 69 ? 21.812 -12.703 -6.836 1 98.81 69 TYR B N 1
ATOM 2882 C CA . TYR B 1 69 ? 20.375 -12.781 -7.07 1 98.81 69 TYR B CA 1
ATOM 2883 C C . TYR B 1 69 ? 19.672 -11.523 -6.59 1 98.81 69 TYR B C 1
ATOM 2885 O O . TYR B 1 69 ? 19.656 -11.234 -5.391 1 98.81 69 TYR B O 1
ATOM 2893 N N . ALA B 1 70 ? 19.078 -10.828 -7.539 1 98.25 70 ALA B N 1
ATOM 2894 C CA . ALA B 1 70 ? 18.438 -9.555 -7.223 1 98.25 70 ALA B CA 1
ATOM 2895 C C . ALA B 1 70 ? 16.922 -9.641 -7.402 1 98.25 70 ALA B C 1
ATOM 2897 O O . ALA B 1 70 ? 16.438 -10.086 -8.445 1 98.25 70 ALA B O 1
ATOM 2898 N N . MET B 1 71 ? 16.219 -9.242 -6.348 1 96.12 71 MET B N 1
ATOM 2899 C CA . MET B 1 71 ? 14.766 -9.172 -6.438 1 96.12 71 MET B CA 1
ATOM 2900 C C . MET B 1 71 ? 14.242 -7.891 -5.793 1 96.12 71 MET B C 1
ATOM 2902 O O . MET B 1 71 ? 14.891 -7.328 -4.906 1 96.12 71 MET B O 1
ATOM 2906 N N . ILE B 1 72 ? 13.219 -7.391 -6.391 1 89.62 72 ILE B N 1
ATOM 2907 C CA . ILE B 1 72 ? 12.539 -6.211 -5.859 1 89.62 72 ILE B CA 1
ATOM 2908 C C . ILE B 1 72 ? 11.188 -6.609 -5.281 1 89.62 72 ILE B C 1
ATOM 2910 O O . ILE B 1 72 ? 10.305 -7.074 -6.008 1 89.62 72 ILE B O 1
ATOM 2914 N N . PRO B 1 73 ? 11.07 -6.527 -4 1 83.19 73 PRO B N 1
ATOM 2915 C CA . PRO B 1 73 ? 9.766 -6.863 -3.43 1 83.19 73 PRO B CA 1
ATOM 2916 C C . PRO B 1 73 ? 8.648 -5.969 -3.953 1 83.19 73 PRO B C 1
ATOM 2918 O O . PRO B 1 73 ? 8.859 -4.777 -4.188 1 83.19 73 PRO B O 1
ATOM 2921 N N . LEU B 1 74 ? 7.5 -6.66 -4.211 1 72.31 74 LEU B N 1
ATOM 2922 C CA . LEU B 1 74 ? 6.344 -5.84 -4.562 1 72.31 74 LEU B CA 1
ATOM 2923 C C . LEU B 1 74 ? 5.863 -5.035 -3.359 1 72.31 74 LEU B C 1
ATOM 2925 O O . LEU B 1 74 ? 5.867 -5.535 -2.23 1 72.31 74 LEU B O 1
ATOM 2929 N N . SER B 1 75 ? 5.809 -3.756 -3.627 1 61.88 75 SER B N 1
ATOM 2930 C CA . SER B 1 75 ? 5.32 -2.883 -2.566 1 61.88 75 SER B CA 1
ATOM 2931 C C . SER B 1 75 ? 3.953 -2.301 -2.918 1 61.88 75 SER B C 1
ATOM 2933 O O . SER B 1 75 ? 3.818 -1.572 -3.904 1 61.88 75 SER B O 1
ATOM 2935 N N . PHE B 1 76 ? 2.898 -2.764 -2.266 1 55.41 76 PHE B N 1
ATOM 2936 C CA . PHE B 1 76 ? 1.558 -2.246 -2.506 1 55.41 76 PHE B CA 1
ATOM 2937 C C . PHE B 1 76 ? 1.381 -0.876 -1.859 1 55.41 76 PHE B C 1
ATOM 2939 O O . PHE B 1 76 ? 0.326 -0.253 -1.992 1 55.41 76 PHE B O 1
ATOM 2946 N N . THR B 1 77 ? 2.426 -0.42 -1.305 1 51.69 77 THR B N 1
ATOM 2947 C CA . THR B 1 77 ? 2.332 0.847 -0.589 1 51.69 77 THR B CA 1
ATOM 2948 C C . THR B 1 77 ? 2.76 2.006 -1.484 1 51.69 77 THR B C 1
ATOM 2950 O O . THR B 1 77 ? 2.551 3.172 -1.142 1 51.69 77 THR B O 1
ATOM 2953 N N . GLU B 1 78 ? 3.33 1.693 -2.555 1 60.81 78 GLU B N 1
ATOM 2954 C CA . GLU B 1 78 ? 3.766 2.721 -3.496 1 60.81 78 GLU B CA 1
ATOM 2955 C C . GLU B 1 78 ? 2.635 3.125 -4.438 1 60.81 78 GLU B C 1
ATOM 2957 O O . GLU B 1 78 ? 2.092 2.285 -5.16 1 60.81 78 GLU B O 1
ATOM 2962 N N . PRO B 1 79 ? 2.293 4.414 -4.289 1 63.41 79 PRO B N 1
ATOM 2963 C CA . PRO B 1 79 ? 1.201 4.82 -5.176 1 63.41 79 PRO B CA 1
ATOM 2964 C C . PRO B 1 79 ? 1.527 4.602 -6.652 1 63.41 79 PRO B C 1
ATOM 2966 O O . PRO B 1 79 ? 0.625 4.371 -7.461 1 63.41 79 PRO B O 1
ATOM 2969 N N . ASP B 1 80 ? 2.805 4.719 -6.93 1 74.94 80 ASP B N 1
ATOM 2970 C CA . ASP B 1 80 ? 3.273 4.441 -8.281 1 74.94 80 ASP B CA 1
ATOM 2971 C C . ASP B 1 80 ? 4.25 3.27 -8.297 1 74.94 80 ASP B C 1
ATOM 2973 O O . ASP B 1 80 ? 5.461 3.459 -8.141 1 74.94 80 ASP B O 1
ATOM 2977 N N . LEU B 1 81 ? 3.729 2.104 -8.5 1 78.25 81 LEU B N 1
ATOM 2978 C CA . LEU B 1 81 ? 4.504 0.867 -8.461 1 78.25 81 LEU B CA 1
ATOM 2979 C C . LEU B 1 81 ? 5.594 0.878 -9.531 1 78.25 81 LEU B C 1
ATOM 2981 O O . LEU B 1 81 ? 6.715 0.43 -9.281 1 78.25 81 LEU B O 1
ATOM 2985 N N . GLY B 1 82 ? 5.27 1.388 -10.672 1 82.31 82 GLY B N 1
ATOM 2986 C CA . GLY B 1 82 ? 6.246 1.454 -11.742 1 82.31 82 GLY B CA 1
ATOM 2987 C C . GLY B 1 82 ? 7.465 2.291 -11.391 1 82.31 82 GLY B C 1
ATOM 2988 O O . GLY B 1 82 ? 8.602 1.867 -11.609 1 82.31 82 GLY B O 1
ATOM 2989 N N . ASP B 1 83 ? 7.191 3.383 -10.852 1 80.81 83 ASP B N 1
ATOM 2990 C CA . ASP B 1 83 ? 8.273 4.273 -10.438 1 80.81 83 ASP B CA 1
ATOM 2991 C C . ASP B 1 83 ? 9.133 3.625 -9.352 1 80.81 83 ASP B C 1
ATOM 2993 O O . ASP B 1 83 ? 10.359 3.73 -9.391 1 80.81 83 ASP B O 1
ATOM 2997 N N . TYR B 1 84 ? 8.508 3.012 -8.422 1 80.19 84 TYR B N 1
ATOM 2998 C CA . TYR B 1 84 ? 9.211 2.318 -7.348 1 80.19 84 TYR B CA 1
ATOM 2999 C C . TYR B 1 84 ? 10.125 1.232 -7.902 1 80.19 84 TYR B C 1
ATOM 3001 O O . TYR B 1 84 ? 11.312 1.178 -7.566 1 80.19 84 TYR B O 1
ATOM 3009 N N . LEU B 1 85 ? 9.586 0.456 -8.758 1 87.06 85 LEU B N 1
ATOM 3010 C CA . LEU B 1 85 ? 10.352 -0.649 -9.336 1 87.06 85 LEU B CA 1
ATOM 3011 C C . LEU B 1 85 ? 11.539 -0.131 -10.133 1 87.06 85 LEU B C 1
ATOM 3013 O O . LEU B 1 85 ? 12.641 -0.685 -10.055 1 87.06 85 LEU B O 1
ATOM 3017 N N . HIS B 1 86 ? 11.336 0.93 -10.852 1 87.75 86 HIS B N 1
ATOM 3018 C CA . HIS B 1 86 ? 12.398 1.509 -11.656 1 87.75 86 HIS B CA 1
ATOM 3019 C C . HIS B 1 86 ? 13.523 2.043 -10.773 1 87.75 86 HIS B C 1
ATOM 3021 O O . HIS B 1 86 ? 14.703 1.81 -11.055 1 87.75 86 HIS B O 1
ATOM 3027 N N . ARG B 1 87 ? 13.195 2.691 -9.719 1 85.5 87 ARG B N 1
ATOM 3028 C CA . ARG B 1 87 ? 14.203 3.25 -8.812 1 85.5 87 ARG B CA 1
ATOM 3029 C C . ARG B 1 87 ? 15.031 2.145 -8.172 1 85.5 87 ARG B C 1
ATOM 3031 O O . ARG B 1 87 ? 16.266 2.252 -8.094 1 85.5 87 ARG B O 1
ATOM 3038 N N . MET B 1 88 ? 14.312 1.14 -7.695 1 89.69 88 MET B N 1
ATOM 3039 C CA . MET B 1 88 ? 15.023 0.029 -7.07 1 89.69 88 MET B CA 1
ATOM 3040 C C . MET B 1 88 ? 15.93 -0.669 -8.078 1 89.69 88 MET B C 1
ATOM 3042 O O . MET B 1 88 ? 17.062 -1.05 -7.746 1 89.69 88 MET B O 1
ATOM 3046 N N . ALA B 1 89 ? 15.445 -0.843 -9.32 1 93.81 89 ALA B N 1
ATOM 3047 C CA . ALA B 1 89 ? 16.25 -1.472 -10.367 1 93.81 89 ALA B CA 1
ATOM 3048 C C . ALA B 1 89 ? 17.5 -0.647 -10.664 1 93.81 89 ALA B C 1
ATOM 3050 O O . ALA B 1 89 ? 18.578 -1.201 -10.883 1 93.81 89 ALA B O 1
ATOM 3051 N N . GLN B 1 90 ? 17.344 0.625 -10.672 1 91.94 90 GLN B N 1
ATOM 3052 C CA . GLN B 1 90 ? 18.484 1.509 -10.906 1 91.94 90 GLN B CA 1
ATOM 3053 C C . GLN B 1 90 ? 19.516 1.391 -9.789 1 91.94 90 GLN B C 1
ATOM 3055 O O . GLN B 1 90 ? 20.719 1.418 -10.047 1 91.94 90 GLN B O 1
ATOM 3060 N N . ASN B 1 91 ? 19.016 1.325 -8.609 1 91.5 91 ASN B N 1
ATOM 3061 C CA . ASN B 1 91 ? 19.922 1.109 -7.488 1 91.5 91 ASN B CA 1
ATOM 3062 C C . ASN B 1 91 ? 20.75 -0.163 -7.668 1 91.5 91 ASN B C 1
ATOM 3064 O O . ASN B 1 91 ? 21.969 -0.16 -7.453 1 91.5 91 ASN B O 1
ATOM 3068 N N . TYR B 1 92 ? 20.078 -1.216 -8.062 1 96.19 92 TYR B N 1
ATOM 3069 C CA . TYR B 1 92 ? 20.781 -2.469 -8.328 1 96.19 92 TYR B CA 1
ATOM 3070 C C . TYR B 1 92 ? 21.828 -2.293 -9.43 1 96.19 92 TYR B C 1
ATOM 3072 O O . TYR B 1 92 ? 22.969 -2.725 -9.289 1 96.19 92 TYR B O 1
ATOM 3080 N N . ALA B 1 93 ? 21.391 -1.658 -10.508 1 96.94 93 ALA B N 1
ATOM 3081 C CA . ALA B 1 93 ? 22.281 -1.493 -11.648 1 96.94 93 ALA B CA 1
ATOM 3082 C C . ALA B 1 93 ? 23.562 -0.753 -11.258 1 96.94 93 ALA B C 1
ATOM 3084 O O . ALA B 1 93 ? 24.656 -1.165 -11.625 1 96.94 93 ALA B O 1
ATOM 3085 N N . GLN B 1 94 ? 23.391 0.26 -10.508 1 94.94 94 GLN B N 1
ATOM 3086 C CA . GLN B 1 94 ? 24.547 1.055 -10.078 1 94.94 94 GLN B CA 1
ATOM 3087 C C . GLN B 1 94 ? 25.453 0.25 -9.156 1 94.94 94 GLN B C 1
ATOM 3089 O O . GLN B 1 94 ? 26.672 0.228 -9.344 1 94.94 94 GLN B O 1
ATOM 3094 N N . ALA B 1 95 ? 24.859 -0.351 -8.211 1 97.12 95 ALA B N 1
ATOM 3095 C CA . ALA B 1 95 ? 25.641 -1.115 -7.238 1 97.12 95 ALA B CA 1
ATOM 3096 C C . ALA B 1 95 ? 26.375 -2.271 -7.914 1 97.12 95 ALA B C 1
ATOM 3098 O O . ALA B 1 95 ? 27.531 -2.541 -7.609 1 97.12 95 ALA B O 1
ATOM 3099 N N . LEU B 1 96 ? 25.719 -2.967 -8.797 1 98.25 96 LEU B N 1
ATOM 3100 C CA . LEU B 1 96 ? 26.297 -4.098 -9.516 1 98.25 96 LEU B CA 1
ATOM 3101 C C . LEU B 1 96 ? 27.469 -3.65 -10.375 1 98.25 96 LEU B C 1
ATOM 3103 O O . LEU B 1 96 ? 28.5 -4.324 -10.422 1 98.25 96 LEU B O 1
ATOM 3107 N N . LYS B 1 97 ? 27.266 -2.551 -11.031 1 97.5 97 LYS B N 1
ATOM 3108 C CA . LYS B 1 97 ? 28.328 -1.985 -11.852 1 97.5 97 LYS B CA 1
ATOM 3109 C C . LYS B 1 97 ? 29.547 -1.62 -11.016 1 97.5 97 LYS B C 1
ATOM 3111 O O . LYS B 1 97 ? 30.672 -2.018 -11.328 1 97.5 97 LYS B O 1
ATOM 3116 N N . GLU B 1 98 ? 29.281 -0.928 -9.969 1 97.25 98 GLU B N 1
ATOM 3117 C CA . GLU B 1 98 ? 30.359 -0.433 -9.109 1 97.25 98 GLU B CA 1
ATOM 3118 C C . GLU B 1 98 ? 31.094 -1.583 -8.43 1 97.25 98 GLU B C 1
ATOM 3120 O O . GLU B 1 98 ? 32.312 -1.51 -8.219 1 97.25 98 GLU B O 1
ATOM 3125 N N . ALA B 1 99 ? 30.406 -2.6 -8.125 1 98 99 ALA B N 1
ATOM 3126 C CA . ALA B 1 99 ? 31 -3.752 -7.449 1 98 99 ALA B CA 1
ATOM 3127 C C . ALA B 1 99 ? 31.672 -4.691 -8.453 1 98 99 ALA B C 1
ATOM 3129 O O . ALA B 1 99 ? 32.406 -5.594 -8.07 1 98 99 ALA B O 1
ATOM 3130 N N . GLY B 1 100 ? 31.344 -4.551 -9.727 1 97.44 100 GLY B N 1
ATOM 3131 C CA . GLY B 1 100 ? 31.953 -5.352 -10.781 1 97.44 100 GLY B CA 1
ATOM 3132 C C . GLY B 1 100 ? 31.422 -6.773 -10.82 1 97.44 100 GLY B C 1
ATOM 3133 O O . GLY B 1 100 ? 32.188 -7.711 -11.07 1 97.44 100 GLY B O 1
ATOM 3134 N N . ILE B 1 101 ? 30.203 -6.953 -10.586 1 97.56 101 ILE B N 1
ATOM 3135 C CA . ILE B 1 101 ? 29.609 -8.289 -10.562 1 97.56 101 ILE B CA 1
ATOM 3136 C C . ILE B 1 101 ? 29.5 -8.828 -11.984 1 97.56 101 ILE B C 1
ATOM 3138 O O . ILE B 1 101 ? 29.062 -8.117 -12.891 1 97.56 101 ILE B O 1
ATOM 3142 N N . LYS B 1 102 ? 29.781 -10.078 -12.117 1 96.25 102 LYS B N 1
ATOM 3143 C CA . LYS B 1 102 ? 29.844 -10.633 -13.461 1 96.25 102 LYS B CA 1
ATOM 3144 C C . LYS B 1 102 ? 28.688 -11.594 -13.727 1 96.25 102 LYS B C 1
ATOM 3146 O O . LYS B 1 102 ? 28.406 -11.945 -14.875 1 96.25 102 LYS B O 1
ATOM 3151 N N . ARG B 1 103 ? 28.047 -12.125 -12.688 1 97.88 103 ARG B N 1
ATOM 3152 C CA . ARG B 1 103 ? 26.891 -13.016 -12.828 1 97.88 103 ARG B CA 1
ATOM 3153 C C . ARG B 1 103 ? 25.688 -12.477 -12.055 1 97.88 103 ARG B C 1
ATOM 3155 O O . ARG B 1 103 ? 25.75 -12.336 -10.828 1 97.88 103 ARG B O 1
ATOM 3162 N N . ILE B 1 104 ? 24.594 -12.203 -12.805 1 98.06 104 ILE B N 1
ATOM 3163 C CA . ILE B 1 104 ? 23.406 -11.578 -12.211 1 98.06 104 ILE B CA 1
ATOM 3164 C C . ILE B 1 104 ? 22.156 -12.367 -12.594 1 98.06 104 ILE B C 1
ATOM 3166 O O . ILE B 1 104 ? 21.953 -12.68 -13.766 1 98.06 104 ILE B O 1
ATOM 3170 N N . VAL B 1 105 ? 21.406 -12.766 -11.641 1 98.44 105 VAL B N 1
ATOM 3171 C CA . VAL B 1 105 ? 20.062 -13.305 -11.844 1 98.44 105 VAL B CA 1
ATOM 3172 C C . VAL B 1 105 ? 19.031 -12.344 -11.258 1 98.44 105 VAL B C 1
ATOM 3174 O O . VAL B 1 105 ? 19.031 -12.078 -10.047 1 98.44 105 VAL B O 1
ATOM 3177 N N . LEU B 1 106 ? 18.172 -11.773 -12.102 1 97.81 106 LEU B N 1
ATOM 3178 C CA . LEU B 1 106 ? 17.141 -10.82 -11.688 1 97.81 106 LEU B CA 1
ATOM 3179 C C . LEU B 1 106 ? 15.758 -11.469 -11.695 1 97.81 106 LEU B C 1
ATOM 3181 O O . LEU B 1 106 ? 15.367 -12.078 -12.688 1 97.81 106 LEU B O 1
ATOM 3185 N N . MET B 1 107 ? 15.062 -11.32 -10.578 1 97.06 107 MET B N 1
ATOM 3186 C CA . MET B 1 107 ? 13.695 -11.812 -10.484 1 97.06 107 MET B CA 1
ATOM 3187 C C . MET B 1 107 ? 12.719 -10.82 -11.109 1 97.06 107 MET B C 1
ATOM 3189 O O . MET B 1 107 ? 12.609 -9.68 -10.656 1 97.06 107 MET B O 1
ATOM 3193 N N . SER B 1 108 ? 12.078 -11.227 -12.195 1 94.69 108 SER B N 1
ATOM 3194 C CA . SER B 1 108 ? 11 -10.477 -12.836 1 94.69 108 SER B CA 1
ATOM 3195 C C . SER B 1 108 ? 9.672 -11.219 -12.734 1 94.69 108 SER B C 1
ATOM 3197 O O . SER B 1 108 ? 9.344 -11.781 -11.688 1 94.69 108 SER B O 1
ATOM 3199 N N . GLY B 1 109 ? 8.828 -11.148 -13.633 1 92 109 GLY B N 1
ATOM 3200 C CA . GLY B 1 109 ? 7.539 -11.828 -13.68 1 92 109 GLY B CA 1
ATOM 3201 C C . GLY B 1 109 ? 7.129 -12.234 -15.078 1 92 109 GLY B C 1
ATOM 3202 O O . GLY B 1 109 ? 7.594 -11.641 -16.062 1 92 109 GLY B O 1
ATOM 3203 N N . TRP B 1 110 ? 6.277 -13.188 -15.148 1 89.5 110 TRP B N 1
ATOM 3204 C CA . TRP B 1 110 ? 5.988 -13.797 -16.453 1 89.5 110 TRP B CA 1
ATOM 3205 C C . TRP B 1 110 ? 5.188 -12.836 -17.328 1 89.5 110 TRP B C 1
ATOM 3207 O O . TRP B 1 110 ? 5.043 -13.07 -18.531 1 89.5 110 TRP B O 1
ATOM 3217 N N . ALA B 1 111 ? 4.652 -11.758 -16.75 1 88.62 111 ALA B N 1
ATOM 3218 C CA . ALA B 1 111 ? 3.895 -10.805 -17.547 1 88.62 111 ALA B CA 1
ATOM 3219 C C . ALA B 1 111 ? 4.703 -9.531 -17.781 1 88.62 111 ALA B C 1
ATOM 3221 O O . ALA B 1 111 ? 4.164 -8.523 -18.25 1 88.62 111 ALA B O 1
ATOM 3222 N N . ALA B 1 112 ? 5.91 -9.531 -17.453 1 86.56 112 ALA B N 1
ATOM 3223 C CA . ALA B 1 112 ? 6.73 -8.32 -17.438 1 86.56 112 ALA B CA 1
ATOM 3224 C C . ALA B 1 112 ? 6.738 -7.641 -18.797 1 86.56 112 ALA B C 1
ATOM 3226 O O . ALA B 1 112 ? 6.691 -6.414 -18.891 1 86.56 112 ALA B O 1
ATOM 3227 N N . ASP B 1 113 ? 6.734 -8.375 -19.859 1 87.75 113 ASP B N 1
ATOM 3228 C CA . ASP B 1 113 ? 6.848 -7.801 -21.203 1 87.75 113 ASP B CA 1
ATOM 3229 C C . ASP B 1 113 ? 5.504 -7.262 -21.672 1 87.75 113 ASP B C 1
ATOM 3231 O O . ASP B 1 113 ? 5.434 -6.574 -22.703 1 87.75 113 ASP B O 1
ATOM 3235 N N . LEU B 1 114 ? 4.527 -7.582 -20.969 1 89.25 114 LEU B N 1
ATOM 3236 C CA . LEU B 1 114 ? 3.188 -7.211 -21.406 1 89.25 114 LEU B CA 1
ATOM 3237 C C . LEU B 1 114 ? 2.697 -5.973 -20.656 1 89.25 114 LEU B C 1
ATOM 3239 O O . LEU B 1 114 ? 1.73 -5.332 -21.078 1 89.25 114 LEU B O 1
ATOM 3243 N N . VAL B 1 115 ? 3.344 -5.707 -19.5 1 83.81 115 VAL B N 1
ATOM 3244 C CA . VAL B 1 115 ? 2.994 -4.535 -18.703 1 83.81 115 VAL B CA 1
ATOM 3245 C C . VAL B 1 115 ? 4.168 -3.559 -18.688 1 83.81 115 VAL B C 1
ATOM 3247 O O . VAL B 1 115 ? 5.191 -3.826 -18.047 1 83.81 115 VAL B O 1
ATOM 3250 N N . LYS B 1 116 ? 4.105 -2.498 -19.297 1 77.12 116 LYS B N 1
ATOM 3251 C CA . LYS B 1 116 ? 5.223 -1.601 -19.562 1 77.12 116 LYS B CA 1
ATOM 3252 C C . LYS B 1 116 ? 5.695 -0.9 -18.297 1 77.12 116 LYS B C 1
ATOM 3254 O O . LYS B 1 116 ? 6.895 -0.833 -18.031 1 77.12 116 LYS B O 1
ATOM 3259 N N . ALA B 1 117 ? 4.77 -0.482 -17.5 1 72.81 117 ALA B N 1
ATOM 3260 C CA . ALA B 1 117 ? 5.109 0.389 -16.375 1 72.81 117 ALA B CA 1
ATOM 3261 C C . ALA B 1 117 ? 5.949 -0.352 -15.344 1 72.81 117 ALA B C 1
ATOM 3263 O O . ALA B 1 117 ? 6.781 0.251 -14.664 1 72.81 117 ALA B O 1
ATOM 3264 N N . GLU B 1 118 ? 5.852 -1.62 -15.367 1 78 118 GLU B N 1
ATOM 3265 C CA . GLU B 1 118 ? 6.473 -2.396 -14.297 1 78 118 GLU B CA 1
ATOM 3266 C C . GLU B 1 118 ? 7.672 -3.186 -14.812 1 78 118 GLU B C 1
ATOM 3268 O O . GLU B 1 118 ? 8.375 -3.84 -14.031 1 78 118 GLU B O 1
ATOM 3273 N N . ASN B 1 119 ? 7.918 -3.01 -16.047 1 88.56 119 ASN B N 1
ATOM 3274 C CA . ASN B 1 119 ? 9.031 -3.756 -16.625 1 88.56 119 ASN B CA 1
ATOM 3275 C C . ASN B 1 119 ? 10.359 -3.043 -16.391 1 88.56 119 ASN B C 1
ATOM 3277 O O . ASN B 1 119 ? 10.586 -1.95 -16.906 1 88.56 119 ASN B O 1
ATOM 3281 N N . VAL B 1 120 ? 11.219 -3.688 -15.633 1 91 120 VAL B N 1
ATOM 3282 C CA . VAL B 1 120 ? 12.492 -3.043 -15.312 1 91 120 VAL B CA 1
ATOM 3283 C C . VAL B 1 120 ? 13.648 -3.898 -15.828 1 91 120 VAL B C 1
ATOM 3285 O O . VAL B 1 120 ? 14.805 -3.645 -15.508 1 91 120 VAL B O 1
ATOM 3288 N N . GLU B 1 121 ? 13.398 -4.848 -16.641 1 93.75 121 GLU B N 1
ATOM 3289 C CA . GLU B 1 121 ? 14.391 -5.801 -17.141 1 93.75 121 GLU B CA 1
ATOM 3290 C C . GLU B 1 121 ? 15.5 -5.098 -17.922 1 93.75 121 GLU B C 1
ATOM 3292 O O . GLU B 1 121 ? 16.656 -5.523 -17.891 1 93.75 121 GLU B O 1
ATOM 3297 N N . HIS B 1 122 ? 15.172 -4.055 -18.547 1 93.44 122 HIS B N 1
ATOM 3298 C CA . HIS B 1 122 ? 16.094 -3.363 -19.438 1 93.44 122 HIS B CA 1
ATOM 3299 C C . HIS B 1 122 ? 17.094 -2.518 -18.656 1 93.44 122 HIS B C 1
ATOM 3301 O O . HIS B 1 122 ? 18.094 -2.064 -19.203 1 93.44 122 HIS B O 1
ATOM 3307 N N . VAL B 1 123 ? 16.781 -2.277 -17.375 1 93.31 123 VAL B N 1
ATOM 3308 C CA . VAL B 1 123 ? 17.609 -1.378 -16.578 1 93.31 123 VAL B CA 1
ATOM 3309 C C . VAL B 1 123 ? 19 -1.964 -16.406 1 93.31 123 VAL B C 1
ATOM 3311 O O . VAL B 1 123 ? 19.984 -1.226 -16.234 1 93.31 123 VAL B O 1
ATOM 3314 N N . LEU B 1 124 ? 19.156 -3.254 -16.516 1 93.75 124 LEU B N 1
ATOM 3315 C CA . LEU B 1 124 ? 20.438 -3.908 -16.312 1 93.75 124 LEU B CA 1
ATOM 3316 C C . LEU B 1 124 ? 21.188 -4.043 -17.625 1 93.75 124 LEU B C 1
ATOM 3318 O O . LEU B 1 124 ? 22.344 -4.48 -17.656 1 93.75 124 LEU B O 1
ATOM 3322 N N . ASP B 1 125 ? 20.469 -3.525 -18.625 1 92.19 125 ASP B N 1
ATOM 3323 C CA . ASP B 1 125 ? 21.109 -3.635 -19.938 1 92.19 125 ASP B CA 1
ATOM 3324 C C . ASP B 1 125 ? 22.406 -2.826 -19.969 1 92.19 125 ASP B C 1
ATOM 3326 O O . ASP B 1 125 ? 22.484 -1.731 -19.406 1 92.19 125 ASP B O 1
ATOM 3330 N N . GLY B 1 126 ? 23.484 -3.361 -20.469 1 91.25 126 GLY B N 1
ATOM 3331 C CA . GLY B 1 126 ? 24.734 -2.643 -20.625 1 91.25 126 GLY B CA 1
ATOM 3332 C C . GLY B 1 126 ? 25.781 -3.037 -19.609 1 91.25 126 GLY B C 1
ATOM 3333 O O . GLY B 1 126 ? 26.969 -2.695 -19.75 1 91.25 126 GLY B O 1
ATOM 3334 N N . LEU B 1 127 ? 25.266 -3.633 -18.562 1 94.81 127 LEU B N 1
ATOM 3335 C CA . LEU B 1 127 ? 26.234 -4.145 -17.609 1 94.81 127 LEU B CA 1
ATOM 3336 C C . LEU B 1 127 ? 27.141 -5.191 -18.25 1 94.81 127 LEU B C 1
ATOM 3338 O O . LEU B 1 127 ? 26.672 -5.984 -19.078 1 94.81 127 LEU B O 1
ATOM 3342 N N . ASP B 1 128 ? 28.359 -5.105 -17.906 1 94.69 128 ASP B N 1
ATOM 3343 C CA . ASP B 1 128 ? 29.297 -6.133 -18.359 1 94.69 128 ASP B CA 1
ATOM 3344 C C . ASP B 1 128 ? 29.203 -7.383 -17.484 1 94.69 128 ASP B C 1
ATOM 3346 O O . ASP B 1 128 ? 30.125 -7.691 -16.719 1 94.69 128 ASP B O 1
ATOM 3350 N N . ALA B 1 129 ? 28.172 -8.07 -17.656 1 96.12 129 ALA B N 1
ATOM 3351 C CA . ALA B 1 129 ? 27.875 -9.25 -16.859 1 96.12 129 ALA B CA 1
ATOM 3352 C C . ALA B 1 129 ? 26.969 -10.219 -17.609 1 96.12 129 ALA B C 1
ATOM 3354 O O . ALA B 1 129 ? 26.281 -9.828 -18.547 1 96.12 129 ALA B O 1
ATOM 3355 N N . SER B 1 130 ? 27.078 -11.492 -17.281 1 97.31 130 SER B N 1
ATOM 3356 C CA . SER B 1 130 ? 26.062 -12.469 -17.672 1 97.31 130 SER B CA 1
ATOM 3357 C C . SER B 1 130 ? 24.781 -12.297 -16.891 1 97.31 130 SER B C 1
ATOM 3359 O O . SER B 1 130 ? 24.781 -12.414 -15.664 1 97.31 130 SER B O 1
ATOM 3361 N N . ILE B 1 131 ? 23.656 -11.977 -17.594 1 97.62 131 ILE B N 1
ATOM 3362 C CA . ILE B 1 131 ? 22.406 -11.648 -16.922 1 97.62 131 ILE B CA 1
ATOM 3363 C C . ILE B 1 131 ? 21.328 -12.656 -17.312 1 97.62 131 ILE B C 1
ATOM 3365 O O . ILE B 1 131 ? 21.141 -12.953 -18.5 1 97.62 131 ILE B O 1
ATOM 3369 N N . THR B 1 132 ? 20.703 -13.234 -16.344 1 97.81 132 THR B N 1
ATOM 3370 C CA . THR B 1 132 ? 19.5 -14.016 -16.547 1 97.81 132 THR B CA 1
ATOM 3371 C C . THR B 1 132 ? 18.297 -13.328 -15.906 1 97.81 132 THR B C 1
ATOM 3373 O O . THR B 1 132 ? 18.344 -12.953 -14.734 1 97.81 132 THR B O 1
ATOM 3376 N N . ILE B 1 133 ? 17.25 -13.133 -16.672 1 97.31 133 ILE B N 1
ATOM 3377 C CA . ILE B 1 133 ? 15.977 -12.633 -16.188 1 97.31 133 ILE B CA 1
ATOM 3378 C C . ILE B 1 133 ? 15.031 -13.805 -15.906 1 97.31 133 ILE B C 1
ATOM 3380 O O . ILE B 1 133 ? 14.719 -14.586 -16.812 1 97.31 133 ILE B O 1
ATOM 3384 N N . MET B 1 134 ? 14.633 -13.922 -14.648 1 97.75 134 MET B N 1
ATOM 3385 C CA . MET B 1 134 ? 13.688 -14.969 -14.273 1 97.75 134 MET B CA 1
ATOM 3386 C C . MET B 1 134 ? 12.25 -14.477 -14.414 1 97.75 134 MET B C 1
ATOM 3388 O O . MET B 1 134 ? 11.891 -13.422 -13.891 1 97.75 134 MET B O 1
ATOM 3392 N N . ARG B 1 135 ? 11.453 -15.227 -15.109 1 97 135 ARG B N 1
ATOM 3393 C CA . ARG B 1 135 ? 10.039 -14.914 -15.281 1 97 135 ARG B CA 1
ATOM 3394 C C . ARG B 1 135 ? 9.164 -16.031 -14.75 1 97 135 ARG B C 1
ATOM 3396 O O . ARG B 1 135 ? 8.617 -16.828 -15.523 1 97 135 ARG B O 1
ATOM 3403 N N . PRO B 1 136 ? 9.039 -16.062 -13.414 1 97.5 136 PRO B N 1
ATOM 3404 C CA . PRO B 1 136 ? 8.133 -17.047 -12.828 1 97.5 136 PRO B CA 1
ATOM 3405 C C . PRO B 1 136 ? 6.66 -16.734 -13.094 1 97.5 136 PRO B C 1
ATOM 3407 O O . PRO B 1 136 ? 6.281 -15.562 -13.172 1 97.5 136 PRO B O 1
ATOM 3410 N N . ALA B 1 137 ? 5.902 -17.828 -13.188 1 97.31 137 ALA B N 1
ATOM 3411 C CA . ALA B 1 137 ? 4.461 -17.688 -13.367 1 97.31 137 ALA B CA 1
ATOM 3412 C C . ALA B 1 137 ? 3.779 -17.281 -12.062 1 97.31 137 ALA B C 1
ATOM 3414 O O . ALA B 1 137 ? 4.422 -16.734 -11.164 1 97.31 137 ALA B O 1
ATOM 3415 N N . ALA B 1 138 ? 2.457 -17.406 -11.977 1 96.44 138 ALA B N 1
ATOM 3416 C CA . ALA B 1 138 ? 1.703 -16.969 -10.805 1 96.44 138 ALA B CA 1
ATOM 3417 C C . ALA B 1 138 ? 2.037 -17.828 -9.594 1 96.44 138 ALA B C 1
ATOM 3419 O O . ALA B 1 138 ? 1.965 -19.062 -9.648 1 96.44 138 ALA B O 1
ATOM 3420 N N . PHE B 1 139 ? 2.291 -17.219 -8.461 1 96.81 139 PHE B N 1
ATOM 3421 C CA . PHE B 1 139 ? 2.766 -17.922 -7.277 1 96.81 139 PHE B CA 1
ATOM 3422 C C . PHE B 1 139 ? 1.618 -18.656 -6.59 1 96.81 139 PHE B C 1
ATOM 3424 O O . PHE B 1 139 ? 0.545 -18.094 -6.383 1 96.81 139 PHE B O 1
ATOM 3431 N N . TYR B 1 140 ? 1.928 -19.906 -6.117 1 97.88 140 TYR B N 1
ATOM 3432 C CA . TYR B 1 140 ? 0.989 -20.609 -5.25 1 97.88 140 TYR B CA 1
ATOM 3433 C C . TYR B 1 140 ? 0.653 -19.766 -4.02 1 97.88 140 TYR B C 1
ATOM 3435 O O . TYR B 1 140 ? -0.502 -19.719 -3.59 1 97.88 140 TYR B O 1
ATOM 3443 N N . THR B 1 141 ? 1.578 -19.031 -3.541 1 95.19 141 THR B N 1
ATOM 3444 C CA . THR B 1 141 ? 1.453 -18.328 -2.268 1 95.19 141 THR B CA 1
ATOM 3445 C C . THR B 1 141 ? 0.514 -17.125 -2.396 1 95.19 141 THR B C 1
ATOM 3447 O O . THR B 1 141 ? 0.09 -16.562 -1.391 1 95.19 141 THR B O 1
ATOM 3450 N N . ASN B 1 142 ? 0.162 -16.781 -3.623 1 92.5 142 ASN B N 1
ATOM 3451 C CA . ASN B 1 142 ? -0.791 -15.688 -3.828 1 92.5 142 ASN B CA 1
ATOM 3452 C C . ASN B 1 142 ? -2.166 -16.031 -3.264 1 92.5 142 ASN B C 1
ATOM 3454 O O . ASN B 1 142 ? -2.949 -15.141 -2.934 1 92.5 142 ASN B O 1
ATOM 3458 N N . PHE B 1 143 ? -2.449 -17.281 -3.115 1 95.94 143 PHE B N 1
ATOM 3459 C CA . PHE B 1 143 ? -3.738 -17.719 -2.59 1 95.94 143 PHE B CA 1
ATOM 3460 C C . PHE B 1 143 ? -3.908 -17.266 -1.141 1 95.94 143 PHE B C 1
ATOM 3462 O O . PHE B 1 143 ? -5.031 -17.094 -0.667 1 95.94 143 PHE B O 1
ATOM 3469 N N . TYR B 1 144 ? -2.82 -17.078 -0.444 1 93.06 144 TYR B N 1
ATOM 3470 C CA . TYR B 1 144 ? -2.912 -16.656 0.949 1 93.06 144 TYR B CA 1
ATOM 3471 C C . TYR B 1 144 ? -3.629 -15.312 1.066 1 93.06 144 TYR B C 1
ATOM 3473 O O . TYR B 1 144 ? -4.336 -15.062 2.045 1 93.06 144 TYR B O 1
ATOM 3481 N N . GLN B 1 145 ? -3.479 -14.516 0.086 1 88.38 145 GLN B N 1
ATOM 3482 C CA . GLN B 1 145 ? -4.086 -13.188 0.113 1 88.38 145 GLN B CA 1
ATOM 3483 C C . GLN B 1 145 ? -5.586 -13.258 -0.153 1 88.38 145 GLN B C 1
ATOM 3485 O O . GLN B 1 145 ? -6.301 -12.266 0.005 1 88.38 145 GLN B O 1
ATOM 3490 N N . SER B 1 146 ? -6.043 -14.391 -0.512 1 94.19 146 SER B N 1
ATOM 3491 C CA . SER B 1 146 ? -7.449 -14.555 -0.864 1 94.19 146 SER B CA 1
ATOM 3492 C C . SER B 1 146 ? -8.211 -15.312 0.221 1 94.19 146 SER B C 1
ATOM 3494 O O . SER B 1 146 ? -9.352 -15.727 0.016 1 94.19 146 SER B O 1
ATOM 3496 N N . MET B 1 147 ? -7.605 -15.508 1.35 1 94.38 147 MET B N 1
ATOM 3497 C CA . MET B 1 147 ? -8.188 -16.359 2.383 1 94.38 147 MET B CA 1
ATOM 3498 C C . MET B 1 147 ? -9.547 -15.836 2.82 1 94.38 147 MET B C 1
ATOM 3500 O O . MET B 1 147 ? -10.5 -16.609 2.967 1 94.38 147 MET B O 1
ATOM 3504 N N . ASP B 1 148 ? -9.695 -14.555 2.967 1 93 148 ASP B N 1
ATOM 3505 C CA . ASP B 1 148 ? -10.945 -14.008 3.475 1 93 148 ASP B CA 1
ATOM 3506 C C . ASP B 1 148 ? -12.055 -14.102 2.43 1 93 148 ASP B C 1
ATOM 3508 O O . ASP B 1 148 ? -13.219 -14.305 2.771 1 93 148 ASP B O 1
ATOM 3512 N N . LEU B 1 149 ? -11.695 -13.898 1.192 1 94.38 149 LEU B N 1
ATOM 3513 C CA . LEU B 1 149 ? -12.656 -14.141 0.127 1 94.38 149 LEU B CA 1
ATOM 3514 C C . LEU B 1 149 ? -13.117 -15.594 0.127 1 94.38 149 LEU B C 1
ATOM 3516 O O . LEU B 1 149 ? -14.305 -15.883 -0.059 1 94.38 149 LEU B O 1
ATOM 3520 N N . ILE B 1 150 ? -12.164 -16.469 0.327 1 97 150 ILE B N 1
ATOM 3521 C CA . ILE B 1 150 ? -12.461 -17.906 0.326 1 97 150 ILE B CA 1
ATOM 3522 C C . ILE B 1 150 ? -13.352 -18.25 1.52 1 97 150 ILE B C 1
ATOM 3524 O O . ILE B 1 150 ? -14.273 -19.047 1.401 1 97 150 ILE B O 1
ATOM 3528 N N . LYS B 1 151 ? -13.125 -17.625 2.635 1 95.44 151 LYS B N 1
ATOM 3529 C CA . LYS B 1 151 ? -13.992 -17.828 3.791 1 95.44 151 LYS B CA 1
ATOM 3530 C C . LYS B 1 151 ? -15.406 -17.312 3.521 1 95.44 151 LYS B C 1
ATOM 3532 O O . LYS B 1 151 ? -16.391 -17.984 3.846 1 95.44 151 LYS B O 1
ATOM 3537 N N . GLY B 1 152 ? -15.469 -16.125 2.955 1 94.19 152 GLY B N 1
ATOM 3538 C CA . GLY B 1 152 ? -16.75 -15.539 2.57 1 94.19 152 GLY B CA 1
ATOM 3539 C C . GLY B 1 152 ? -17.625 -15.195 3.756 1 94.19 152 GLY B C 1
ATOM 3540 O O . GLY B 1 152 ? -18.844 -15.352 3.691 1 94.19 152 GLY B O 1
ATOM 3541 N N . LYS B 1 153 ? -17.031 -14.844 4.832 1 90.31 153 LYS B N 1
ATOM 3542 C CA . LYS B 1 153 ? -17.781 -14.531 6.043 1 90.31 153 LYS B CA 1
ATOM 3543 C C . LYS B 1 153 ? -18.25 -13.078 6.031 1 90.31 153 LYS B C 1
ATOM 3545 O O . LYS B 1 153 ? -17.797 -12.281 5.211 1 90.31 153 LYS B O 1
ATOM 3550 N N . GLY B 1 154 ? -19.203 -12.789 6.875 1 86.56 154 GLY B N 1
ATOM 3551 C CA . GLY B 1 154 ? -19.672 -11.422 7.055 1 86.56 154 GLY B CA 1
ATOM 3552 C C . GLY B 1 154 ? -20.656 -10.977 5.988 1 86.56 154 GLY B C 1
ATOM 3553 O O . GLY B 1 154 ? -21 -11.75 5.098 1 86.56 154 GLY B O 1
ATOM 3554 N N . PHE B 1 155 ? -21.062 -9.719 6.109 1 82.44 155 PHE B N 1
ATOM 3555 C CA . PHE B 1 155 ? -22.094 -9.164 5.23 1 82.44 155 PHE B CA 1
ATOM 3556 C C . PHE B 1 155 ? -21.625 -9.18 3.781 1 82.44 155 PHE B C 1
ATOM 3558 O O . PHE B 1 155 ? -22.359 -9.586 2.887 1 82.44 155 PHE B O 1
ATOM 3565 N N . ILE B 1 156 ? -20.391 -8.773 3.559 1 83 156 ILE B N 1
ATOM 3566 C CA . ILE B 1 156 ? -19.875 -8.703 2.197 1 83 156 ILE B CA 1
ATOM 3567 C C . ILE B 1 156 ? -19.766 -10.102 1.61 1 83 156 ILE B C 1
ATOM 3569 O O . ILE B 1 156 ? -20.109 -10.328 0.445 1 83 156 ILE B O 1
ATOM 3573 N N . GLY B 1 157 ? -19.234 -11.023 2.436 1 89.19 157 GLY B N 1
ATOM 3574 C CA . GLY B 1 157 ? -19.172 -12.406 1.985 1 89.19 157 GLY B CA 1
ATOM 3575 C C . GLY B 1 157 ? -20.516 -12.977 1.58 1 89.19 157 GLY B C 1
ATOM 3576 O O . GLY B 1 157 ? -20.625 -13.633 0.545 1 89.19 157 GLY B O 1
ATOM 3577 N N . LYS B 1 158 ? -21.5 -12.68 2.344 1 89.12 158 LYS B N 1
ATOM 3578 C CA . LYS B 1 158 ? -22.844 -13.148 2.057 1 89.12 158 LYS B CA 1
ATOM 3579 C C . LYS B 1 158 ? -23.391 -12.508 0.782 1 89.12 158 LYS B C 1
ATOM 3581 O O . LYS B 1 158 ? -24.031 -13.172 -0.03 1 89.12 158 LYS B O 1
ATOM 3586 N N . LEU B 1 159 ? -23.125 -11.328 0.651 1 86.94 159 LEU B N 1
ATOM 3587 C CA . LEU B 1 159 ? -23.609 -10.617 -0.53 1 86.94 159 LEU B CA 1
ATOM 3588 C C . LEU B 1 159 ? -22.938 -11.148 -1.793 1 86.94 159 LEU B C 1
ATOM 3590 O O . LEU B 1 159 ? -23.594 -11.32 -2.824 1 86.94 159 LEU B O 1
ATOM 3594 N N . LEU B 1 160 ? -21.688 -11.305 -1.732 1 89.88 160 LEU B N 1
ATOM 3595 C CA . LEU B 1 160 ? -20.969 -11.867 -2.873 1 89.88 160 LEU B CA 1
ATOM 3596 C C . LEU B 1 160 ? -21.5 -13.266 -3.205 1 89.88 160 LEU B C 1
ATOM 3598 O O . LEU B 1 160 ? -21.656 -13.609 -4.379 1 89.88 160 LEU B O 1
ATOM 3602 N N . THR B 1 161 ? -21.734 -14.07 -2.16 1 93.31 161 THR B N 1
ATOM 3603 C CA . THR B 1 161 ? -22.297 -15.398 -2.367 1 93.31 161 THR B CA 1
ATOM 3604 C C . THR B 1 161 ? -23.641 -15.32 -3.066 1 93.31 161 THR B C 1
ATOM 3606 O O . THR B 1 161 ? -23.906 -16.062 -4.016 1 93.31 161 THR B O 1
ATOM 3609 N N . LEU B 1 162 ? -24.469 -14.453 -2.578 1 90.75 162 LEU B N 1
ATOM 3610 C CA . LEU B 1 162 ? -25.781 -14.273 -3.18 1 90.75 162 LEU B CA 1
ATOM 3611 C C . LEU B 1 162 ? -25.656 -13.891 -4.652 1 90.75 162 LEU B C 1
ATOM 3613 O O . LEU B 1 162 ? -26.344 -14.469 -5.504 1 90.75 162 LEU B O 1
ATOM 3617 N N . ARG B 1 163 ? -24.781 -13.016 -4.941 1 88.44 163 ARG B N 1
ATOM 3618 C CA . ARG B 1 163 ? -24.656 -12.469 -6.285 1 88.44 163 ARG B CA 1
ATOM 3619 C C . ARG B 1 163 ? -24.062 -13.5 -7.242 1 88.44 163 ARG B C 1
ATOM 3621 O O . ARG B 1 163 ? -24.5 -13.625 -8.383 1 88.44 163 ARG B O 1
ATOM 3628 N N . TYR B 1 164 ? -23.094 -14.203 -6.758 1 92.56 164 TYR B N 1
ATOM 3629 C CA . TYR B 1 164 ? -22.297 -14.961 -7.723 1 92.56 164 TYR B CA 1
ATOM 3630 C C . TYR B 1 164 ? -22.547 -16.453 -7.586 1 92.56 164 TYR B C 1
ATOM 3632 O O . TYR B 1 164 ? -22.219 -17.234 -8.492 1 92.56 164 TYR B O 1
ATOM 3640 N N . SER B 1 165 ? -23.078 -16.922 -6.445 1 94.44 165 SER B N 1
ATOM 3641 C CA . SER B 1 165 ? -23.344 -18.344 -6.246 1 94.44 165 SER B CA 1
ATOM 3642 C C . SER B 1 165 ? -24.844 -18.609 -6.105 1 94.44 165 SER B C 1
ATOM 3644 O O . SER B 1 165 ? -25.281 -19.75 -6.207 1 94.44 165 SER B O 1
ATOM 3646 N N . GLY B 1 166 ? -25.609 -17.641 -5.812 1 93.19 166 GLY B N 1
ATOM 3647 C CA . GLY B 1 166 ? -27.047 -17.75 -5.793 1 93.19 166 GLY B CA 1
ATOM 3648 C C . GLY B 1 166 ? -27.609 -17.938 -4.398 1 93.19 166 GLY B C 1
ATOM 3649 O O . GLY B 1 166 ? -26.875 -18.203 -3.449 1 93.19 166 GLY B O 1
ATOM 3650 N N . LEU B 1 167 ? -28.953 -17.75 -4.281 1 94.06 167 LEU B N 1
ATOM 3651 C CA . LEU B 1 167 ? -29.672 -17.797 -3.012 1 94.06 167 LEU B CA 1
ATOM 3652 C C . LEU B 1 167 ? -29.547 -19.188 -2.367 1 94.06 167 LEU B C 1
ATOM 3654 O O . LEU B 1 167 ? -29.406 -19.297 -1.146 1 94.06 167 LEU B O 1
ATOM 3658 N N . ARG B 1 168 ? -29.672 -20.172 -3.135 1 96.12 168 ARG B N 1
ATOM 3659 C CA . ARG B 1 168 ? -29.562 -21.531 -2.605 1 96.12 168 ARG B CA 1
ATOM 3660 C C . ARG B 1 168 ? -28.203 -21.75 -1.933 1 96.12 168 ARG B C 1
ATOM 3662 O O . ARG B 1 168 ? -28.125 -22.328 -0.853 1 96.12 168 ARG B O 1
ATOM 3669 N N . ALA B 1 169 ? -27.141 -21.281 -2.588 1 95.75 169 ALA B N 1
ATOM 3670 C CA . ALA B 1 169 ? -25.797 -21.406 -2.008 1 95.75 169 ALA B CA 1
ATOM 3671 C C . ALA B 1 169 ? -25.719 -20.672 -0.669 1 95.75 169 ALA B C 1
ATOM 3673 O O . ALA B 1 169 ? -25.156 -21.188 0.296 1 95.75 169 ALA B O 1
ATOM 3674 N N . LEU B 1 170 ? -26.281 -19.484 -0.658 1 93.94 170 LEU B N 1
ATOM 3675 C CA . LEU B 1 170 ? -26.297 -18.703 0.571 1 93.94 170 LEU B CA 1
ATOM 3676 C C . LEU B 1 170 ? -27.031 -19.438 1.682 1 93.94 170 LEU B C 1
ATOM 3678 O O . LEU B 1 170 ? -26.531 -19.531 2.807 1 93.94 170 LEU B O 1
ATOM 3682 N N . LEU B 1 171 ? -28.141 -20 1.347 1 95.06 171 LEU B N 1
ATOM 3683 C CA . LEU B 1 171 ? -29 -20.641 2.338 1 95.06 171 LEU B CA 1
ATOM 3684 C C . LEU B 1 171 ? -28.375 -21.938 2.85 1 95.06 171 LEU B C 1
ATOM 3686 O O . LEU B 1 171 ? -28.641 -22.359 3.979 1 95.06 171 LEU B O 1
ATOM 3690 N N . THR B 1 172 ? -27.547 -22.531 2.07 1 96.5 172 THR B N 1
ATOM 3691 C CA . THR B 1 172 ? -26.953 -23.797 2.449 1 96.5 172 THR B CA 1
ATOM 3692 C C . THR B 1 172 ? -25.547 -23.594 3.002 1 96.5 172 THR B C 1
ATOM 3694 O O . THR B 1 172 ? -24.812 -24.562 3.219 1 96.5 172 THR B O 1
ATOM 3697 N N . GLY B 1 173 ? -25.094 -22.375 3.107 1 94.44 173 GLY B N 1
ATOM 3698 C CA . GLY B 1 173 ? -23.844 -22.047 3.752 1 94.44 173 GLY B CA 1
ATOM 3699 C C . GLY B 1 173 ? -22.641 -22.234 2.85 1 94.44 173 GLY B C 1
ATOM 3700 O O . GLY B 1 173 ? -21.516 -22.359 3.332 1 94.44 173 GLY B O 1
ATOM 3701 N N . ARG B 1 174 ? -22.891 -22.375 1.541 1 96.31 174 ARG B N 1
ATOM 3702 C CA . ARG B 1 174 ? -21.812 -22.547 0.572 1 96.31 174 ARG B CA 1
ATOM 3703 C C . ARG B 1 174 ? -21.188 -21.219 0.189 1 96.31 174 ARG B C 1
ATOM 3705 O O . ARG B 1 174 ? -21.188 -20.844 -0.985 1 96.31 174 ARG B O 1
ATOM 3712 N N . THR B 1 175 ? -20.516 -20.531 1.226 1 96.25 175 THR B N 1
ATOM 3713 C CA . THR B 1 175 ? -19.922 -19.219 1.054 1 96.25 175 THR B CA 1
ATOM 3714 C C . THR B 1 175 ? -18.469 -19.328 0.563 1 96.25 175 THR B C 1
ATOM 3716 O O . THR B 1 175 ? -17.875 -20.391 0.645 1 96.25 175 THR B O 1
ATOM 3719 N N . GLY B 1 176 ? -18.062 -18.203 0.06 1 96.31 176 GLY B N 1
ATOM 3720 C CA . GLY B 1 176 ? -16.688 -18.141 -0.378 1 96.31 176 GLY B CA 1
ATOM 3721 C C . GLY B 1 176 ? -16.531 -18.234 -1.883 1 96.31 176 GLY B C 1
ATOM 3722 O O . GLY B 1 176 ? -17.266 -18.969 -2.539 1 96.31 176 GLY B O 1
ATOM 3723 N N . LEU B 1 177 ? -15.641 -17.547 -2.379 1 97.38 177 LEU B N 1
ATOM 3724 C CA . LEU B 1 177 ? -15.289 -17.547 -3.793 1 97.38 177 LEU B CA 1
ATOM 3725 C C . LEU B 1 177 ? -13.906 -16.938 -4.008 1 97.38 177 LEU B C 1
ATOM 3727 O O . LEU B 1 177 ? -13.312 -16.391 -3.074 1 97.38 177 LEU B O 1
ATOM 3731 N N . LEU B 1 178 ? -13.336 -17.109 -5.035 1 97.38 178 LEU B N 1
ATOM 3732 C CA . LEU B 1 178 ? -12.227 -16.344 -5.578 1 97.38 178 LEU B CA 1
ATOM 3733 C C . LEU B 1 178 ? -12.711 -15.375 -6.656 1 97.38 178 LEU B C 1
ATOM 3735 O O . LEU B 1 178 ? -13.742 -15.617 -7.293 1 97.38 178 LEU B O 1
ATOM 3739 N N . MET B 1 179 ? -12 -14.281 -6.781 1 95.44 179 MET B N 1
ATOM 3740 C CA . MET B 1 179 ? -12.438 -13.352 -7.82 1 95.44 179 MET B CA 1
ATOM 3741 C C . MET B 1 179 ? -11.273 -12.516 -8.328 1 95.44 179 MET B C 1
ATOM 3743 O O . MET B 1 179 ? -10.32 -12.258 -7.59 1 95.44 179 MET B O 1
ATOM 3747 N N . GLY B 1 180 ? -11.32 -12.023 -9.516 1 94.44 180 GLY B N 1
ATOM 3748 C CA . GLY B 1 180 ? -10.383 -11.156 -10.211 1 94.44 180 GLY B CA 1
ATOM 3749 C C . GLY B 1 180 ? -10.758 -10.93 -11.664 1 94.44 180 GLY B C 1
ATOM 3750 O O . GLY B 1 180 ? -11.719 -11.508 -12.164 1 94.44 180 GLY B O 1
ATOM 3751 N N . ASN B 1 181 ? -10 -10.016 -12.344 1 95.69 181 ASN B N 1
ATOM 3752 C CA . ASN B 1 181 ? -10.312 -9.797 -13.75 1 95.69 181 ASN B CA 1
ATOM 3753 C C . ASN B 1 181 ? -9.578 -10.773 -14.656 1 95.69 181 ASN B C 1
ATOM 3755 O O . ASN B 1 181 ? -9.328 -10.484 -15.82 1 95.69 181 ASN B O 1
ATOM 3759 N N . TYR B 1 182 ? -9.133 -11.836 -14.125 1 96.44 182 TYR B N 1
ATOM 3760 C CA . TYR B 1 182 ? -8.938 -13.156 -14.719 1 96.44 182 TYR B CA 1
ATOM 3761 C C . TYR B 1 182 ? -9.531 -14.25 -13.836 1 96.44 182 TYR B C 1
ATOM 3763 O O . TYR B 1 182 ? -9.664 -14.07 -12.625 1 96.44 182 TYR B O 1
ATOM 3771 N N . GLY B 1 183 ? -9.992 -15.312 -14.398 1 96.88 183 GLY B N 1
ATOM 3772 C CA . GLY B 1 183 ? -10.711 -16.328 -13.656 1 96.88 183 GLY B CA 1
ATOM 3773 C C . GLY B 1 183 ? -11.469 -17.297 -14.555 1 96.88 183 GLY B C 1
ATOM 3774 O O . GLY B 1 183 ? -11.211 -17.375 -15.75 1 96.88 183 GLY B O 1
ATOM 3775 N N . GLY B 1 184 ? -12.312 -18.047 -13.914 1 97.12 184 GLY B N 1
ATOM 3776 C CA . GLY B 1 184 ? -13.141 -19 -14.641 1 97.12 184 GLY B CA 1
ATOM 3777 C C . GLY B 1 184 ? -12.336 -20.047 -15.398 1 97.12 184 GLY B C 1
ATOM 3778 O O . GLY B 1 184 ? -11.523 -20.75 -14.805 1 97.12 184 GLY B O 1
ATOM 3779 N N . GLU B 1 185 ? -12.5 -19.984 -16.703 1 97.5 185 GLU B N 1
ATOM 3780 C CA . GLU B 1 185 ? -11.883 -21.016 -17.516 1 97.5 185 GLU B CA 1
ATOM 3781 C C . GLU B 1 185 ? -10.562 -20.547 -18.109 1 97.5 185 GLU B C 1
ATOM 3783 O O . GLU B 1 185 ? -9.953 -21.234 -18.938 1 97.5 185 GLU B O 1
ATOM 3788 N N . ASP B 1 186 ? -10.102 -19.328 -17.703 1 97.62 186 ASP B N 1
ATOM 3789 C CA . ASP B 1 186 ? -8.75 -18.922 -18.094 1 97.62 186 ASP B CA 1
ATOM 3790 C C . ASP B 1 186 ? -7.727 -19.984 -17.688 1 97.62 186 ASP B C 1
ATOM 3792 O O . ASP B 1 186 ? -7.746 -20.469 -16.562 1 97.62 186 ASP B O 1
ATOM 3796 N N . ARG B 1 187 ? -6.883 -20.375 -18.578 1 97.25 187 ARG B N 1
ATOM 3797 C CA . ARG B 1 187 ? -5.766 -21.25 -18.266 1 97.25 187 ARG B CA 1
ATOM 3798 C C . ARG B 1 187 ? -4.535 -20.453 -17.844 1 97.25 187 ARG B C 1
ATOM 3800 O O . ARG B 1 187 ? -4.137 -19.516 -18.516 1 97.25 187 ARG B O 1
ATOM 3807 N N . ILE B 1 188 ? -4.023 -20.844 -16.688 1 96 188 ILE B N 1
ATOM 3808 C CA . ILE B 1 188 ? -2.908 -20.125 -16.062 1 96 188 ILE B CA 1
ATOM 3809 C C . ILE B 1 188 ? -1.811 -21.125 -15.688 1 96 188 ILE B C 1
ATOM 3811 O O . ILE B 1 188 ? -2.094 -22.281 -15.367 1 96 188 ILE B O 1
ATOM 3815 N N . VAL B 1 189 ? -0.54 -20.672 -15.812 1 98.06 189 VAL B N 1
ATOM 3816 C CA . VAL B 1 189 ? 0.554 -21.422 -15.203 1 98.06 189 VAL B CA 1
ATOM 3817 C C . VAL B 1 189 ? 0.804 -20.906 -13.789 1 98.06 189 VAL B C 1
ATOM 3819 O O . VAL B 1 189 ? 0.943 -19.703 -13.578 1 98.06 189 VAL B O 1
ATOM 3822 N N . PHE B 1 190 ? 0.77 -21.844 -12.828 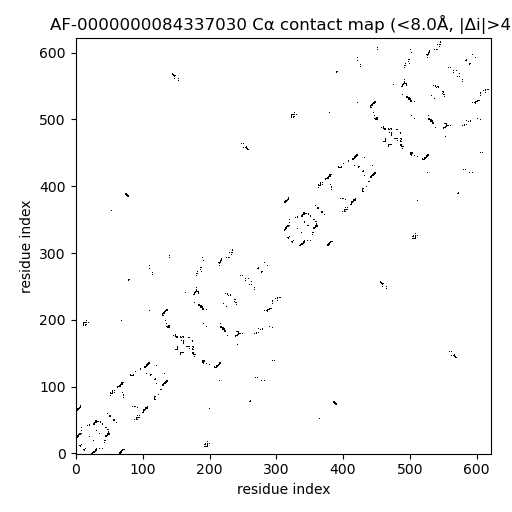1 98.31 190 PHE B N 1
ATOM 3823 C CA . PHE B 1 190 ? 1.129 -21.547 -11.445 1 98.31 190 PHE B CA 1
ATOM 3824 C C . PHE B 1 190 ? 2.51 -22.094 -11.117 1 98.31 190 PHE B C 1
ATOM 3826 O O . PHE B 1 190 ? 3.01 -22.984 -11.805 1 98.31 190 PHE B O 1
ATOM 3833 N N . VAL B 1 191 ? 3.086 -21.5 -10.062 1 98.69 191 VAL B N 1
ATOM 3834 C CA . VAL B 1 191 ? 4.441 -21.953 -9.75 1 98.69 191 VAL B CA 1
ATOM 3835 C C . VAL B 1 191 ? 4.656 -21.922 -8.234 1 98.69 191 VAL B C 1
ATOM 3837 O O . VAL B 1 191 ? 4.172 -21.031 -7.547 1 98.69 191 VAL B O 1
ATOM 3840 N N . SER B 1 192 ? 5.375 -22.953 -7.762 1 98.56 192 SER B N 1
ATOM 3841 C CA . SER B 1 192 ? 5.82 -23 -6.375 1 98.56 192 SER B CA 1
ATOM 3842 C C . SER B 1 192 ? 7.082 -22.156 -6.172 1 98.56 192 SER B C 1
ATOM 3844 O O . SER B 1 192 ? 8.008 -22.219 -6.984 1 98.56 192 SER B O 1
ATOM 3846 N N . PRO B 1 193 ? 7.129 -21.391 -5.059 1 97.69 193 PRO B N 1
ATOM 3847 C CA . PRO B 1 193 ? 8.383 -20.703 -4.73 1 97.69 193 PRO B CA 1
ATOM 3848 C C . PRO B 1 193 ? 9.57 -21.656 -4.656 1 97.69 193 PRO B C 1
ATOM 3850 O O . PRO B 1 193 ? 10.695 -21.281 -4.984 1 97.69 193 PRO B O 1
ATOM 3853 N N . LYS B 1 194 ? 9.375 -22.906 -4.273 1 98.19 194 LYS B N 1
ATOM 3854 C CA . LYS B 1 194 ? 10.453 -23.891 -4.207 1 98.19 194 LYS B CA 1
ATOM 3855 C C . LYS B 1 194 ? 11.008 -24.188 -5.598 1 98.19 194 LYS B C 1
ATOM 3857 O O . LYS B 1 194 ? 12.219 -24.328 -5.77 1 98.19 194 LYS B O 1
ATOM 3862 N N . ASP B 1 195 ? 10.102 -24.328 -6.539 1 98.69 195 ASP B N 1
ATOM 3863 C CA . ASP B 1 195 ? 10.539 -24.578 -7.906 1 98.69 195 ASP B CA 1
ATOM 3864 C C . ASP B 1 195 ? 11.289 -23.375 -8.477 1 98.69 195 ASP B C 1
ATOM 3866 O O . ASP B 1 195 ? 12.219 -23.531 -9.266 1 98.69 195 ASP B O 1
ATOM 3870 N N . ILE B 1 196 ? 10.875 -22.141 -8.133 1 98.69 196 ILE B N 1
ATOM 3871 C CA . ILE B 1 196 ? 11.594 -20.938 -8.531 1 98.69 196 ILE B CA 1
ATOM 3872 C C . ILE B 1 196 ? 13 -20.953 -7.93 1 98.69 196 ILE B C 1
ATOM 3874 O O . ILE B 1 196 ? 13.984 -20.688 -8.625 1 98.69 196 ILE B O 1
ATOM 3878 N N . ALA B 1 197 ? 13.086 -21.281 -6.629 1 98.69 197 ALA B N 1
ATOM 3879 C CA . ALA B 1 197 ? 14.375 -21.328 -5.945 1 98.69 197 ALA B CA 1
ATOM 3880 C C . ALA B 1 197 ? 15.32 -22.312 -6.633 1 98.69 197 ALA B C 1
ATOM 3882 O O . ALA B 1 197 ? 16.5 -22 -6.84 1 98.69 197 ALA B O 1
ATOM 3883 N N . ASP B 1 198 ? 14.812 -23.5 -7.004 1 98.56 198 ASP B N 1
ATOM 3884 C CA . ASP B 1 198 ? 15.609 -24.484 -7.715 1 98.56 198 ASP B CA 1
ATOM 3885 C C . ASP B 1 198 ? 16.156 -23.922 -9.023 1 98.56 198 ASP B C 1
ATOM 3887 O O . ASP B 1 198 ? 17.328 -24.094 -9.336 1 98.56 198 ASP B O 1
ATOM 3891 N N . ALA B 1 199 ? 15.289 -23.297 -9.758 1 98.44 199 ALA B N 1
ATOM 3892 C CA . ALA B 1 199 ? 15.68 -22.734 -11.047 1 98.44 199 ALA B CA 1
ATOM 3893 C C . ALA B 1 199 ? 16.719 -21.625 -10.875 1 98.44 199 ALA B C 1
ATOM 3895 O O . ALA B 1 199 ? 17.688 -21.562 -11.633 1 98.44 199 ALA B O 1
ATOM 3896 N N . VAL B 1 200 ? 16.469 -20.719 -9.898 1 98.56 200 VAL B N 1
ATOM 3897 C CA . VAL B 1 200 ? 17.406 -19.625 -9.648 1 98.56 200 VAL B CA 1
ATOM 3898 C C . VAL B 1 200 ? 18.766 -20.188 -9.25 1 98.56 200 VAL B C 1
ATOM 3900 O O . VAL B 1 200 ? 19.812 -19.719 -9.711 1 98.56 200 VAL B O 1
ATOM 3903 N N . ALA B 1 201 ? 18.812 -21.219 -8.383 1 98.62 201 ALA B N 1
ATOM 3904 C CA . ALA B 1 201 ? 20.062 -21.844 -7.961 1 98.62 201 ALA B CA 1
ATOM 3905 C C . ALA B 1 201 ? 20.844 -22.391 -9.164 1 98.62 201 ALA B C 1
ATOM 3907 O O . ALA B 1 201 ? 22.062 -22.234 -9.242 1 98.62 201 ALA B O 1
ATOM 3908 N N . GLU B 1 202 ? 20.125 -23 -10.047 1 97.88 202 GLU B N 1
ATOM 3909 C CA . GLU B 1 202 ? 20.734 -23.5 -11.266 1 97.88 202 GLU B CA 1
ATOM 3910 C C . GLU B 1 202 ? 21.359 -22.375 -12.086 1 97.88 202 GLU B C 1
ATOM 3912 O O . GLU B 1 202 ? 22.516 -22.453 -12.508 1 97.88 202 GLU B O 1
ATOM 3917 N N . GLU B 1 203 ? 20.625 -21.312 -12.242 1 97.81 203 GLU B N 1
ATOM 3918 C CA . GLU B 1 203 ? 21.047 -20.219 -13.117 1 97.81 203 GLU B CA 1
ATOM 3919 C C . GLU B 1 203 ? 22.234 -19.484 -12.523 1 97.81 203 GLU B C 1
ATOM 3921 O O . GLU B 1 203 ? 23.094 -18.984 -13.266 1 97.81 203 GLU B O 1
ATOM 3926 N N . LEU B 1 204 ? 22.281 -19.375 -11.227 1 97.88 204 LEU B N 1
ATOM 3927 C CA . LEU B 1 204 ? 23.375 -18.656 -10.57 1 97.88 204 LEU B CA 1
ATOM 3928 C C . LEU B 1 204 ? 24.719 -19.312 -10.859 1 97.88 204 LEU B C 1
ATOM 3930 O O . LEU B 1 204 ? 25.766 -18.672 -10.773 1 97.88 204 LEU B O 1
ATOM 3934 N N . GLN B 1 205 ? 24.672 -20.531 -11.266 1 94.75 205 GLN B N 1
ATOM 3935 C CA . GLN B 1 205 ? 25.906 -21.297 -11.461 1 94.75 205 GLN B CA 1
ATOM 3936 C C . GLN B 1 205 ? 26.219 -21.453 -12.945 1 94.75 205 GLN B C 1
ATOM 3938 O O . GLN B 1 205 ? 27.234 -22.047 -13.305 1 94.75 205 GLN B O 1
ATOM 3943 N N . LEU B 1 206 ? 25.344 -20.906 -13.695 1 91 206 LEU B N 1
ATOM 3944 C CA . LEU B 1 206 ? 25.547 -20.953 -15.141 1 91 206 LEU B CA 1
ATOM 3945 C C . LEU B 1 206 ? 26.031 -19.594 -15.672 1 91 206 LEU B C 1
ATOM 3947 O O . LEU B 1 206 ? 25.688 -18.547 -15.109 1 91 206 LEU B O 1
ATOM 3951 N N . VAL B 1 207 ? 26.922 -19.594 -16.594 1 86.5 207 VAL B N 1
ATOM 3952 C CA . VAL B 1 207 ? 27.359 -18.359 -17.234 1 86.5 207 VAL B CA 1
ATOM 3953 C C . VAL B 1 207 ? 26.984 -18.375 -18.719 1 86.5 207 VAL B C 1
ATOM 3955 O O . VAL B 1 207 ? 27.484 -19.219 -19.469 1 86.5 207 VAL B O 1
ATOM 3958 N N . HIS B 1 208 ? 26.078 -17.5 -19.031 1 88.75 208 HIS B N 1
ATOM 3959 C CA . HIS B 1 208 ? 25.625 -17.359 -20.406 1 88.75 208 HIS B CA 1
ATOM 3960 C C . HIS B 1 208 ? 26.375 -16.234 -21.125 1 88.75 208 HIS B C 1
ATOM 3962 O O . HIS B 1 208 ? 26.797 -15.266 -20.484 1 88.75 208 HIS B O 1
ATOM 3968 N N . LYS B 1 209 ? 26.562 -16.344 -22.359 1 86.62 209 LYS B N 1
ATOM 3969 C CA . LYS B 1 209 ? 27.219 -15.305 -23.156 1 86.62 209 LYS B CA 1
ATOM 3970 C C . LYS B 1 209 ? 26.297 -14.102 -23.359 1 86.62 209 LYS B C 1
ATOM 3972 O O . LYS B 1 209 ? 26.75 -12.961 -23.328 1 86.62 209 LYS B O 1
ATOM 3977 N N . GLU B 1 210 ? 25.016 -14.383 -23.547 1 88.94 210 GLU B N 1
ATOM 3978 C CA . GLU B 1 210 ? 24.016 -13.336 -23.781 1 88.94 210 GLU B CA 1
ATOM 3979 C C . GLU B 1 210 ? 22.984 -13.305 -22.656 1 88.94 210 GLU B C 1
ATOM 3981 O O . GLU B 1 210 ? 22.891 -14.242 -21.859 1 88.94 210 GLU B O 1
ATOM 3986 N N . LYS B 1 211 ? 22.328 -12.164 -22.594 1 93.69 211 LYS B N 1
ATOM 3987 C CA . LYS B 1 211 ? 21.203 -12.07 -21.672 1 93.69 211 LYS B CA 1
ATOM 3988 C C . LYS B 1 211 ? 20.156 -13.148 -21.969 1 93.69 211 LYS B C 1
ATOM 3990 O O . LYS B 1 211 ? 19.797 -13.359 -23.141 1 93.69 211 LYS B O 1
ATOM 3995 N N . THR B 1 212 ? 19.766 -13.828 -20.938 1 94.75 212 THR B N 1
ATOM 3996 C CA . THR B 1 212 ? 18.844 -14.953 -21.062 1 94.75 212 THR B CA 1
ATOM 3997 C C . THR B 1 212 ? 17.562 -14.703 -20.266 1 94.75 212 THR B C 1
ATOM 3999 O O . THR B 1 212 ? 17.625 -14.141 -19.172 1 94.75 212 THR B O 1
ATOM 4002 N N . ILE B 1 213 ? 16.422 -15.07 -20.844 1 95.94 213 ILE B N 1
ATOM 4003 C CA . ILE B 1 213 ? 15.148 -15.062 -20.156 1 95.94 213 ILE B CA 1
ATOM 4004 C C . ILE B 1 213 ? 14.711 -16.5 -19.859 1 95.94 213 ILE B C 1
ATOM 4006 O O . ILE B 1 213 ? 14.711 -17.344 -20.75 1 95.94 213 ILE B O 1
ATOM 4010 N N . ARG B 1 214 ? 14.438 -16.766 -18.562 1 96.94 214 ARG B N 1
ATOM 4011 C CA . ARG B 1 214 ? 13.977 -18.094 -18.172 1 96.94 214 ARG B CA 1
ATOM 4012 C C . ARG B 1 214 ? 12.594 -18.031 -17.531 1 96.94 214 ARG B C 1
ATOM 4014 O O . ARG B 1 214 ? 12.43 -17.422 -16.469 1 96.94 214 ARG B O 1
ATOM 4021 N N . TYR B 1 215 ? 11.664 -18.688 -18.188 1 97.94 215 TYR B N 1
ATOM 4022 C CA . TYR B 1 215 ? 10.344 -18.875 -17.594 1 97.94 215 TYR B CA 1
ATOM 4023 C C . TYR B 1 215 ? 10.336 -20.047 -16.641 1 97.94 215 TYR B C 1
ATOM 4025 O O . TYR B 1 215 ? 10.992 -21.062 -16.891 1 97.94 215 TYR B O 1
ATOM 4033 N N . VAL B 1 216 ? 9.641 -19.922 -15.523 1 98.38 216 VAL B N 1
ATOM 4034 C CA . VAL B 1 216 ? 9.531 -20.984 -14.539 1 98.38 216 VAL B CA 1
ATOM 4035 C C . VAL B 1 216 ? 8.062 -21.234 -14.211 1 98.38 216 VAL B C 1
ATOM 4037 O O . VAL B 1 216 ? 7.32 -20.312 -13.898 1 98.38 216 VAL B O 1
ATOM 4040 N N . GLY B 1 217 ? 7.578 -22.422 -14.266 1 98.5 217 GLY B N 1
ATOM 4041 C CA . GLY B 1 217 ? 6.234 -22.859 -13.93 1 98.5 217 GLY B CA 1
ATOM 4042 C C . GLY B 1 217 ? 6.191 -24.234 -13.289 1 98.5 217 GLY B C 1
ATOM 4043 O O . GLY B 1 217 ? 7.125 -25.016 -13.445 1 98.5 217 GLY B O 1
ATOM 4044 N N . SER B 1 218 ? 5.121 -24.484 -12.539 1 98.62 218 SER B N 1
ATOM 4045 C CA . SER B 1 218 ? 4.965 -25.781 -11.891 1 98.62 218 SER B CA 1
ATOM 4046 C C . SER B 1 218 ? 3.807 -26.562 -12.508 1 98.62 218 SER B C 1
ATOM 4048 O O . SER B 1 218 ? 3.908 -27.781 -12.703 1 98.62 218 SER B O 1
ATOM 4050 N N . GLU B 1 219 ? 2.701 -25.891 -12.773 1 98.38 219 GLU B N 1
ATOM 4051 C CA . GLU B 1 219 ? 1.503 -26.562 -13.25 1 98.38 219 GLU B CA 1
ATOM 4052 C C . GLU B 1 219 ? 0.611 -25.625 -14.055 1 98.38 219 GLU B C 1
ATOM 4054 O O . GLU B 1 219 ? 0.413 -24.469 -13.664 1 98.38 219 GLU B O 1
ATOM 4059 N N . GLU B 1 220 ? 0.156 -26.047 -15.195 1 98.19 220 GLU B N 1
ATOM 4060 C CA . GLU B 1 220 ? -0.822 -25.312 -16 1 98.19 220 GLU B CA 1
ATOM 4061 C C . GLU B 1 220 ? -2.229 -25.875 -15.789 1 98.19 220 GLU B C 1
ATOM 4063 O O . GLU B 1 220 ? -2.484 -27.047 -16.047 1 98.19 220 GLU B O 1
ATOM 4068 N N . ILE B 1 221 ? -3.119 -25.062 -15.312 1 98.31 221 ILE B N 1
ATOM 4069 C CA . ILE B 1 221 ? -4.492 -25.469 -15.031 1 98.31 221 ILE B CA 1
ATOM 4070 C C . ILE B 1 221 ? -5.426 -24.266 -15.18 1 98.31 221 ILE B C 1
ATOM 4072 O O . ILE B 1 221 ? -4.965 -23.125 -15.273 1 98.31 221 ILE B O 1
ATOM 4076 N N . THR B 1 222 ? -6.73 -24.516 -15.227 1 98.38 222 THR B N 1
ATOM 4077 C CA . THR B 1 222 ? -7.68 -23.406 -15.281 1 98.38 222 THR B CA 1
ATOM 4078 C C . THR B 1 222 ? -7.867 -22.797 -13.891 1 98.38 222 THR B C 1
ATOM 4080 O O . THR B 1 222 ? -7.594 -23.453 -12.883 1 98.38 222 THR B O 1
ATOM 4083 N N . CYS B 1 223 ? -8.32 -21.578 -13.93 1 98.5 223 CYS B N 1
ATOM 4084 C CA . CYS B 1 223 ? -8.609 -20.922 -12.656 1 98.5 223 CYS B CA 1
ATOM 4085 C C . CYS B 1 223 ? -9.648 -21.719 -11.859 1 98.5 223 CYS B C 1
ATOM 4087 O O . CYS B 1 223 ? -9.492 -21.906 -10.656 1 98.5 223 CYS B O 1
ATOM 4089 N N . ASN B 1 224 ? -10.648 -22.234 -12.5 1 98.56 224 ASN B N 1
ATOM 4090 C CA . ASN B 1 224 ? -11.672 -23.016 -11.805 1 98.56 224 ASN B CA 1
ATOM 4091 C C . ASN B 1 224 ? -11.102 -24.328 -11.266 1 98.56 224 ASN B C 1
ATOM 4093 O O . ASN B 1 224 ? -11.5 -24.781 -10.188 1 98.56 224 ASN B O 1
ATOM 4097 N N . GLU B 1 225 ? -10.25 -24.938 -12 1 98.62 225 GLU B N 1
ATOM 4098 C CA . GLU B 1 225 ? -9.578 -26.125 -11.492 1 98.62 225 GLU B CA 1
ATOM 4099 C C . GLU B 1 225 ? -8.758 -25.812 -10.242 1 98.62 225 GLU B C 1
ATOM 4101 O O . GLU B 1 225 ? -8.789 -26.562 -9.266 1 98.62 225 GLU B O 1
ATOM 4106 N N . ALA B 1 226 ? -8 -24.719 -10.297 1 98.75 226 ALA B N 1
ATOM 4107 C CA . ALA B 1 226 ? -7.234 -24.281 -9.125 1 98.75 226 ALA B CA 1
ATOM 4108 C C . ALA B 1 226 ? -8.148 -24.031 -7.934 1 98.75 226 ALA B C 1
ATOM 4110 O O . ALA B 1 226 ? -7.844 -24.453 -6.812 1 98.75 226 ALA B O 1
ATOM 4111 N N . ALA B 1 227 ? -9.258 -23.375 -8.219 1 98.62 227 ALA B N 1
ATOM 4112 C CA . ALA B 1 227 ? -10.234 -23.094 -7.168 1 98.62 227 ALA B CA 1
ATOM 4113 C C . ALA B 1 227 ? -10.75 -24.391 -6.543 1 98.62 227 ALA B C 1
ATOM 4115 O O . ALA B 1 227 ? -10.883 -24.484 -5.32 1 98.62 227 ALA B O 1
ATOM 4116 N N . ARG B 1 228 ? -10.992 -25.359 -7.336 1 98.31 228 ARG B N 1
ATOM 4117 C CA . ARG B 1 228 ? -11.492 -26.641 -6.852 1 98.31 228 ARG B CA 1
ATOM 4118 C C . ARG B 1 228 ? -10.461 -27.344 -5.973 1 98.31 228 ARG B C 1
ATOM 4120 O O . ARG B 1 228 ? -10.797 -27.906 -4.926 1 98.31 228 ARG B O 1
ATOM 4127 N N . ILE B 1 229 ? -9.25 -27.297 -6.41 1 98.69 229 ILE B N 1
ATOM 4128 C CA . ILE B 1 229 ? -8.172 -27.938 -5.664 1 98.69 229 ILE B CA 1
ATOM 4129 C C . ILE B 1 229 ? -8.023 -27.281 -4.301 1 98.69 229 ILE B C 1
ATOM 4131 O O . ILE B 1 229 ? -8.031 -27.953 -3.268 1 98.69 229 ILE B O 1
ATOM 4135 N N . ILE B 1 230 ? -7.961 -25.922 -4.25 1 98.75 230 ILE B N 1
ATOM 4136 C CA . ILE B 1 230 ? -7.812 -25.172 -3.016 1 98.75 230 ILE B CA 1
ATOM 4137 C C . ILE B 1 230 ? -9.062 -25.328 -2.154 1 98.75 230 ILE B C 1
ATOM 4139 O O . ILE B 1 230 ? -8.969 -25.562 -0.949 1 98.75 230 ILE B O 1
ATOM 4143 N N . GLY B 1 231 ? -10.211 -25.203 -2.824 1 98.56 231 GLY B N 1
ATOM 4144 C CA . GLY B 1 231 ? -11.477 -25.328 -2.123 1 98.56 231 GLY B CA 1
ATOM 4145 C C . GLY B 1 231 ? -11.656 -26.672 -1.448 1 98.56 231 GLY B C 1
ATOM 4146 O O . GLY B 1 231 ? -12.062 -26.734 -0.285 1 98.56 231 GLY B O 1
ATOM 4147 N N . THR B 1 232 ? -11.344 -27.703 -2.131 1 98.44 232 THR B N 1
ATOM 4148 C CA . THR B 1 232 ? -11.477 -29.047 -1.58 1 98.44 232 THR B CA 1
ATOM 4149 C C . THR B 1 232 ? -10.578 -29.219 -0.354 1 98.44 232 THR B C 1
ATOM 4151 O O . THR B 1 232 ? -11 -29.797 0.649 1 98.44 232 THR B O 1
ATOM 4154 N N . ALA B 1 233 ? -9.414 -28.734 -0.397 1 98.38 233 ALA B N 1
ATOM 4155 C CA . ALA B 1 233 ? -8.453 -28.875 0.695 1 98.38 233 ALA B CA 1
ATOM 4156 C C . ALA B 1 233 ? -8.961 -28.188 1.963 1 98.38 233 ALA B C 1
ATOM 4158 O O . ALA B 1 233 ? -8.617 -28.594 3.074 1 98.38 233 ALA B O 1
ATOM 4159 N N . VAL B 1 234 ? -9.805 -27.172 1.825 1 97.94 234 VAL B N 1
ATOM 4160 C CA . VAL B 1 234 ? -10.219 -26.422 3.006 1 97.94 234 VAL B CA 1
ATOM 4161 C C . VAL B 1 234 ? -11.672 -26.75 3.34 1 97.94 234 VAL B C 1
ATOM 4163 O O . VAL B 1 234 ? -12.297 -26.062 4.16 1 97.94 234 VAL B O 1
ATOM 4166 N N . GLY B 1 235 ? -12.297 -27.688 2.645 1 97.44 235 GLY B N 1
ATOM 4167 C CA . GLY B 1 235 ? -13.656 -28.125 2.93 1 97.44 235 GLY B CA 1
ATOM 4168 C C . GLY B 1 235 ? -14.711 -27.344 2.176 1 97.44 235 GLY B C 1
ATOM 4169 O O . GLY B 1 235 ? -15.852 -27.25 2.619 1 97.44 235 GLY B O 1
ATOM 4170 N N . LYS B 1 236 ? -14.32 -26.766 1.095 1 97.88 236 LYS B N 1
ATOM 4171 C CA . LYS B 1 236 ? -15.234 -26 0.252 1 97.88 236 LYS B CA 1
ATOM 4172 C C . LYS B 1 236 ? -15.125 -26.422 -1.209 1 97.88 236 LYS B C 1
ATOM 4174 O O . LYS B 1 236 ? -14.773 -25.609 -2.07 1 97.88 236 LYS B O 1
ATOM 4179 N N . PRO B 1 237 ? -15.531 -27.609 -1.523 1 97.75 237 PRO B N 1
ATOM 4180 C CA . PRO B 1 237 ? -15.375 -28.141 -2.885 1 97.75 237 PRO B CA 1
ATOM 4181 C C . PRO B 1 237 ? -16.188 -27.344 -3.914 1 97.75 237 PRO B C 1
ATOM 4183 O O . PRO B 1 237 ? -15.969 -27.5 -5.121 1 97.75 237 PRO B O 1
ATOM 4186 N N . TRP B 1 238 ? -17.094 -26.422 -3.439 1 97.38 238 TRP B N 1
ATOM 4187 C CA . TRP B 1 238 ? -17.938 -25.625 -4.324 1 97.38 238 TRP B CA 1
ATOM 4188 C C . TRP B 1 238 ? -17.203 -24.359 -4.773 1 97.38 238 TRP B C 1
ATOM 4190 O O . TRP B 1 238 ? -17.719 -23.594 -5.582 1 97.38 238 TRP B O 1
ATOM 4200 N N . LEU B 1 239 ? -16.031 -24.094 -4.242 1 98.31 239 LEU B N 1
ATOM 4201 C CA . LEU B 1 239 ? -15.312 -22.844 -4.496 1 98.31 239 LEU B CA 1
ATOM 4202 C C . LEU B 1 239 ? -15.141 -22.609 -5.992 1 98.31 239 LEU B C 1
ATOM 4204 O O . LEU B 1 239 ? -14.766 -23.531 -6.73 1 98.31 239 LEU B O 1
ATOM 4208 N N . LYS B 1 240 ? -15.406 -21.406 -6.453 1 97.94 240 LYS B N 1
ATOM 4209 C CA . LYS B 1 240 ? -15.242 -21 -7.848 1 97.94 240 LYS B CA 1
ATOM 4210 C C . LYS B 1 240 ? -14.375 -19.75 -7.953 1 97.94 240 LYS B C 1
ATOM 4212 O O . LYS B 1 240 ? -14.211 -19.016 -6.977 1 97.94 240 LYS B O 1
ATOM 4217 N N . TRP B 1 241 ? -13.852 -19.578 -9.078 1 98.31 241 TRP B N 1
ATOM 4218 C CA . TRP B 1 241 ? -13.109 -18.375 -9.414 1 98.31 241 TRP B CA 1
ATOM 4219 C C . TRP B 1 241 ? -13.922 -17.469 -10.344 1 98.31 241 TRP B C 1
ATOM 4221 O O . TRP B 1 241 ? -13.961 -17.703 -11.555 1 98.31 241 TRP B O 1
ATOM 4231 N N . VAL B 1 242 ? -14.477 -16.469 -9.82 1 97.31 242 VAL B N 1
ATOM 4232 C CA . VAL B 1 242 ? -15.383 -15.578 -10.547 1 97.31 242 VAL B CA 1
ATOM 4233 C C . VAL B 1 242 ? -14.578 -14.602 -11.406 1 97.31 242 VAL B C 1
ATOM 4235 O O . VAL B 1 242 ? -13.648 -13.953 -10.914 1 97.31 242 VAL B O 1
ATOM 4238 N N . LEU B 1 243 ? -14.914 -14.547 -12.656 1 97.19 243 LEU B N 1
ATOM 4239 C CA . LEU B 1 243 ? -14.289 -13.602 -13.578 1 97.19 243 LEU B CA 1
ATOM 4240 C C . LEU B 1 243 ? -15.031 -12.266 -13.57 1 97.19 243 LEU B C 1
ATOM 4242 O O . LEU B 1 243 ? -16.203 -12.203 -13.93 1 97.19 243 LEU B O 1
ATOM 4246 N N . LEU B 1 244 ? -14.32 -11.258 -13.172 1 95.38 244 LEU B N 1
ATOM 4247 C CA . LEU B 1 244 ? -14.828 -9.891 -13.227 1 95.38 244 LEU B CA 1
ATOM 4248 C C . LEU B 1 244 ? -14.352 -9.18 -14.484 1 95.38 244 LEU B C 1
ATOM 4250 O O . LEU B 1 244 ? -13.289 -9.508 -15.016 1 95.38 244 LEU B O 1
ATOM 4254 N N . SER B 1 245 ? -15.141 -8.25 -14.984 1 95.06 245 SER B N 1
ATOM 4255 C CA . SER B 1 245 ? -14.625 -7.348 -16 1 95.06 245 SER B CA 1
ATOM 4256 C C . SER B 1 245 ? -13.555 -6.422 -15.43 1 95.06 245 SER B C 1
ATOM 4258 O O . SER B 1 245 ? -13.469 -6.242 -14.211 1 95.06 245 SER B O 1
ATOM 4260 N N . ASP B 1 246 ? -12.742 -5.844 -16.359 1 95.62 246 ASP B N 1
ATOM 4261 C CA . ASP B 1 246 ? -11.75 -4.863 -15.93 1 95.62 246 ASP B CA 1
ATOM 4262 C C . ASP B 1 246 ? -12.406 -3.705 -15.188 1 95.62 246 ASP B C 1
ATOM 4264 O O . ASP B 1 246 ? -11.891 -3.242 -14.164 1 95.62 246 ASP B O 1
ATOM 4268 N N . LYS B 1 247 ? -13.531 -3.299 -15.711 1 93.88 247 LYS B N 1
ATOM 4269 C CA . LYS B 1 247 ? -14.25 -2.176 -15.125 1 93.88 247 LYS B CA 1
ATOM 4270 C C . LYS B 1 247 ? -14.734 -2.506 -13.711 1 93.88 247 LYS B C 1
ATOM 4272 O O . LYS B 1 247 ? -14.594 -1.688 -12.797 1 93.88 247 LYS B O 1
ATOM 4277 N N . GLU B 1 248 ? -15.266 -3.684 -13.492 1 91.19 248 GLU B N 1
ATOM 4278 C CA . GLU B 1 248 ? -15.75 -4.117 -12.18 1 91.19 248 GLU B CA 1
ATOM 4279 C C . GLU B 1 248 ? -14.609 -4.215 -11.172 1 91.19 248 GLU B C 1
ATOM 4281 O O . GLU B 1 248 ? -14.75 -3.801 -10.023 1 91.19 248 GLU B O 1
ATOM 4286 N N . MET B 1 249 ? -13.562 -4.785 -11.57 1 93.5 249 MET B N 1
ATOM 4287 C CA . MET B 1 249 ? -12.414 -4.922 -10.688 1 93.5 249 MET B CA 1
ATOM 4288 C C . MET B 1 249 ? -11.859 -3.555 -10.289 1 93.5 249 MET B C 1
ATOM 4290 O O . MET B 1 249 ? -11.578 -3.314 -9.117 1 93.5 249 MET B O 1
ATOM 4294 N N . LEU B 1 250 ? -11.695 -2.684 -11.312 1 93.19 250 LEU B N 1
ATOM 4295 C CA . LEU B 1 250 ? -11.188 -1.344 -11.039 1 93.19 250 LEU B CA 1
ATOM 4296 C C . LEU B 1 250 ? -12.086 -0.614 -10.047 1 93.19 250 LEU B C 1
ATOM 4298 O O . LEU B 1 250 ? -11.586 0.005 -9.102 1 93.19 250 LEU B O 1
ATOM 4302 N N . GLN B 1 251 ? -13.352 -0.729 -10.227 1 89.81 251 GLN B N 1
ATOM 4303 C CA . GLN B 1 251 ? -14.305 -0.088 -9.328 1 89.81 251 GLN B CA 1
ATOM 4304 C C . GLN B 1 251 ? -14.188 -0.639 -7.914 1 89.81 251 GLN B C 1
ATOM 4306 O O . GLN B 1 251 ? -14.227 0.118 -6.941 1 89.81 251 GLN B O 1
ATOM 4311 N N . GLY B 1 252 ? -14.094 -1.928 -7.816 1 88.12 252 GLY B N 1
ATOM 4312 C CA . GLY B 1 252 ? -13.938 -2.551 -6.512 1 88.12 252 GLY B CA 1
ATOM 4313 C C . GLY B 1 252 ? -12.695 -2.088 -5.773 1 88.12 252 GLY B C 1
ATOM 4314 O O . GLY B 1 252 ? -12.75 -1.8 -4.578 1 88.12 252 GLY B O 1
ATOM 4315 N N . LEU B 1 253 ? -11.586 -2.016 -6.457 1 88.62 253 LEU B N 1
ATOM 4316 C CA . LEU B 1 253 ? -10.328 -1.587 -5.848 1 88.62 253 LEU B CA 1
ATOM 4317 C C . LEU B 1 253 ? -10.406 -0.127 -5.414 1 88.62 253 LEU B C 1
ATOM 4319 O O . LEU B 1 253 ? -9.914 0.233 -4.344 1 88.62 253 LEU B O 1
ATOM 4323 N N . LYS B 1 254 ? -11.016 0.713 -6.246 1 88.06 254 LYS B N 1
ATOM 4324 C CA . LYS B 1 254 ? -11.156 2.129 -5.918 1 88.06 254 LYS B CA 1
ATOM 4325 C C . LYS B 1 254 ? -12.086 2.322 -4.719 1 88.06 254 LYS B C 1
ATOM 4327 O O . LYS B 1 254 ? -11.836 3.186 -3.871 1 88.06 254 LYS B O 1
ATOM 4332 N N . MET B 1 255 ? -13.125 1.554 -4.641 1 86.25 255 MET B N 1
ATOM 4333 C CA . MET B 1 255 ? -14.047 1.642 -3.51 1 86.25 255 MET B CA 1
ATOM 4334 C C . MET B 1 255 ? -13.367 1.214 -2.215 1 86.25 255 MET B C 1
ATOM 4336 O O . MET B 1 255 ? -13.742 1.659 -1.132 1 86.25 255 MET B O 1
ATOM 4340 N N . ALA B 1 256 ? -12.383 0.34 -2.395 1 83.12 256 ALA B N 1
ATOM 4341 C CA . ALA B 1 256 ? -11.57 -0.049 -1.245 1 83.12 256 ALA B CA 1
ATOM 4342 C C . ALA B 1 256 ? -10.5 0.998 -0.95 1 83.12 256 ALA B C 1
ATOM 4344 O O . ALA B 1 256 ? -9.648 0.794 -0.085 1 83.12 256 ALA B O 1
ATOM 4345 N N . LYS B 1 257 ? -10.477 2.057 -1.686 1 82 257 LYS B N 1
ATOM 4346 C CA . LYS B 1 257 ? -9.688 3.262 -1.46 1 82 257 LYS B CA 1
ATOM 4347 C C . LYS B 1 257 ? -8.227 3.043 -1.854 1 82 257 LYS B C 1
ATOM 4349 O O . LYS B 1 257 ? -7.328 3.697 -1.321 1 82 257 LYS B O 1
ATOM 4354 N N . LEU B 1 258 ? -7.945 2.039 -2.701 1 82.81 258 LEU B N 1
ATOM 4355 C CA . LEU B 1 258 ? -6.609 1.939 -3.273 1 82.81 258 LEU B CA 1
ATOM 4356 C C . LEU B 1 258 ? -6.297 3.156 -4.141 1 82.81 258 LEU B C 1
ATOM 4358 O O . LEU B 1 258 ? -7.16 3.639 -4.875 1 82.81 258 LEU B O 1
ATOM 4362 N N . PRO B 1 259 ? -5.016 3.602 -4.129 1 78.94 259 PRO B N 1
ATOM 4363 C CA . PRO B 1 259 ? -4.637 4.676 -5.051 1 78.94 259 PRO B CA 1
ATOM 4364 C C . PRO B 1 259 ? -4.922 4.328 -6.512 1 78.94 259 PRO B C 1
ATOM 4366 O O . PRO B 1 259 ? -4.742 3.18 -6.922 1 78.94 259 PRO B O 1
ATOM 4369 N N . GLU B 1 260 ? -5.363 5.301 -7.27 1 83.75 260 GLU B N 1
ATOM 4370 C CA . GLU B 1 260 ? -5.855 5.098 -8.625 1 83.75 260 GLU B CA 1
ATOM 4371 C C . GLU B 1 260 ? -4.805 4.414 -9.5 1 83.75 260 GLU B C 1
ATOM 4373 O O . GLU B 1 260 ? -5.098 3.42 -10.164 1 83.75 260 GLU B O 1
ATOM 4378 N N . LYS B 1 261 ? -3.576 4.949 -9.469 1 82.12 261 LYS B N 1
ATOM 4379 C CA . LYS B 1 261 ? -2.525 4.391 -10.312 1 82.12 261 LYS B CA 1
ATOM 4380 C C . LYS B 1 261 ? -2.229 2.943 -9.938 1 82.12 261 LYS B C 1
ATOM 4382 O O . LYS B 1 261 ? -2.012 2.104 -10.82 1 82.12 261 LYS B O 1
ATOM 4387 N N . LEU B 1 262 ? -2.221 2.639 -8.664 1 82.88 262 LEU B N 1
ATOM 4388 C CA . LEU B 1 262 ? -1.995 1.271 -8.211 1 82.88 262 LEU B CA 1
ATOM 4389 C C . LEU B 1 262 ? -3.131 0.355 -8.656 1 82.88 262 LEU B C 1
ATOM 4391 O O . LEU B 1 262 ? -2.887 -0.754 -9.141 1 82.88 262 LEU B O 1
ATOM 4395 N N . ALA B 1 263 ? -4.363 0.812 -8.523 1 87 263 ALA B N 1
ATOM 4396 C CA . ALA B 1 263 ? -5.527 0.035 -8.945 1 87 263 ALA B CA 1
ATOM 4397 C C . ALA B 1 263 ? -5.465 -0.285 -10.438 1 87 263 ALA B C 1
ATOM 4399 O O . ALA B 1 263 ? -5.695 -1.427 -10.844 1 87 263 ALA B O 1
ATOM 4400 N N . GLU B 1 264 ? -5.105 0.723 -11.18 1 89.31 264 GLU B N 1
ATOM 4401 C CA . GLU B 1 264 ? -5.012 0.55 -12.625 1 89.31 264 GLU B CA 1
ATOM 4402 C C . GLU B 1 264 ? -3.93 -0.463 -12.992 1 89.31 264 GLU B C 1
ATOM 4404 O O . GLU B 1 264 ? -4.125 -1.295 -13.883 1 89.31 264 GLU B O 1
ATOM 4409 N N . THR B 1 265 ? -2.846 -0.359 -12.305 1 85.19 265 THR B N 1
ATOM 4410 C CA . THR B 1 265 ? -1.739 -1.273 -12.562 1 85.19 265 THR B CA 1
ATOM 4411 C C . THR B 1 265 ? -2.139 -2.711 -12.242 1 85.19 265 THR B C 1
ATOM 4413 O O . THR B 1 265 ? -1.842 -3.631 -13.008 1 85.19 265 THR B O 1
ATOM 4416 N N . LEU B 1 266 ? -2.779 -2.902 -11.109 1 86.62 266 LEU B N 1
ATOM 4417 C CA . LEU B 1 266 ? -3.215 -4.238 -10.719 1 86.62 266 LEU B CA 1
ATOM 4418 C C . LEU B 1 266 ? -4.195 -4.812 -11.734 1 86.62 266 LEU B C 1
ATOM 4420 O O . LEU B 1 266 ? -4.105 -5.988 -12.094 1 86.62 266 LEU B O 1
ATOM 4424 N N . VAL B 1 267 ? -5.105 -4.008 -12.234 1 92.81 267 VAL B N 1
ATOM 4425 C CA . VAL B 1 267 ? -6.082 -4.43 -13.234 1 92.81 267 VAL B CA 1
ATOM 4426 C C . VAL B 1 267 ? -5.367 -4.801 -14.531 1 92.81 267 VAL B C 1
ATOM 4428 O O . VAL B 1 267 ? -5.676 -5.82 -15.148 1 92.81 267 VAL B O 1
ATOM 4431 N N . GLU B 1 268 ? -4.418 -3.99 -14.883 1 91.75 268 GLU B N 1
ATOM 4432 C CA . GLU B 1 268 ? -3.678 -4.234 -16.109 1 91.75 268 GLU B CA 1
ATOM 4433 C C . GLU B 1 268 ? -2.898 -5.547 -16.047 1 91.75 268 GLU B C 1
ATOM 4435 O O . GLU B 1 268 ? -2.857 -6.309 -17 1 91.75 268 GLU B O 1
ATOM 4440 N N . MET B 1 269 ? -2.309 -5.754 -14.969 1 88.69 269 MET B N 1
ATOM 4441 C CA . MET B 1 269 ? -1.532 -6.977 -14.781 1 88.69 269 MET B CA 1
ATOM 4442 C C . MET B 1 269 ? -2.42 -8.211 -14.914 1 88.69 269 MET B C 1
ATOM 4444 O O . MET B 1 269 ? -2.047 -9.18 -15.578 1 88.69 269 MET B O 1
ATOM 4448 N N . GLN B 1 270 ? -3.547 -8.219 -14.305 1 93.38 270 GLN B N 1
ATOM 4449 C CA . GLN B 1 270 ? -4.449 -9.359 -14.367 1 93.38 270 GLN B CA 1
ATOM 4450 C C . GLN B 1 270 ? -5.082 -9.484 -15.75 1 93.38 270 GLN B C 1
ATOM 4452 O O . GLN B 1 270 ? -5.355 -10.594 -16.219 1 93.38 270 GLN B O 1
ATOM 4457 N N . ALA B 1 271 ? -5.328 -8.312 -16.391 1 95.25 271 ALA B N 1
ATOM 4458 C CA . ALA B 1 271 ? -5.863 -8.336 -17.734 1 95.25 271 ALA B CA 1
ATOM 4459 C C . ALA B 1 271 ? -4.91 -9.047 -18.703 1 95.25 271 ALA B C 1
ATOM 4461 O O . ALA B 1 271 ? -5.344 -9.734 -19.625 1 95.25 271 ALA B O 1
ATOM 4462 N N . ALA B 1 272 ? -3.629 -8.867 -18.484 1 93.12 272 ALA B N 1
ATOM 4463 C CA . ALA B 1 272 ? -2.629 -9.562 -19.281 1 93.12 272 ALA B CA 1
ATOM 4464 C C . ALA B 1 272 ? -2.783 -11.078 -19.156 1 93.12 272 ALA B C 1
ATOM 4466 O O . ALA B 1 272 ? -2.676 -11.805 -20.141 1 93.12 272 ALA B O 1
ATOM 4467 N N . MET B 1 273 ? -3.059 -11.516 -18.016 1 94.5 273 MET B N 1
ATOM 4468 C CA . MET B 1 273 ? -3.279 -12.938 -17.781 1 94.5 273 MET B CA 1
ATOM 4469 C C . MET B 1 273 ? -4.543 -13.422 -18.484 1 94.5 273 MET B C 1
ATOM 4471 O O . MET B 1 273 ? -4.543 -14.477 -19.109 1 94.5 273 MET B O 1
ATOM 4475 N N . HIS B 1 274 ? -5.578 -12.648 -18.375 1 96.44 274 HIS B N 1
ATOM 4476 C CA . HIS B 1 274 ? -6.863 -12.984 -18.969 1 96.44 274 HIS B CA 1
ATOM 4477 C C . HIS B 1 274 ? -6.758 -13.039 -20.5 1 96.44 274 HIS B C 1
ATOM 4479 O O . HIS B 1 274 ? -7.449 -13.828 -21.141 1 96.44 274 HIS B O 1
ATOM 4485 N N . SER B 1 275 ? -5.969 -12.227 -21.078 1 95.5 275 SER B N 1
ATOM 4486 C CA . SER B 1 275 ? -5.844 -12.133 -22.531 1 95.5 275 SER B CA 1
ATOM 4487 C C . SER B 1 275 ? -5.27 -13.414 -23.125 1 95.5 275 SER B C 1
ATOM 4489 O O . SER B 1 275 ? -5.375 -13.648 -24.328 1 95.5 275 SER B O 1
ATOM 4491 N N . GLY B 1 276 ? -4.547 -14.188 -22.312 1 95.88 276 GLY B N 1
ATOM 4492 C CA . GLY B 1 276 ? -3.916 -15.414 -22.781 1 95.88 276 GLY B CA 1
ATOM 4493 C C . GLY B 1 276 ? -2.51 -15.195 -23.297 1 95.88 276 GLY B C 1
ATOM 4494 O O . GLY B 1 276 ? -1.78 -16.156 -23.547 1 95.88 276 GLY B O 1
ATOM 4495 N N . LYS B 1 277 ? -2.086 -13.977 -23.375 1 95.31 277 LYS B N 1
ATOM 4496 C CA . LYS B 1 277 ? -0.779 -13.664 -23.953 1 95.31 277 LYS B CA 1
ATOM 4497 C C . LYS B 1 277 ? 0.348 -14.148 -23.047 1 95.31 277 LYS B C 1
ATOM 4499 O O . LYS B 1 277 ? 1.398 -14.578 -23.516 1 95.31 277 LYS B O 1
ATOM 4504 N N . THR B 1 278 ? 0.132 -14.039 -21.75 1 95.5 278 THR B N 1
ATOM 4505 C CA . THR B 1 278 ? 1.144 -14.523 -20.812 1 95.5 278 THR B CA 1
ATOM 4506 C C . THR B 1 278 ? 1.379 -16.016 -21 1 95.5 278 THR B C 1
ATOM 4508 O O . THR B 1 278 ? 2.525 -16.469 -21.047 1 95.5 278 THR B O 1
ATOM 4511 N N . LEU B 1 279 ? 0.313 -16.734 -21.125 1 96.56 279 LEU B N 1
ATOM 4512 C CA . LEU B 1 279 ? 0.399 -18.188 -21.328 1 96.56 279 LEU B CA 1
ATOM 4513 C C . LEU B 1 279 ? 1.065 -18.5 -22.656 1 96.56 279 LEU B C 1
ATOM 4515 O O . LEU B 1 279 ? 1.896 -19.406 -22.75 1 96.56 279 LEU B O 1
ATOM 4519 N N . GLU B 1 280 ? 0.697 -17.75 -23.641 1 96.62 280 GLU B N 1
ATOM 4520 C CA . GLU B 1 280 ? 1.285 -17.938 -24.969 1 96.62 280 GLU B CA 1
ATOM 4521 C C . GLU B 1 280 ? 2.801 -17.766 -24.938 1 96.62 280 GLU B C 1
ATOM 4523 O O . GLU B 1 280 ? 3.543 -18.594 -25.453 1 96.62 280 GLU B O 1
ATOM 4528 N N . ASN B 1 281 ? 3.25 -16.672 -24.328 1 95.88 281 ASN B N 1
ATOM 4529 C CA . ASN B 1 281 ? 4.68 -16.406 -24.203 1 95.88 281 ASN B CA 1
ATOM 4530 C C . ASN B 1 281 ? 5.387 -17.5 -23.406 1 95.88 281 ASN B C 1
ATOM 4532 O O . ASN B 1 281 ? 6.477 -17.938 -23.797 1 95.88 281 ASN B O 1
ATOM 4536 N N . PHE B 1 282 ? 4.777 -17.938 -22.375 1 96.94 282 PHE B N 1
ATOM 4537 C CA . PHE B 1 282 ? 5.328 -19.016 -21.547 1 96.94 282 PHE B CA 1
ATOM 4538 C C . PHE B 1 282 ? 5.512 -20.281 -22.359 1 96.94 282 PHE B C 1
ATOM 4540 O O . PHE B 1 282 ? 6.602 -20.859 -22.391 1 96.94 282 PHE B O 1
ATOM 4547 N N . ASN B 1 283 ? 4.488 -20.672 -23.047 1 96.88 283 ASN B N 1
ATOM 4548 C CA . ASN B 1 283 ? 4.52 -21.922 -23.828 1 96.88 283 ASN B CA 1
ATOM 4549 C C . ASN B 1 283 ? 5.516 -21.828 -24.984 1 96.88 283 ASN B C 1
ATOM 4551 O O . ASN B 1 283 ? 6.156 -22.828 -25.328 1 96.88 283 ASN B O 1
ATOM 4555 N N . ARG B 1 284 ? 5.605 -20.641 -25.531 1 96.25 284 ARG B N 1
ATOM 4556 C CA . ARG B 1 284 ? 6.539 -20.438 -26.625 1 96.25 284 ARG B CA 1
ATOM 4557 C C . ARG B 1 284 ? 7.977 -20.703 -26.188 1 96.25 284 ARG B C 1
ATOM 4559 O O . ARG B 1 284 ? 8.797 -21.172 -26.969 1 96.25 284 ARG B O 1
ATOM 4566 N N . SER B 1 285 ? 8.234 -20.406 -24.953 1 95.38 285 SER B N 1
ATOM 4567 C CA . SER B 1 285 ? 9.586 -20.562 -24.422 1 95.38 285 SER B CA 1
ATOM 4568 C C . SER B 1 285 ? 9.891 -22.016 -24.109 1 95.38 285 SER B C 1
ATOM 4570 O O . SER B 1 285 ? 11.047 -22.375 -23.844 1 95.38 285 SER B O 1
ATOM 4572 N N . LYS B 1 286 ? 8.984 -22.953 -24.109 1 94.81 286 LYS B N 1
ATOM 4573 C CA . LYS B 1 286 ? 9.117 -24.375 -23.844 1 94.81 286 LYS B CA 1
ATOM 4574 C C . LYS B 1 286 ? 9.914 -24.625 -22.562 1 94.81 286 LYS B C 1
ATOM 4576 O O . LYS B 1 286 ? 10.875 -25.406 -22.578 1 94.81 286 LYS B O 1
ATOM 4581 N N . PRO B 1 287 ? 9.391 -24.047 -21.469 1 95.25 287 PRO B N 1
ATOM 4582 C CA . PRO B 1 287 ? 10.156 -24.203 -20.234 1 95.25 287 PRO B CA 1
ATOM 4583 C C . PRO B 1 287 ? 10.047 -25.594 -19.625 1 95.25 287 PRO B C 1
ATOM 4585 O O . PRO B 1 287 ? 9.055 -26.297 -19.859 1 95.25 287 PRO B O 1
ATOM 4588 N N . LYS B 1 288 ? 11.109 -26 -18.891 1 94.88 288 LYS B N 1
ATOM 4589 C CA . LYS B 1 288 ? 11 -27.172 -18.047 1 94.88 288 LYS B CA 1
ATOM 4590 C C . LYS B 1 288 ? 10.148 -26.891 -16.812 1 94.88 288 LYS B C 1
ATOM 4592 O O . LYS B 1 288 ? 10.453 -25.984 -16.031 1 94.88 288 LYS B O 1
ATOM 4597 N N . MET B 1 289 ? 9.07 -27.688 -16.609 1 97.31 289 MET B N 1
ATOM 4598 C CA . MET B 1 289 ? 8.156 -27.469 -15.492 1 97.31 289 MET B CA 1
ATOM 4599 C C . MET B 1 289 ? 8.766 -27.969 -14.18 1 97.31 289 MET B C 1
ATOM 4601 O O . MET B 1 289 ? 9.523 -28.938 -14.172 1 97.31 289 MET B O 1
ATOM 4605 N N . GLY B 1 290 ? 8.43 -27.25 -13.141 1 97.56 290 GLY B N 1
ATOM 4606 C CA . GLY B 1 290 ? 8.82 -27.703 -11.812 1 97.56 290 GLY B CA 1
ATOM 4607 C C . GLY B 1 290 ? 8.078 -28.938 -11.344 1 97.56 290 GLY B C 1
ATOM 4608 O O . GLY B 1 290 ? 7.344 -29.547 -12.117 1 97.56 290 GLY B O 1
ATOM 4609 N N . LYS B 1 291 ? 8.344 -29.312 -10.062 1 97 291 LYS B N 1
ATOM 4610 C CA . LYS B 1 291 ? 7.891 -30.625 -9.586 1 97 291 LYS B CA 1
ATOM 4611 C C . LYS B 1 291 ? 6.695 -30.484 -8.648 1 97 291 LYS B C 1
ATOM 4613 O O . LYS B 1 291 ? 5.922 -31.422 -8.469 1 97 291 LYS B O 1
ATOM 4618 N N . VAL B 1 292 ? 6.539 -29.344 -8.062 1 98.19 292 VAL B N 1
ATOM 4619 C CA . VAL B 1 292 ? 5.539 -29.188 -7.012 1 98.19 292 VAL B CA 1
ATOM 4620 C C . VAL B 1 292 ? 4.168 -28.953 -7.641 1 98.19 292 VAL B C 1
ATOM 4622 O O . VAL B 1 292 ? 4.016 -28.078 -8.508 1 98.19 292 VAL B O 1
ATOM 4625 N N . LYS B 1 293 ? 3.205 -29.688 -7.23 1 98.44 293 LYS B N 1
ATOM 4626 C CA . LYS B 1 293 ? 1.846 -29.516 -7.738 1 98.44 293 LYS B CA 1
ATOM 4627 C C . LYS B 1 293 ? 0.995 -28.688 -6.777 1 98.44 293 LYS B C 1
ATOM 4629 O O . LYS B 1 293 ? 1.306 -28.594 -5.59 1 98.44 293 LYS B O 1
ATOM 4634 N N . LEU B 1 294 ? -0.074 -28.062 -7.336 1 98.56 294 LEU B N 1
ATOM 4635 C CA . LEU B 1 294 ? -0.949 -27.234 -6.52 1 98.56 294 LEU B CA 1
ATOM 4636 C C . LEU B 1 294 ? -1.555 -28.031 -5.375 1 98.56 294 LEU B C 1
ATOM 4638 O O . LEU B 1 294 ? -1.746 -27.516 -4.273 1 98.56 294 LEU B O 1
ATOM 4642 N N . ALA B 1 295 ? -1.82 -29.297 -5.648 1 98.38 295 ALA B N 1
ATOM 4643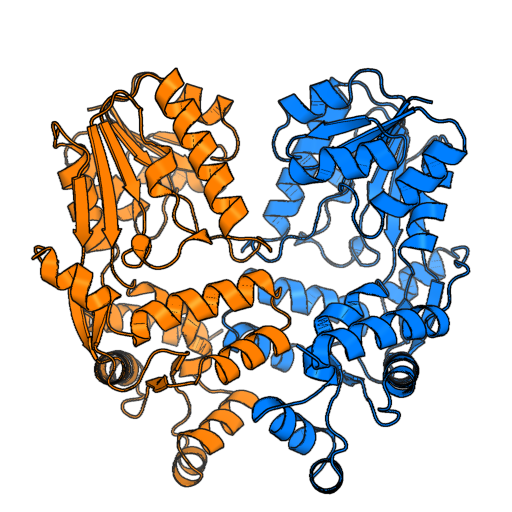 C CA . ALA B 1 295 ? -2.414 -30.172 -4.633 1 98.38 295 ALA B CA 1
ATOM 4644 C C . ALA B 1 295 ? -1.503 -30.281 -3.412 1 98.38 295 ALA B C 1
ATOM 4646 O O . ALA B 1 295 ? -1.981 -30.375 -2.279 1 98.38 295 ALA B O 1
ATOM 4647 N N . ASP B 1 296 ? -0.267 -30.312 -3.625 1 98 296 ASP B N 1
ATOM 4648 C CA . ASP B 1 296 ? 0.693 -30.344 -2.525 1 98 296 ASP B CA 1
ATOM 4649 C C . ASP B 1 296 ? 0.653 -29.047 -1.715 1 98 296 ASP B C 1
ATOM 4651 O O . ASP B 1 296 ? 0.624 -29.078 -0.483 1 98 296 ASP B O 1
ATOM 4655 N N . PHE B 1 297 ? 0.635 -28 -2.365 1 98.12 297 PHE B N 1
ATOM 4656 C CA . PHE B 1 297 ? 0.547 -26.703 -1.699 1 98.12 297 PHE B CA 1
ATOM 4657 C C . PHE B 1 297 ? -0.777 -26.562 -0.958 1 98.12 297 PHE B C 1
ATOM 4659 O O . PHE B 1 297 ? -0.835 -25.953 0.11 1 98.12 297 PHE B O 1
ATOM 4666 N N . ALA B 1 298 ? -1.796 -27.078 -1.596 1 98.56 298 ALA B N 1
ATOM 4667 C CA . ALA B 1 298 ? -3.133 -26.953 -1.021 1 98.56 298 ALA B CA 1
ATOM 4668 C C . ALA B 1 298 ? -3.18 -27.547 0.387 1 98.56 298 ALA B C 1
ATOM 4670 O O . ALA B 1 298 ? -3.908 -27.047 1.248 1 98.56 298 ALA B O 1
ATOM 4671 N N . LYS B 1 299 ? -2.396 -28.531 0.628 1 97.69 299 LYS B N 1
ATOM 4672 C CA . LYS B 1 299 ? -2.316 -29.109 1.969 1 97.69 299 LYS B CA 1
ATOM 4673 C C . LYS B 1 299 ? -1.741 -28.109 2.963 1 97.69 299 LYS B C 1
ATOM 4675 O O . LYS B 1 299 ? -2.266 -27.938 4.066 1 97.69 299 LYS B O 1
ATOM 4680 N N . GLU B 1 300 ? -0.689 -27.453 2.557 1 96.5 300 GLU B N 1
ATOM 4681 C CA . GLU B 1 300 ? -0.083 -26.422 3.385 1 96.5 300 GLU B CA 1
ATOM 4682 C C . GLU B 1 300 ? -1.037 -25.25 3.586 1 96.5 300 GLU B C 1
ATOM 4684 O O . GLU B 1 300 ? -1.143 -24.703 4.691 1 96.5 300 GLU B O 1
ATOM 4689 N N . PHE B 1 301 ? -1.681 -24.922 2.562 1 97.38 301 PHE B N 1
ATOM 4690 C CA . PHE B 1 301 ? -2.646 -23.828 2.604 1 97.38 301 PHE B CA 1
ATOM 4691 C C . PHE B 1 301 ? -3.764 -24.141 3.596 1 97.38 301 PHE B C 1
ATOM 4693 O O . PHE B 1 301 ? -4.16 -23.266 4.375 1 97.38 301 PHE B O 1
ATOM 4700 N N . ALA B 1 302 ? -4.234 -25.344 3.525 1 97.88 302 ALA B N 1
ATOM 4701 C CA . ALA B 1 302 ? -5.324 -25.75 4.41 1 97.88 302 ALA B CA 1
ATOM 4702 C C . ALA B 1 302 ? -4.91 -25.641 5.875 1 97.88 302 ALA B C 1
ATOM 4704 O O . ALA B 1 302 ? -5.703 -25.219 6.719 1 97.88 302 ALA B O 1
ATOM 4705 N N . ALA B 1 303 ? -3.754 -25.953 6.125 1 96.69 303 ALA B N 1
ATOM 4706 C CA . ALA B 1 303 ? -3.248 -25.844 7.492 1 96.69 303 ALA B CA 1
ATOM 4707 C C . ALA B 1 303 ? -3.236 -24.406 7.957 1 96.69 303 ALA B C 1
ATOM 4709 O O . ALA B 1 303 ? -3.676 -24.094 9.07 1 96.69 303 ALA B O 1
ATOM 4710 N N . ALA B 1 304 ? -2.777 -23.516 7.102 1 94.25 304 ALA B N 1
ATOM 4711 C CA . ALA B 1 304 ? -2.742 -22.094 7.422 1 94.25 304 ALA B CA 1
ATOM 4712 C C . ALA B 1 304 ? -4.152 -21.531 7.535 1 94.25 304 ALA B C 1
ATOM 4714 O O . ALA B 1 304 ? -4.438 -20.719 8.43 1 94.25 304 ALA B O 1
ATOM 4715 N N . TYR B 1 305 ? -4.973 -21.938 6.668 1 95.06 305 TYR B N 1
ATOM 4716 C CA . TYR B 1 305 ? -6.355 -21.484 6.594 1 95.06 305 TYR B CA 1
ATOM 4717 C C . TYR B 1 305 ? -7.105 -21.812 7.883 1 95.06 305 TYR B C 1
ATOM 4719 O O . TYR B 1 305 ? -7.828 -20.953 8.414 1 95.06 305 TYR B O 1
ATOM 4727 N N . HIS B 1 306 ? -6.883 -22.953 8.398 1 92.38 306 HIS B N 1
ATOM 4728 C CA . HIS B 1 306 ? -7.602 -23.391 9.594 1 92.38 306 HIS B CA 1
ATOM 4729 C C . HIS B 1 306 ? -6.98 -22.812 10.859 1 92.38 306 HIS B C 1
ATOM 4731 O O . HIS B 1 306 ? -7.66 -22.656 11.875 1 92.38 306 HIS B O 1
ATOM 4737 N N . LYS B 1 307 ? -5.746 -22.453 10.789 1 85.06 307 LYS B N 1
ATOM 4738 C CA . LYS B 1 307 ? -5.121 -21.766 11.914 1 85.06 307 LYS B CA 1
ATOM 4739 C C . LYS B 1 307 ? -5.641 -20.344 12.055 1 85.06 307 LYS B C 1
ATOM 4741 O O . LYS B 1 307 ? -5.828 -19.844 13.164 1 85.06 307 LYS B O 1
ATOM 4746 N N . ASN B 1 308 ? -5.82 -19.703 10.977 1 74.5 308 ASN B N 1
ATOM 4747 C CA . ASN B 1 308 ? -6.316 -18.328 10.914 1 74.5 308 ASN B CA 1
ATOM 4748 C C . ASN B 1 308 ? -7.777 -18.234 11.352 1 74.5 308 ASN B C 1
ATOM 4750 O O . ASN B 1 308 ? -8.219 -17.188 11.828 1 74.5 308 ASN B O 1
ATOM 4754 N N . ASN B 1 309 ? -8.523 -19.203 11.234 1 65.38 309 ASN B N 1
ATOM 4755 C CA . ASN B 1 309 ? -9.93 -19.25 11.633 1 65.38 309 ASN B CA 1
ATOM 4756 C C . ASN B 1 309 ? -10.078 -19.375 13.148 1 65.38 309 ASN B C 1
ATOM 4758 O O . ASN B 1 309 ? -11.117 -19.016 13.703 1 65.38 309 ASN B O 1
ATOM 4762 N N . GLU B 1 310 ? -9.117 -19.875 13.75 1 50.16 310 GLU B N 1
ATOM 4763 C CA . GLU B 1 310 ? -9.172 -20.016 15.203 1 50.16 310 GLU B CA 1
ATOM 4764 C C . GLU B 1 310 ? -8.789 -18.719 15.898 1 50.16 310 GLU B C 1
ATOM 4766 O O . GLU B 1 310 ? -9.117 -18.5 17.062 1 50.16 310 GLU B O 1
ATOM 4771 N N . LEU B 1 311 ? -8.32 -17.781 15.133 1 42.03 311 LEU B N 1
ATOM 4772 C CA . LEU B 1 311 ? -7.965 -16.5 15.727 1 42.03 311 LEU B CA 1
ATOM 4773 C C . LEU B 1 311 ? -9.062 -15.461 15.492 1 42.03 311 LEU B C 1
ATOM 4775 O O . LEU B 1 311 ? -9.703 -15.469 14.438 1 42.03 311 LEU B O 1
#